Protein AF-A0A9D1XZ29-F1 (afdb_monomer)

Foldseek 3Di:
DFWDWDADQAFFTWIWDCPDVQKIKIWTQFPFAPDDGGDDDDPPDDGGHFFRGHPHPTTDTDIFIGGNNHTDDCCVVVVHPPPDDDDDPDDDDDDDPDDPLWAKAFEDACVLPFFPLLQQLVQRHQAYAYEQWEADPVAIAGGPCRVVVLVSCVVSNRAYHYEYEYPDQDDVSLVRNCVRRLVSCPPDDGLDFHEYEDEDPSNPVSAQVSSQVSRVVSQVLSVLQLTQYAYEYEQVCCVGRYDVVSVVVHAYAYEDQDPDRPRPDDHQKYFNDQQDDGGRTPGTTTMMIGSNPSVPPDPPRPPVQFFKKKKKFDWAFPVRVVVVVVLCVVVCQVVVVQKDKDAPDPGTIMIIGIDTSSSLVVVVVSCVVVVVVVVVRIDMDTDD

pLDDT: mean 80.49, std 18.18, range [27.45, 98.88]

Structure (mmCIF, N/CA/C/O backbone):
data_AF-A0A9D1XZ29-F1
#
_entry.id   AF-A0A9D1XZ29-F1
#
loop_
_atom_site.group_PDB
_atom_site.id
_atom_site.type_symbol
_atom_site.label_atom_id
_atom_site.label_alt_id
_atom_site.label_comp_id
_atom_site.label_asym_id
_atom_site.label_entity_id
_atom_site.label_seq_id
_atom_site.pdbx_PDB_ins_code
_atom_site.Cartn_x
_atom_site.Cartn_y
_atom_site.Cartn_z
_atom_site.occupancy
_atom_site.B_iso_or_equiv
_atom_site.auth_seq_id
_atom_site.auth_comp_id
_atom_site.auth_asym_id
_atom_site.auth_atom_id
_atom_site.pdbx_PDB_model_num
ATOM 1 N N . ILE A 1 1 ? -1.135 -39.045 5.091 1.00 73.56 1 ILE A N 1
ATOM 2 C CA . ILE A 1 1 ? -0.000 -38.140 4.841 1.00 73.56 1 ILE A CA 1
ATOM 3 C C . ILE A 1 1 ? 0.493 -37.651 6.200 1.00 73.56 1 ILE A C 1
ATOM 5 O O . ILE A 1 1 ? -0.185 -36.829 6.802 1.00 73.56 1 ILE A O 1
ATOM 9 N N . GLU A 1 2 ? 1.581 -38.213 6.727 1.00 70.00 2 GLU A N 1
ATOM 10 C CA . GLU A 1 2 ? 2.035 -37.960 8.108 1.00 70.00 2 GLU A CA 1
ATOM 11 C C . GLU A 1 2 ? 3.185 -36.945 8.162 1.00 70.00 2 GLU A C 1
ATOM 13 O O . GLU A 1 2 ? 4.114 -37.009 7.357 1.00 70.00 2 GLU A O 1
ATOM 18 N N . VAL A 1 3 ? 3.122 -36.017 9.119 1.00 76.19 3 VAL A N 1
ATOM 19 C CA . VAL A 1 3 ? 4.090 -34.925 9.282 1.00 76.19 3 VAL A CA 1
ATOM 20 C C . VAL A 1 3 ? 5.181 -35.263 10.301 1.00 76.19 3 VAL A C 1
ATOM 22 O O . VAL A 1 3 ? 4.901 -35.699 11.415 1.00 76.19 3 VAL A O 1
ATOM 25 N N . SER A 1 4 ? 6.431 -34.923 9.989 1.00 69.44 4 SER A N 1
ATOM 26 C CA . SER A 1 4 ? 7.491 -34.732 10.991 1.00 69.44 4 SER A CA 1
ATOM 27 C C . SER A 1 4 ? 8.235 -33.421 10.745 1.00 69.44 4 SER A C 1
ATOM 29 O O . SER A 1 4 ? 8.200 -32.880 9.645 1.00 69.44 4 SER A O 1
ATOM 31 N N . THR A 1 5 ? 8.885 -32.867 11.766 1.00 77.31 5 THR A N 1
ATOM 32 C CA . THR A 1 5 ? 9.549 -31.556 11.684 1.00 77.31 5 THR A CA 1
ATOM 33 C C . THR A 1 5 ? 10.907 -31.619 12.377 1.00 77.31 5 THR A C 1
ATOM 35 O O . THR A 1 5 ? 11.146 -32.500 13.208 1.00 77.31 5 THR A O 1
ATOM 38 N N . GLY A 1 6 ? 11.838 -30.736 12.017 1.00 75.00 6 GLY A N 1
ATOM 39 C CA . GLY A 1 6 ? 13.153 -30.716 12.654 1.00 75.00 6 GLY A CA 1
ATOM 40 C C . GLY A 1 6 ? 14.079 -29.616 12.157 1.00 75.00 6 GLY A C 1
ATOM 41 O O . GLY A 1 6 ? 13.719 -28.817 11.298 1.00 75.00 6 GLY A O 1
ATOM 42 N N . TRP A 1 7 ? 15.289 -29.600 12.712 1.00 73.69 7 TRP A N 1
ATOM 43 C CA . TRP A 1 7 ? 16.363 -28.693 12.318 1.00 73.69 7 TRP A CA 1
ATOM 44 C C . TRP A 1 7 ? 17.538 -29.470 11.724 1.00 73.69 7 TRP A C 1
ATOM 46 O O . TRP A 1 7 ? 17.934 -30.514 12.247 1.00 73.69 7 TRP A O 1
ATOM 56 N N . ASN A 1 8 ? 18.130 -28.937 10.660 1.00 85.94 8 ASN A N 1
ATOM 57 C CA . ASN A 1 8 ? 19.386 -29.404 10.089 1.00 85.94 8 ASN A CA 1
ATOM 58 C C . ASN A 1 8 ? 20.262 -28.197 9.721 1.00 85.94 8 ASN A C 1
ATOM 60 O O . ASN A 1 8 ? 19.764 -27.197 9.221 1.00 85.94 8 ASN A O 1
ATOM 64 N N . SER A 1 9 ? 21.576 -28.284 9.937 1.00 55.22 9 SER A N 1
ATOM 65 C CA . SER A 1 9 ? 22.490 -27.157 9.696 1.00 55.22 9 SER A CA 1
ATOM 66 C C . SER A 1 9 ? 22.557 -26.712 8.230 1.00 55.22 9 SER A C 1
ATOM 68 O O . SER A 1 9 ? 22.709 -25.523 7.972 1.00 55.22 9 SER A O 1
ATOM 70 N N . GLY A 1 10 ? 22.417 -27.636 7.276 1.00 70.31 10 GLY A N 1
ATOM 71 C CA . GLY A 1 10 ? 22.331 -27.316 5.851 1.00 70.31 10 GLY A CA 1
ATOM 72 C C . GLY A 1 10 ? 20.914 -26.939 5.428 1.00 70.31 10 GLY A C 1
ATOM 73 O O . GLY A 1 10 ? 20.720 -25.915 4.788 1.00 70.31 10 GLY A O 1
ATOM 74 N N . ARG A 1 11 ? 19.922 -27.738 5.837 1.00 75.81 11 ARG A N 1
ATOM 75 C CA . ARG A 1 11 ? 18.524 -27.654 5.369 1.00 75.81 11 ARG A CA 1
ATOM 76 C C . ARG A 1 11 ? 17.630 -26.700 6.173 1.00 75.81 11 ARG A C 1
ATOM 78 O O . ARG A 1 11 ? 16.464 -26.527 5.843 1.00 75.81 11 ARG A O 1
ATOM 85 N N . GLY A 1 12 ? 18.145 -26.118 7.251 1.00 84.12 12 GLY A N 1
ATOM 86 C CA . GLY A 1 12 ? 17.390 -25.245 8.144 1.00 84.12 12 GLY A CA 1
ATOM 87 C C . GLY A 1 12 ? 16.269 -25.957 8.890 1.00 84.12 12 GLY A C 1
ATOM 88 O O . GLY A 1 12 ? 16.344 -27.155 9.183 1.00 84.12 12 GLY A O 1
ATOM 89 N N . THR A 1 13 ? 15.223 -25.199 9.201 1.00 80.94 13 THR A N 1
ATOM 90 C CA . THR A 1 13 ? 13.959 -25.747 9.685 1.00 80.94 13 THR A CA 1
ATOM 91 C C . THR A 1 13 ? 13.299 -26.489 8.535 1.00 80.94 13 THR A C 1
ATOM 93 O O . THR A 1 13 ? 13.087 -25.918 7.466 1.00 80.94 13 THR A O 1
ATOM 96 N N . LEU A 1 14 ? 12.961 -27.752 8.754 1.00 82.06 14 LEU A N 1
ATOM 97 C CA . LEU A 1 14 ? 12.375 -28.600 7.730 1.00 82.06 14 LEU A CA 1
ATOM 98 C C . LEU A 1 14 ? 11.086 -29.258 8.213 1.00 82.06 14 LEU A C 1
ATOM 100 O O . LEU A 1 14 ? 10.965 -29.663 9.373 1.00 82.06 14 LEU A O 1
ATOM 104 N N . ILE A 1 15 ? 10.149 -29.399 7.286 1.00 83.38 15 ILE A N 1
ATOM 105 C CA . ILE A 1 15 ? 8.920 -30.168 7.432 1.00 83.38 15 ILE A CA 1
ATOM 106 C C . ILE A 1 15 ? 9.037 -31.345 6.474 1.00 83.38 15 ILE A C 1
ATOM 108 O O . ILE A 1 15 ? 9.365 -31.168 5.303 1.00 83.38 15 ILE A O 1
ATOM 112 N N . LYS A 1 16 ? 8.804 -32.554 6.973 1.00 87.00 16 LYS A N 1
ATOM 113 C CA . LYS A 1 16 ? 8.734 -33.758 6.154 1.00 87.00 16 LYS A CA 1
ATOM 114 C C . LYS A 1 16 ? 7.313 -34.258 6.130 1.00 87.00 16 LYS A C 1
ATOM 116 O O . LYS A 1 16 ? 6.654 -34.302 7.170 1.00 87.00 16 LYS A O 1
ATOM 121 N N . VAL A 1 17 ? 6.896 -34.694 4.959 1.00 80.94 17 VAL A N 1
ATOM 122 C CA . VAL A 1 17 ? 5.555 -35.187 4.720 1.00 80.94 17 VAL A CA 1
ATOM 123 C C . VAL A 1 17 ? 5.668 -36.557 4.072 1.00 80.94 17 VAL A C 1
ATOM 125 O O . VAL A 1 17 ? 6.152 -36.690 2.952 1.00 80.94 17 VAL A O 1
ATOM 128 N N . GLN A 1 18 ? 5.264 -37.601 4.795 1.00 79.19 18 GLN A N 1
ATOM 129 C CA . GLN A 1 18 ? 5.218 -38.949 4.242 1.00 79.19 18 GLN A CA 1
ATOM 130 C C . GLN A 1 18 ? 3.898 -39.137 3.494 1.00 79.19 18 GLN A C 1
ATOM 132 O O . GLN A 1 18 ? 2.834 -39.261 4.113 1.00 79.19 18 GLN A O 1
ATOM 137 N N . THR A 1 19 ? 3.964 -39.158 2.164 1.00 73.19 19 THR A N 1
ATOM 138 C CA . THR A 1 19 ? 2.788 -39.262 1.287 1.00 73.19 19 THR A CA 1
ATOM 139 C C . THR A 1 19 ? 2.431 -40.704 0.937 1.00 73.19 19 THR A C 1
ATOM 141 O O . THR A 1 19 ? 1.253 -41.013 0.764 1.00 73.19 19 THR A O 1
ATOM 144 N N . ALA A 1 20 ? 3.410 -41.612 0.947 1.00 68.94 20 ALA A N 1
ATOM 145 C CA . ALA A 1 20 ? 3.224 -43.056 0.799 1.00 68.94 20 ALA A CA 1
ATOM 146 C C . ALA A 1 20 ? 4.331 -43.833 1.548 1.00 68.94 20 ALA A C 1
ATOM 148 O O . ALA A 1 20 ? 5.328 -43.234 1.960 1.00 68.94 20 ALA A O 1
ATOM 149 N N . PRO A 1 21 ? 4.205 -45.158 1.766 1.00 69.69 21 PRO A N 1
ATOM 150 C CA . PRO A 1 21 ? 5.297 -45.963 2.315 1.00 69.69 21 PRO A CA 1
ATOM 151 C C . PRO A 1 21 ? 6.591 -45.775 1.511 1.00 69.69 21 PRO A C 1
ATOM 153 O O . PRO A 1 21 ? 6.626 -46.043 0.314 1.00 69.69 21 PRO A O 1
ATOM 156 N N . GLY A 1 22 ? 7.643 -45.284 2.170 1.00 65.62 22 GLY A N 1
ATOM 157 C CA . GLY A 1 22 ? 8.935 -45.013 1.536 1.00 65.62 22 GLY A CA 1
ATOM 158 C C . GLY A 1 22 ? 9.008 -43.725 0.708 1.00 65.62 22 GLY A C 1
ATOM 159 O O . GLY A 1 22 ? 10.089 -43.426 0.217 1.00 65.62 22 GLY A O 1
ATOM 160 N N . VAL A 1 23 ? 7.930 -42.945 0.573 1.00 75.88 23 VAL A N 1
ATOM 161 C CA . VAL A 1 23 ? 7.927 -41.662 -0.156 1.00 75.88 23 VAL A CA 1
ATOM 162 C C . VAL A 1 23 ? 7.812 -40.510 0.832 1.00 75.88 23 VAL A C 1
ATOM 164 O O . VAL A 1 23 ? 6.832 -40.421 1.577 1.00 75.88 23 VAL A O 1
ATOM 167 N N . ILE A 1 24 ? 8.823 -39.643 0.849 1.00 7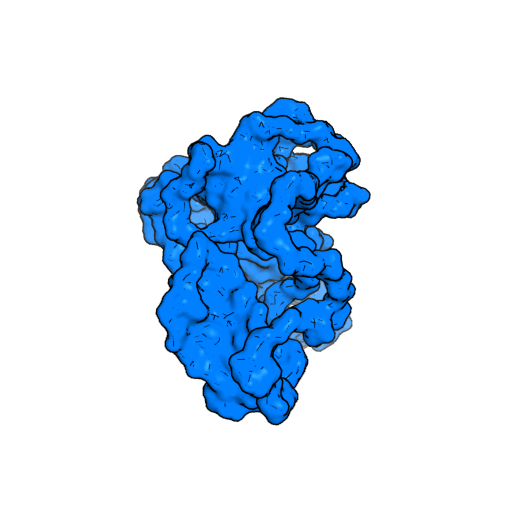7.12 24 ILE A N 1
ATOM 168 C CA . ILE A 1 24 ? 8.904 -38.507 1.767 1.00 77.12 24 ILE A CA 1
ATOM 169 C C . ILE A 1 24 ? 9.210 -37.241 0.979 1.00 77.12 24 ILE A C 1
ATOM 171 O O . ILE A 1 24 ? 10.220 -37.155 0.285 1.00 77.12 24 ILE A O 1
ATOM 175 N N . GLU A 1 25 ? 8.359 -36.243 1.151 1.00 84.38 25 GLU A N 1
ATOM 176 C CA . GLU A 1 25 ? 8.570 -34.881 0.679 1.00 84.38 25 GLU A CA 1
ATOM 177 C C . GLU A 1 25 ? 9.248 -34.062 1.775 1.00 84.38 25 GLU A C 1
ATOM 179 O O . GLU A 1 25 ? 8.889 -34.154 2.952 1.00 84.38 25 GLU A O 1
ATOM 184 N N . PHE A 1 26 ? 10.231 -33.257 1.395 1.00 83.31 26 PHE A N 1
ATOM 185 C CA . PHE A 1 26 ? 10.968 -32.371 2.282 1.00 83.31 26 PHE A CA 1
ATOM 186 C C . PHE A 1 26 ? 10.721 -30.930 1.866 1.00 83.31 26 PHE A C 1
ATOM 188 O O . PHE A 1 26 ? 11.024 -30.540 0.743 1.00 83.31 26 PHE A O 1
ATOM 195 N N . TYR A 1 27 ? 10.255 -30.135 2.819 1.00 84.44 27 TYR A N 1
ATOM 196 C CA . TYR A 1 27 ? 10.092 -28.694 2.721 1.00 84.44 27 TYR A CA 1
ATOM 197 C C . TYR A 1 27 ? 11.140 -28.065 3.630 1.00 84.44 27 TYR A C 1
ATOM 199 O O . TYR A 1 27 ? 11.051 -28.196 4.850 1.00 84.44 27 TYR A O 1
ATOM 207 N N . GLN A 1 28 ? 12.181 -27.479 3.046 1.00 85.44 28 GLN A N 1
ATOM 208 C CA . GLN A 1 28 ? 13.377 -27.039 3.767 1.00 85.44 28 GLN A CA 1
ATOM 209 C C . GLN A 1 28 ? 13.454 -25.508 3.846 1.00 85.44 28 GLN A C 1
ATOM 211 O O . GLN A 1 28 ? 12.704 -24.794 3.181 1.00 85.44 28 GLN A O 1
ATOM 216 N N . HIS A 1 29 ? 14.377 -25.013 4.668 1.00 81.25 29 HIS A N 1
ATOM 217 C CA . HIS A 1 29 ? 14.642 -23.593 4.911 1.00 81.25 29 HIS A CA 1
ATOM 218 C C . HIS A 1 29 ? 13.463 -22.806 5.500 1.00 81.25 29 HIS A C 1
ATOM 220 O O . HIS A 1 29 ? 13.451 -21.579 5.465 1.00 81.25 29 HIS A O 1
ATOM 226 N N . CYS A 1 30 ? 12.478 -23.468 6.110 1.00 65.00 30 CYS A N 1
ATOM 227 C CA . CYS A 1 30 ? 11.273 -22.812 6.611 1.00 65.00 30 CYS A CA 1
ATOM 228 C C . CYS A 1 30 ? 11.582 -21.757 7.696 1.00 65.00 30 CYS A C 1
ATOM 230 O O . CYS A 1 30 ? 12.412 -21.958 8.584 1.00 65.00 30 CYS A O 1
ATOM 232 N N . ALA A 1 31 ? 10.881 -20.625 7.659 1.00 70.69 31 ALA A N 1
ATOM 233 C CA . ALA A 1 31 ? 10.871 -19.622 8.722 1.00 70.69 31 ALA A CA 1
ATOM 234 C C . ALA A 1 31 ? 9.909 -19.993 9.861 1.00 70.69 31 ALA A C 1
ATOM 236 O O . ALA A 1 31 ? 10.107 -19.566 10.995 1.00 70.69 31 ALA A O 1
ATOM 237 N N . ALA A 1 32 ? 8.855 -20.757 9.562 1.00 70.75 32 ALA A N 1
ATOM 238 C CA . ALA A 1 32 ? 7.867 -21.192 10.542 1.00 70.75 32 ALA A CA 1
ATOM 239 C C . ALA A 1 32 ? 7.255 -22.540 10.153 1.00 70.75 32 ALA A C 1
ATOM 241 O O . ALA A 1 32 ? 7.184 -22.884 8.973 1.00 70.75 32 ALA A O 1
ATOM 242 N N . VAL A 1 33 ? 6.784 -23.272 11.159 1.00 77.25 33 VAL A N 1
ATOM 243 C CA . VAL A 1 33 ? 6.103 -24.562 11.028 1.00 77.25 33 VAL A CA 1
ATOM 244 C C . VAL A 1 33 ? 4.713 -24.417 11.639 1.00 77.25 33 VAL A C 1
ATOM 246 O O . VAL A 1 33 ? 4.600 -24.042 12.804 1.00 77.25 33 VAL A O 1
ATOM 249 N N . TYR A 1 34 ? 3.666 -24.707 10.867 1.00 78.06 34 TYR A N 1
ATOM 250 C CA . TYR A 1 34 ? 2.265 -24.573 11.294 1.00 78.06 34 TYR A CA 1
ATOM 251 C C . TYR A 1 34 ? 1.598 -25.918 11.598 1.00 78.06 34 TYR A C 1
ATOM 253 O O . TYR A 1 34 ? 0.506 -25.966 12.161 1.00 78.06 34 TYR A O 1
ATOM 261 N N . VAL A 1 35 ? 2.282 -27.015 11.275 1.00 73.00 35 VAL A N 1
ATOM 262 C CA . VAL A 1 35 ? 1.814 -28.386 11.483 1.00 73.00 35 VAL A CA 1
ATOM 263 C C . VAL A 1 35 ? 2.546 -29.073 12.634 1.00 73.00 35 VAL A C 1
ATOM 265 O O . VAL A 1 35 ? 3.708 -28.791 12.928 1.00 73.00 35 VAL A O 1
ATOM 268 N N . LYS A 1 36 ? 1.863 -29.999 13.306 1.00 75.44 36 LYS A N 1
ATOM 269 C CA . LYS A 1 36 ? 2.415 -30.764 14.433 1.00 75.44 36 LYS A CA 1
ATOM 270 C C . LYS A 1 36 ? 3.003 -32.090 13.952 1.00 75.44 36 LYS A C 1
ATOM 272 O O . LYS A 1 36 ? 2.497 -32.697 13.013 1.00 75.44 36 LYS A O 1
ATOM 277 N N . VAL A 1 37 ? 4.046 -32.578 14.624 1.00 71.75 37 VAL A N 1
ATOM 278 C CA . VAL A 1 37 ? 4.571 -33.935 14.386 1.00 71.75 37 VAL A CA 1
ATOM 279 C C . VAL A 1 37 ? 3.456 -34.962 14.619 1.00 71.75 37 VAL A C 1
ATOM 281 O O . VAL A 1 37 ? 2.730 -34.870 15.608 1.00 71.75 37 VAL A O 1
ATOM 284 N N . GLY A 1 38 ? 3.304 -35.912 13.697 1.00 72.94 38 GLY A N 1
ATOM 285 C CA . GLY A 1 38 ? 2.237 -36.915 13.680 1.00 72.94 38 GLY A CA 1
ATOM 286 C C . GLY A 1 38 ? 0.902 -36.419 13.110 1.00 72.94 38 GLY A C 1
ATOM 287 O O . GLY A 1 38 ? -0.041 -37.202 12.997 1.00 72.94 38 GLY A O 1
ATOM 288 N N . GLN A 1 39 ? 0.787 -35.138 12.733 1.00 81.12 39 GLN A N 1
ATOM 289 C CA . GLN A 1 39 ? -0.428 -34.613 12.109 1.00 81.12 39 GLN A CA 1
ATOM 290 C C . GLN A 1 39 ? -0.651 -35.265 10.741 1.00 81.12 39 GLN A C 1
ATOM 292 O O . GLN A 1 39 ? 0.266 -35.349 9.923 1.00 81.12 39 GLN A O 1
ATOM 297 N N . GLN A 1 40 ? -1.890 -35.690 10.486 1.00 78.50 40 GLN A N 1
ATOM 298 C CA . GLN A 1 40 ? -2.338 -36.061 9.147 1.00 78.50 40 GLN A CA 1
ATOM 299 C C . GLN A 1 40 ? -2.772 -34.798 8.399 1.00 78.50 40 GLN A C 1
ATOM 301 O O . GLN A 1 40 ? -3.608 -34.049 8.909 1.00 78.50 40 GLN A O 1
ATOM 306 N N . VAL A 1 41 ? -2.212 -34.552 7.214 1.00 71.00 41 VAL A N 1
ATOM 307 C CA . VAL A 1 41 ? -2.479 -33.332 6.431 1.00 71.00 41 VAL A CA 1
ATOM 308 C C . VAL A 1 41 ? -3.068 -33.668 5.055 1.00 71.00 41 VAL A C 1
ATOM 310 O O . VAL A 1 41 ? -2.443 -34.416 4.307 1.00 71.00 41 VAL A O 1
ATOM 313 N N . PRO A 1 42 ? -4.266 -33.179 4.685 1.00 69.31 42 PRO A N 1
ATOM 314 C CA . PRO A 1 42 ? -4.753 -33.299 3.312 1.00 69.31 42 PRO A CA 1
ATOM 315 C C . PRO A 1 42 ? -3.956 -32.398 2.355 1.00 69.31 42 PRO A C 1
ATOM 317 O O . PRO A 1 42 ? -3.367 -31.395 2.766 1.00 69.31 42 PRO A O 1
ATOM 320 N N . GLN A 1 43 ? -3.963 -32.734 1.063 1.00 60.31 43 GLN A N 1
ATOM 321 C CA . GLN A 1 43 ? -3.430 -31.856 0.018 1.00 60.31 43 GLN A CA 1
ATOM 322 C C . GLN A 1 43 ? -4.096 -30.469 0.094 1.00 60.31 43 GLN A C 1
ATOM 324 O O . GLN A 1 43 ? -5.297 -30.375 0.338 1.00 60.31 43 GLN A O 1
ATOM 329 N N . GLY A 1 44 ? -3.309 -29.403 -0.081 1.00 57.81 44 GLY A N 1
ATOM 330 C CA . GLY A 1 44 ? -3.755 -28.013 0.096 1.00 57.81 44 GLY A CA 1
ATOM 331 C C . GLY A 1 44 ? -3.580 -27.465 1.519 1.00 57.81 44 GLY A C 1
ATOM 332 O O . GLY A 1 44 ? -3.778 -26.276 1.743 1.00 57.81 44 GLY A O 1
ATOM 333 N N . THR A 1 45 ? -3.161 -28.292 2.483 1.00 67.69 45 THR A N 1
ATOM 334 C CA . THR A 1 45 ? -2.830 -27.817 3.836 1.00 67.69 45 THR A CA 1
ATOM 335 C C . THR A 1 45 ? -1.572 -26.953 3.819 1.00 67.69 45 THR A C 1
ATOM 337 O O . THR A 1 45 ? -0.519 -27.395 3.358 1.00 67.69 45 THR A O 1
ATOM 340 N N . VAL A 1 46 ? -1.645 -25.759 4.410 1.00 72.75 46 VAL A N 1
ATOM 341 C CA . VAL A 1 46 ? -0.461 -24.924 4.643 1.00 72.75 46 VAL A CA 1
ATOM 342 C C . VAL A 1 46 ? 0.404 -25.561 5.732 1.00 72.75 46 VAL A C 1
ATOM 344 O O . VAL A 1 46 ? 0.007 -25.663 6.892 1.00 72.75 46 VAL A O 1
ATOM 347 N N . LEU A 1 47 ? 1.606 -25.996 5.357 1.00 64.06 47 LEU A N 1
ATOM 348 C CA . LEU A 1 47 ? 2.523 -26.696 6.261 1.00 64.06 47 LEU A CA 1
ATOM 349 C C . LEU A 1 47 ? 3.364 -25.728 7.107 1.00 64.06 47 LEU A C 1
ATOM 351 O O . LEU A 1 47 ? 3.649 -25.975 8.279 1.00 64.06 47 LEU A O 1
ATOM 355 N N . GLY A 1 48 ? 3.773 -24.610 6.522 1.00 70.25 48 GLY A N 1
ATOM 356 C CA . GLY A 1 48 ? 4.692 -23.662 7.135 1.00 70.25 48 GLY A CA 1
ATOM 357 C C . GLY A 1 48 ? 4.999 -22.506 6.198 1.00 70.25 48 GLY A C 1
ATOM 358 O O . GLY A 1 48 ? 4.470 -22.432 5.090 1.00 70.25 48 GLY A O 1
ATOM 359 N N . ARG A 1 49 ? 5.881 -21.614 6.640 1.00 75.56 49 ARG A N 1
ATOM 360 C CA . ARG A 1 49 ? 6.335 -20.462 5.855 1.00 75.56 49 ARG A CA 1
ATOM 361 C C . ARG A 1 49 ? 7.753 -20.709 5.362 1.00 75.56 49 ARG A C 1
ATOM 363 O O . ARG A 1 49 ? 8.617 -21.024 6.181 1.00 75.56 49 ARG A O 1
ATOM 370 N N . ALA A 1 50 ? 8.000 -20.551 4.063 1.00 67.19 50 ALA A N 1
ATOM 371 C CA . ALA A 1 50 ? 9.351 -20.573 3.501 1.00 67.19 50 ALA A CA 1
ATOM 372 C C . ALA A 1 50 ? 10.214 -19.462 4.123 1.00 67.19 50 ALA A C 1
ATOM 374 O O . ALA A 1 50 ? 9.702 -18.458 4.618 1.00 67.19 50 ALA A O 1
ATOM 375 N N . GLY A 1 51 ? 11.525 -19.661 4.168 1.00 69.31 51 GLY A N 1
ATOM 376 C CA . GLY A 1 51 ? 12.421 -18.764 4.881 1.00 69.31 51 GLY A CA 1
ATOM 377 C C . GLY A 1 51 ? 13.865 -18.923 4.451 1.00 69.31 51 GLY A C 1
ATOM 378 O O . GLY A 1 51 ? 14.163 -19.537 3.433 1.00 69.31 51 GLY A O 1
ATOM 379 N N . ALA A 1 52 ? 14.761 -18.348 5.246 1.00 85.12 52 ALA A N 1
ATOM 380 C CA . ALA A 1 52 ? 16.200 -18.377 5.016 1.00 85.12 52 ALA A CA 1
ATOM 381 C C . ALA A 1 52 ? 16.929 -19.125 6.147 1.00 85.12 52 ALA A C 1
ATOM 383 O O . ALA A 1 52 ? 17.952 -18.665 6.649 1.00 85.12 52 ALA A O 1
ATOM 384 N N . THR A 1 53 ? 16.362 -20.232 6.638 1.00 72.06 53 THR A N 1
ATOM 385 C CA . THR A 1 53 ? 16.999 -21.006 7.714 1.00 72.06 53 THR A CA 1
ATOM 386 C C . THR A 1 53 ? 17.966 -22.051 7.156 1.00 72.06 53 THR A C 1
ATOM 388 O O . THR A 1 53 ? 17.740 -22.619 6.091 1.00 72.06 53 THR A O 1
ATOM 391 N N . GLY A 1 54 ? 19.044 -22.352 7.883 1.00 80.38 54 GLY A N 1
ATOM 392 C CA . GLY A 1 54 ? 20.095 -23.259 7.405 1.00 80.38 54 GLY A CA 1
ATOM 393 C C . GLY A 1 54 ? 21.153 -22.535 6.577 1.00 80.38 54 GLY A C 1
ATOM 394 O O . GLY A 1 54 ? 21.464 -21.379 6.852 1.00 80.38 54 GLY A O 1
ATOM 395 N N . ASN A 1 55 ? 21.729 -23.216 5.588 1.00 82.50 55 ASN A N 1
ATOM 396 C CA . ASN A 1 55 ? 22.831 -22.686 4.787 1.00 82.50 55 ASN A CA 1
ATOM 397 C C . ASN A 1 55 ? 22.335 -22.124 3.450 1.00 82.50 55 ASN A C 1
ATOM 399 O O . ASN A 1 55 ? 22.459 -22.774 2.413 1.00 82.50 55 ASN A O 1
ATOM 403 N N . VAL A 1 56 ? 21.747 -20.930 3.491 1.00 58.88 56 VAL A N 1
ATOM 404 C CA . VAL A 1 56 ? 21.146 -20.269 2.326 1.00 58.88 56 VAL A CA 1
ATOM 405 C C . VAL A 1 56 ? 21.440 -18.775 2.329 1.00 58.88 56 VAL A C 1
ATOM 407 O O . VAL A 1 56 ? 21.625 -18.170 3.381 1.00 58.88 56 VAL A O 1
ATOM 410 N N . THR A 1 57 ? 21.487 -18.171 1.143 1.00 64.69 57 THR A N 1
ATOM 411 C CA . THR A 1 57 ? 21.797 -16.743 0.952 1.00 64.69 57 THR A CA 1
ATOM 412 C C . THR A 1 57 ? 20.556 -15.851 0.921 1.00 64.69 57 THR A C 1
ATOM 414 O O . THR A 1 57 ? 20.682 -14.630 0.935 1.00 64.69 57 THR A O 1
ATOM 417 N N . GLY A 1 58 ? 19.363 -16.446 0.892 1.00 53.66 58 GLY A N 1
ATOM 418 C CA . GLY A 1 58 ? 18.089 -15.743 0.801 1.00 53.66 58 GLY A CA 1
ATOM 419 C C . GLY A 1 58 ? 16.912 -16.678 1.058 1.00 53.66 58 GLY A C 1
ATOM 420 O O . GLY A 1 58 ? 17.067 -17.904 1.068 1.00 53.66 58 GLY A O 1
ATOM 421 N N . ALA A 1 59 ? 15.742 -16.088 1.302 1.00 62.69 59 ALA A N 1
ATOM 422 C CA . ALA A 1 59 ? 14.543 -16.847 1.615 1.00 62.69 59 ALA A CA 1
ATOM 423 C C . ALA A 1 59 ? 14.033 -17.593 0.377 1.00 62.69 59 ALA A C 1
ATOM 425 O O . ALA A 1 59 ? 13.710 -16.972 -0.628 1.00 62.69 59 ALA A O 1
ATOM 426 N N . HIS A 1 60 ? 13.956 -18.918 0.458 1.00 62.59 60 HIS A N 1
ATOM 427 C CA . HIS A 1 60 ? 13.382 -19.764 -0.584 1.00 62.59 60 HIS A CA 1
ATOM 428 C C . HIS A 1 60 ? 12.903 -21.084 0.020 1.00 62.59 60 HIS A C 1
ATOM 430 O O . HIS A 1 60 ? 13.283 -21.453 1.130 1.00 62.59 60 HIS A O 1
ATOM 436 N N . LEU A 1 61 ? 12.057 -21.806 -0.710 1.00 73.56 61 LEU A N 1
ATOM 437 C CA . LEU A 1 61 ? 11.688 -23.171 -0.360 1.00 73.56 61 LEU A CA 1
ATOM 438 C C . LEU A 1 61 ? 12.549 -24.135 -1.174 1.00 73.56 61 LEU A C 1
ATOM 440 O O . LEU A 1 61 ? 12.459 -24.153 -2.398 1.00 73.56 61 LEU A O 1
ATOM 444 N N . HIS A 1 62 ? 13.342 -24.966 -0.503 1.00 71.06 62 HIS A N 1
ATOM 445 C CA . HIS A 1 62 ? 13.991 -26.099 -1.158 1.00 71.06 62 HIS A CA 1
ATOM 446 C C . HIS A 1 62 ? 13.108 -27.336 -0.972 1.00 71.06 62 HIS A C 1
ATOM 448 O O . HIS A 1 62 ? 12.940 -27.833 0.148 1.00 71.06 62 HIS A O 1
ATOM 454 N N . PHE A 1 63 ? 12.513 -27.785 -2.079 1.00 76.00 63 PHE A N 1
ATOM 455 C CA . PHE A 1 63 ? 11.638 -28.951 -2.142 1.00 76.00 63 PHE A CA 1
ATOM 456 C C . PHE A 1 63 ? 12.408 -30.164 -2.664 1.00 76.00 63 PHE A C 1
ATOM 458 O O . PHE A 1 63 ? 13.056 -30.098 -3.704 1.00 76.00 63 PHE A O 1
ATOM 465 N N . GLU A 1 64 ? 12.332 -31.279 -1.947 1.00 78.19 64 GLU A N 1
ATOM 466 C CA . GLU A 1 64 ? 12.988 -32.532 -2.326 1.00 78.19 64 GLU A CA 1
ATOM 467 C C . GLU A 1 64 ? 12.012 -33.690 -2.124 1.00 78.19 64 GLU A C 1
ATOM 469 O O . GLU A 1 64 ? 11.326 -33.758 -1.105 1.00 78.19 64 GLU A O 1
ATOM 474 N N . VAL A 1 65 ? 11.982 -34.626 -3.071 1.00 74.56 65 VAL A N 1
ATOM 475 C CA . VAL A 1 65 ? 11.263 -35.894 -2.928 1.00 74.56 65 VAL A CA 1
ATOM 476 C C . VAL A 1 65 ? 12.292 -36.997 -2.740 1.00 74.56 65 VAL A C 1
ATOM 478 O O . VAL A 1 65 ? 13.225 -37.123 -3.533 1.00 74.56 65 VAL A O 1
ATOM 481 N N . GLN A 1 66 ? 12.124 -37.816 -1.705 1.00 79.44 66 GLN A N 1
ATOM 482 C CA . GLN A 1 66 ? 12.897 -39.039 -1.528 1.00 79.44 66 GLN A CA 1
ATOM 483 C C . GLN A 1 66 ? 12.011 -40.272 -1.656 1.00 79.44 66 GLN A C 1
ATOM 485 O O . GLN A 1 66 ? 10.964 -40.366 -1.015 1.00 79.44 66 GLN A O 1
ATOM 490 N N . VAL A 1 67 ? 12.493 -41.255 -2.416 1.00 73.88 67 VAL A N 1
ATOM 491 C CA . VAL A 1 67 ? 11.922 -42.602 -2.508 1.00 73.88 67 VAL A CA 1
ATOM 492 C C . VAL A 1 67 ? 12.910 -43.580 -1.882 1.00 73.88 67 VAL A C 1
ATOM 494 O O . VAL A 1 67 ? 14.049 -43.704 -2.326 1.00 73.88 67 VAL A O 1
ATOM 497 N N . ASN A 1 68 ? 12.494 -44.260 -0.816 1.00 72.62 68 ASN A N 1
ATOM 498 C CA . ASN A 1 68 ? 13.306 -45.181 -0.017 1.00 72.62 68 ASN A CA 1
ATOM 499 C C . ASN A 1 68 ? 14.652 -44.575 0.428 1.00 72.62 68 ASN A C 1
ATOM 501 O O . ASN A 1 68 ? 15.686 -45.238 0.407 1.00 72.62 68 ASN A O 1
ATOM 505 N N . GLY A 1 69 ? 14.638 -43.292 0.805 1.00 68.94 69 GLY A N 1
ATOM 506 C CA . GLY A 1 69 ? 15.828 -42.550 1.237 1.00 68.94 69 GLY A CA 1
ATOM 507 C C . GLY A 1 69 ? 16.726 -42.039 0.104 1.00 68.94 69 GLY A C 1
ATOM 508 O O . GLY A 1 69 ? 17.755 -41.432 0.384 1.00 68.94 69 GLY A O 1
ATOM 509 N N . THR A 1 70 ? 16.357 -42.265 -1.161 1.00 70.00 70 THR A N 1
ATOM 510 C CA . THR A 1 70 ? 17.091 -41.761 -2.332 1.00 70.00 70 THR A CA 1
ATOM 511 C C . THR A 1 70 ? 16.372 -40.542 -2.913 1.00 70.00 70 THR A C 1
ATOM 513 O O . THR A 1 70 ? 15.191 -40.668 -3.244 1.00 70.00 70 THR A O 1
ATOM 516 N N . PRO A 1 71 ? 17.035 -39.377 -3.054 1.00 74.38 71 PRO A N 1
ATOM 517 C CA . PRO A 1 71 ? 16.465 -38.230 -3.757 1.00 74.38 71 PRO A CA 1
ATOM 518 C C . PRO A 1 71 ? 16.136 -38.576 -5.212 1.00 74.38 71 PRO A C 1
ATOM 520 O O . PRO A 1 71 ? 16.943 -39.197 -5.904 1.00 74.38 71 PRO A O 1
ATOM 523 N N . VAL A 1 72 ? 14.953 -38.177 -5.668 1.00 73.81 72 VAL A N 1
ATOM 524 C CA . VAL A 1 72 ? 14.487 -38.359 -7.049 1.00 73.81 72 VAL A CA 1
ATOM 525 C C . VAL A 1 72 ? 14.066 -37.023 -7.643 1.00 73.81 72 VAL A C 1
ATOM 527 O O . VAL A 1 72 ? 13.775 -36.082 -6.910 1.00 73.81 72 VAL A O 1
ATOM 530 N N . GLU A 1 73 ? 14.009 -36.963 -8.972 1.00 71.00 73 GLU A N 1
ATOM 531 C CA . GLU A 1 73 ? 13.617 -35.773 -9.725 1.00 71.00 73 GLU A CA 1
ATOM 532 C C . GLU A 1 73 ? 12.184 -35.321 -9.353 1.00 71.00 73 GLU A C 1
ATOM 534 O O . GLU A 1 73 ? 11.222 -36.033 -9.669 1.00 71.00 73 GLU A O 1
ATOM 539 N N . PRO A 1 74 ? 12.001 -34.168 -8.673 1.00 58.56 74 PRO A N 1
ATOM 540 C CA . PRO A 1 74 ? 10.695 -33.774 -8.137 1.00 58.56 74 PRO A CA 1
ATOM 541 C C . PRO A 1 74 ? 9.687 -33.341 -9.208 1.00 58.56 74 PRO A C 1
ATOM 543 O O . PRO A 1 74 ? 8.481 -33.430 -8.983 1.00 58.56 74 PRO A O 1
ATOM 546 N N . SER A 1 75 ? 10.156 -32.892 -10.378 1.00 51.94 75 SER A N 1
ATOM 547 C CA . SER A 1 75 ? 9.303 -32.397 -11.472 1.00 51.94 75 SER A CA 1
ATOM 548 C C . SER A 1 75 ? 8.295 -33.453 -11.951 1.00 51.94 75 SER A C 1
ATOM 550 O O . SER A 1 75 ? 7.121 -33.136 -12.161 1.00 51.94 75 SER A O 1
ATOM 552 N N . ALA A 1 76 ? 8.703 -34.726 -11.969 1.00 51.84 76 ALA A N 1
ATOM 553 C CA . ALA A 1 76 ? 7.844 -35.869 -12.282 1.00 51.84 76 ALA A CA 1
ATOM 554 C C . ALA A 1 76 ? 6.726 -36.121 -11.246 1.00 51.84 76 ALA A C 1
ATOM 556 O O . ALA A 1 76 ? 5.704 -36.718 -11.582 1.00 51.84 76 ALA A O 1
ATOM 557 N N . TRP A 1 77 ? 6.895 -35.662 -10.002 1.00 51.06 77 TRP A N 1
ATOM 558 C CA . TRP A 1 77 ? 5.914 -35.800 -8.913 1.00 51.06 77 TRP A CA 1
ATOM 559 C C . TRP A 1 77 ? 4.967 -34.601 -8.812 1.00 51.06 77 TRP A C 1
ATOM 561 O O . TRP A 1 77 ? 3.863 -34.729 -8.290 1.00 51.06 77 TRP A O 1
ATOM 571 N N . LEU A 1 78 ? 5.377 -33.450 -9.350 1.00 49.22 78 LEU A N 1
ATOM 572 C CA . LEU A 1 78 ? 4.604 -32.206 -9.360 1.00 49.22 78 LEU A CA 1
ATOM 573 C C . LEU A 1 78 ? 3.718 -32.050 -10.609 1.00 49.22 78 LEU A C 1
ATOM 575 O O . LEU A 1 78 ? 3.031 -31.042 -10.748 1.00 49.22 78 LEU A O 1
ATOM 579 N N . GLY A 1 79 ? 3.735 -33.022 -11.530 1.00 41.88 79 GLY A N 1
ATOM 580 C CA . GLY A 1 79 ? 3.003 -32.933 -12.799 1.00 41.88 79 GLY A CA 1
ATOM 581 C C . GLY A 1 79 ? 3.525 -31.827 -13.723 1.00 41.88 79 GLY A C 1
ATOM 582 O O . GLY A 1 79 ? 2.812 -31.393 -14.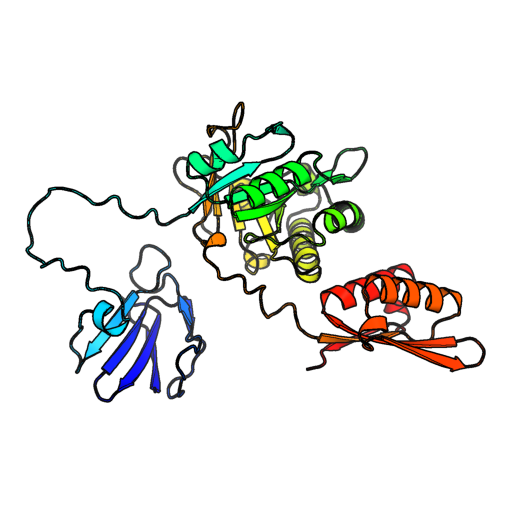627 1.00 41.88 79 GLY A O 1
ATOM 583 N N . LEU A 1 80 ? 4.757 -31.364 -13.493 1.00 36.66 80 LEU A N 1
ATOM 584 C CA . LEU A 1 80 ? 5.420 -30.370 -14.326 1.00 36.66 80 LEU A CA 1
ATOM 585 C C . LEU A 1 80 ? 6.060 -31.082 -15.528 1.00 36.66 80 LEU A C 1
ATOM 587 O O . LEU A 1 80 ? 6.593 -32.183 -15.367 1.00 36.66 80 LEU A O 1
ATOM 591 N N . PRO A 1 81 ? 6.013 -30.509 -16.745 1.00 35.56 81 PRO A N 1
ATOM 592 C CA . PRO A 1 81 ? 6.668 -31.118 -17.895 1.00 35.56 81 PRO A CA 1
ATOM 593 C C . PRO A 1 81 ? 8.165 -31.287 -17.608 1.00 35.56 81 PRO A C 1
ATOM 595 O O . PRO A 1 81 ? 8.835 -30.325 -17.237 1.00 35.56 81 PRO A O 1
ATOM 598 N N . ASN A 1 82 ? 8.673 -32.514 -17.782 1.00 36.94 82 ASN A N 1
ATOM 599 C CA . ASN A 1 82 ? 10.101 -32.830 -17.709 1.00 36.94 82 ASN A C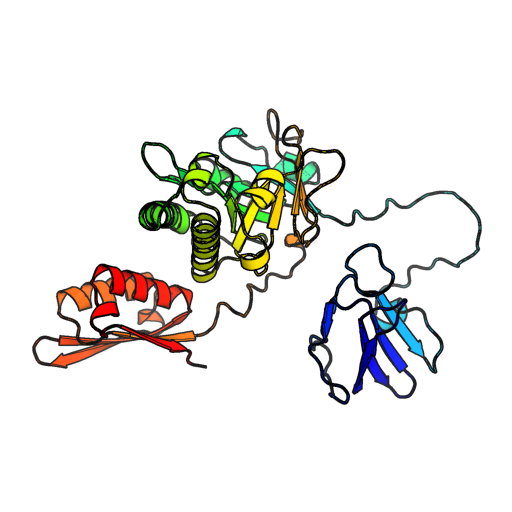A 1
ATOM 600 C C . ASN A 1 82 ? 10.874 -31.857 -18.612 1.00 36.94 82 ASN A C 1
ATOM 602 O O . ASN A 1 82 ? 10.850 -31.994 -19.838 1.00 36.94 82 ASN A O 1
ATOM 606 N N . ALA A 1 83 ? 11.585 -30.901 -18.018 1.00 37.84 83 ALA A N 1
ATOM 607 C CA . ALA A 1 83 ? 12.621 -30.159 -18.715 1.00 37.84 83 ALA A CA 1
ATOM 608 C C . ALA A 1 83 ? 13.814 -31.109 -18.873 1.00 37.84 83 ALA A C 1
ATOM 610 O O . ALA A 1 83 ? 14.677 -31.210 -18.007 1.00 37.84 83 ALA A O 1
ATOM 611 N N . GLY A 1 84 ? 13.796 -31.900 -19.947 1.00 38.03 84 GLY A N 1
ATOM 612 C CA . GLY A 1 84 ? 14.878 -32.812 -20.286 1.00 38.03 84 GLY A CA 1
ATOM 613 C C . GLY A 1 84 ? 16.191 -32.051 -20.450 1.00 38.03 84 GLY A C 1
ATOM 614 O O . GLY A 1 84 ? 16.384 -31.353 -21.438 1.00 38.03 84 GLY A O 1
ATOM 615 N N . GLY A 1 85 ? 17.090 -32.228 -19.489 1.00 34.28 85 GLY A N 1
ATOM 616 C CA . GLY A 1 85 ? 18.486 -31.825 -19.567 1.00 34.28 85 GLY A CA 1
ATOM 617 C C . GLY A 1 85 ? 19.317 -32.878 -18.856 1.00 34.28 85 GLY A C 1
ATOM 618 O O . GLY A 1 85 ? 19.385 -32.912 -17.632 1.00 34.28 85 GLY A O 1
ATOM 619 N N . THR A 1 86 ? 19.893 -33.797 -19.624 1.00 34.66 86 THR A N 1
ATOM 620 C CA . THR A 1 86 ? 20.912 -34.729 -19.143 1.00 34.66 86 THR A CA 1
ATOM 621 C C . THR A 1 86 ? 22.071 -33.938 -18.547 1.00 34.66 86 THR A C 1
ATOM 623 O O . THR A 1 86 ? 22.672 -33.121 -19.233 1.00 34.66 86 THR A O 1
ATOM 626 N N . TYR A 1 87 ? 22.382 -34.194 -17.278 1.00 31.92 87 TYR A N 1
ATOM 627 C CA . TYR A 1 87 ? 23.604 -33.720 -16.637 1.00 31.92 87 TYR A CA 1
ATOM 628 C C . TYR A 1 87 ? 24.814 -34.412 -17.287 1.00 31.92 87 TYR A C 1
ATOM 630 O O . TYR A 1 87 ? 25.101 -35.569 -16.972 1.00 31.92 87 TYR A O 1
ATOM 638 N N . ASP A 1 88 ? 25.549 -33.718 -18.155 1.00 36.56 88 ASP A N 1
ATOM 639 C CA . ASP A 1 88 ? 26.958 -34.009 -18.409 1.00 36.56 88 ASP A CA 1
ATOM 640 C C . ASP A 1 88 ? 27.804 -32.788 -18.027 1.00 36.56 88 ASP A C 1
ATOM 642 O O . ASP A 1 88 ? 27.656 -31.671 -18.509 1.00 36.56 88 ASP A O 1
ATOM 646 N N . GLY A 1 89 ? 28.638 -32.959 -17.007 1.00 37.09 89 GLY A N 1
ATOM 647 C CA . GLY A 1 89 ? 29.441 -31.871 -16.462 1.00 37.09 89 GLY A CA 1
ATOM 648 C C . GLY A 1 89 ? 30.541 -31.449 -17.432 1.00 37.09 89 GLY A C 1
ATOM 649 O O . GLY A 1 89 ? 31.648 -31.958 -17.310 1.00 37.09 89 GLY A O 1
ATOM 650 N N . ASN A 1 90 ? 30.226 -30.573 -18.389 1.00 30.44 90 ASN A N 1
ATOM 651 C CA . ASN A 1 90 ? 31.088 -29.593 -19.068 1.00 30.44 90 ASN A CA 1
ATOM 652 C C . ASN A 1 90 ? 30.481 -29.254 -20.439 1.00 30.44 90 ASN A C 1
ATOM 654 O O . ASN A 1 90 ? 30.627 -30.045 -21.360 1.00 30.44 90 ASN A O 1
ATOM 658 N N . ASP A 1 91 ? 29.901 -28.068 -20.610 1.00 31.06 91 ASP A N 1
ATOM 659 C CA . ASP A 1 91 ? 30.465 -27.003 -21.454 1.00 31.06 91 ASP A CA 1
ATOM 660 C C . ASP A 1 91 ? 29.502 -25.808 -21.497 1.00 31.06 91 ASP A C 1
ATOM 662 O O . ASP A 1 91 ? 28.279 -25.923 -21.533 1.00 31.06 91 ASP A O 1
ATOM 666 N N . THR A 1 92 ? 30.106 -24.634 -21.476 1.00 42.06 92 THR A N 1
ATOM 667 C CA . THR A 1 92 ? 29.543 -23.360 -21.885 1.00 42.06 92 THR A CA 1
ATOM 668 C C . THR A 1 92 ? 29.014 -23.427 -23.317 1.00 42.06 92 THR A C 1
ATOM 670 O O . THR A 1 92 ? 29.806 -23.651 -24.219 1.00 42.06 92 THR A O 1
ATOM 673 N N . LEU A 1 93 ? 27.717 -23.180 -23.531 1.00 27.45 93 LEU A N 1
ATOM 674 C CA . LEU A 1 93 ? 27.132 -22.487 -24.692 1.00 27.45 93 LEU A CA 1
ATOM 675 C C . LEU A 1 93 ? 25.610 -22.372 -24.479 1.00 27.45 93 LEU A C 1
ATOM 677 O O . LEU A 1 93 ? 24.942 -23.345 -24.151 1.00 27.45 93 LEU A O 1
ATOM 681 N N . ASP A 1 94 ? 25.115 -21.142 -24.626 1.00 30.27 94 ASP A N 1
ATOM 682 C CA . ASP A 1 94 ? 23.738 -20.664 -24.445 1.00 30.27 94 ASP A CA 1
ATOM 683 C C . ASP A 1 94 ? 23.145 -20.779 -23.035 1.00 30.27 94 ASP A C 1
ATOM 685 O O . ASP A 1 94 ? 22.303 -21.619 -22.734 1.00 30.27 94 ASP A O 1
ATOM 689 N N . LYS A 1 95 ? 23.529 -19.818 -22.180 1.00 27.66 95 LYS A N 1
ATOM 690 C CA . LYS A 1 95 ? 22.754 -19.438 -20.992 1.00 27.66 95 LYS A CA 1
ATOM 691 C C . LYS A 1 95 ? 21.331 -19.065 -21.450 1.00 27.66 95 LYS A C 1
ATOM 693 O O . LYS A 1 95 ? 21.183 -18.027 -22.102 1.00 27.66 95 LYS A O 1
ATOM 698 N N . PRO A 1 96 ? 20.280 -19.829 -21.103 1.00 27.98 96 PRO A N 1
ATOM 699 C CA . PRO A 1 96 ? 18.942 -19.258 -21.086 1.00 27.98 96 PRO A CA 1
ATOM 700 C C . PRO A 1 96 ? 19.002 -18.075 -20.114 1.00 27.98 96 PRO A C 1
ATOM 702 O O . PRO A 1 96 ? 19.659 -18.176 -19.075 1.00 27.98 96 PRO A O 1
ATOM 705 N N . ALA A 1 97 ? 18.398 -16.937 -20.455 1.00 31.11 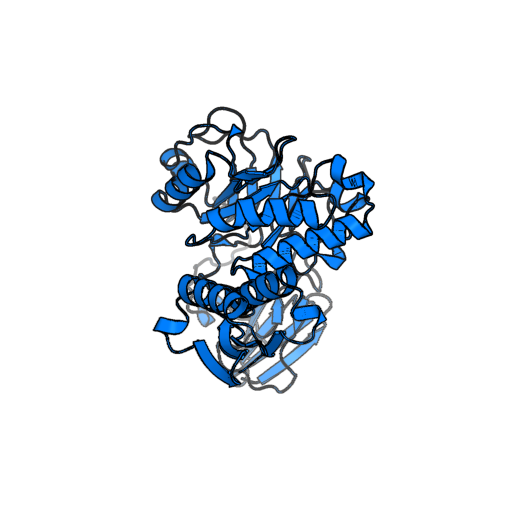97 ALA A N 1
ATOM 706 C CA . ALA A 1 97 ? 18.309 -15.821 -19.522 1.00 31.11 97 ALA A CA 1
ATOM 707 C C . ALA A 1 97 ? 17.706 -16.340 -18.207 1.00 31.11 97 ALA A C 1
ATOM 709 O O . ALA A 1 97 ? 16.591 -16.860 -18.206 1.00 31.11 97 ALA A O 1
ATOM 710 N N . GLU A 1 98 ? 18.482 -16.264 -17.124 1.00 33.12 98 GLU A N 1
ATOM 711 C CA . GLU A 1 98 ? 18.025 -16.527 -15.760 1.00 33.12 98 GLU A CA 1
ATOM 712 C C . GLU A 1 98 ? 16.703 -15.762 -15.583 1.00 33.12 98 GLU A C 1
ATOM 714 O O . GLU A 1 98 ? 16.661 -14.556 -15.845 1.00 33.12 98 GLU A O 1
ATOM 719 N N . ALA A 1 99 ? 15.609 -16.439 -15.229 1.00 38.16 99 ALA A N 1
ATOM 720 C CA . ALA A 1 99 ? 14.372 -15.737 -14.910 1.00 38.16 99 ALA A CA 1
ATOM 721 C C . ALA A 1 99 ? 14.679 -14.757 -13.769 1.00 38.16 99 ALA A C 1
ATOM 723 O O . ALA A 1 99 ? 15.233 -15.165 -12.752 1.00 38.16 99 ALA A O 1
ATOM 724 N N . GLU A 1 100 ? 14.395 -13.466 -13.940 1.00 46.28 100 GLU A N 1
ATOM 725 C CA . GLU A 1 100 ? 14.668 -12.494 -12.883 1.00 46.28 100 GLU A CA 1
ATOM 726 C C . GLU A 1 100 ? 13.860 -12.867 -11.625 1.00 46.28 100 GLU A C 1
ATOM 728 O O . GLU A 1 100 ? 12.643 -13.063 -11.682 1.00 46.28 100 GLU A O 1
ATOM 733 N N . ASP A 1 101 ? 14.536 -12.960 -10.474 1.00 69.38 101 ASP A N 1
ATOM 734 C CA . ASP A 1 101 ? 13.948 -13.305 -9.165 1.00 69.38 101 ASP A CA 1
ATOM 735 C C . ASP A 1 101 ? 12.975 -12.238 -8.625 1.00 69.38 101 ASP A C 1
ATOM 737 O O . ASP A 1 101 ? 12.523 -12.305 -7.483 1.00 69.38 101 ASP A O 1
ATOM 741 N N . TYR A 1 102 ? 12.642 -11.239 -9.434 1.00 73.69 102 TYR A N 1
ATOM 742 C CA . TYR A 1 102 ? 11.809 -10.113 -9.068 1.00 73.69 102 TYR A CA 1
ATOM 743 C C . TYR A 1 102 ? 10.989 -9.636 -10.267 1.00 73.69 102 TYR A C 1
ATOM 745 O O . TYR A 1 102 ? 11.350 -9.842 -11.425 1.00 73.69 102 TYR A O 1
ATOM 753 N N . VAL A 1 103 ? 9.873 -8.978 -9.976 1.00 83.00 103 VAL A N 1
ATOM 754 C CA . VAL A 1 103 ? 9.003 -8.362 -10.976 1.00 83.00 103 VAL A CA 1
ATOM 755 C C . VAL A 1 103 ? 9.380 -6.889 -11.106 1.00 83.00 103 VAL A C 1
ATOM 757 O O . VAL A 1 103 ? 9.614 -6.214 -10.102 1.00 83.00 103 VAL A O 1
ATOM 760 N N . HIS A 1 104 ? 9.460 -6.380 -12.335 1.00 91.25 104 HIS A N 1
ATOM 761 C CA . HIS A 1 104 ? 9.742 -4.966 -12.593 1.00 91.25 104 HIS A CA 1
ATOM 762 C C . HIS A 1 104 ? 8.468 -4.132 -12.639 1.00 91.25 104 HIS A C 1
ATOM 764 O O . HIS A 1 104 ? 7.494 -4.485 -13.315 1.00 91.25 104 HIS A O 1
ATOM 770 N N . GLY A 1 105 ? 8.522 -2.971 -12.000 1.00 97.44 105 GLY A N 1
ATOM 771 C CA . GLY A 1 105 ? 7.442 -2.001 -12.038 1.00 97.44 105 GLY A CA 1
ATOM 772 C C . GLY A 1 105 ? 7.913 -0.573 -11.842 1.00 97.44 105 GLY A C 1
ATOM 773 O O . GLY A 1 105 ? 9.107 -0.291 -11.730 1.00 97.44 105 GLY A O 1
ATOM 774 N N . ILE A 1 106 ? 6.941 0.325 -11.811 1.00 98.81 106 ILE A N 1
ATOM 775 C CA . ILE A 1 106 ? 7.140 1.762 -11.633 1.00 98.81 106 ILE A CA 1
ATOM 776 C C . ILE A 1 106 ? 6.236 2.285 -10.526 1.00 98.81 106 ILE A C 1
ATOM 778 O O . ILE A 1 106 ? 5.303 1.608 -10.094 1.00 98.81 106 ILE A O 1
ATOM 782 N N . ASP A 1 107 ? 6.477 3.509 -10.100 1.00 98.81 107 ASP A N 1
ATOM 783 C CA . ASP A 1 107 ? 5.490 4.285 -9.370 1.00 98.81 107 ASP A CA 1
ATOM 784 C C . ASP A 1 107 ? 5.357 5.672 -10.000 1.00 98.81 107 ASP A C 1
ATOM 786 O O . ASP A 1 107 ? 6.301 6.217 -10.578 1.00 98.81 107 ASP A O 1
ATOM 790 N N . VAL A 1 108 ? 4.124 6.178 -10.027 1.00 98.75 108 VAL A N 1
ATOM 791 C CA . VAL A 1 108 ? 3.782 7.404 -10.755 1.00 98.75 108 VAL A CA 1
ATOM 792 C C . VAL A 1 108 ? 2.787 8.254 -9.984 1.00 98.75 108 VAL A C 1
ATOM 794 O O . VAL A 1 108 ? 2.001 7.785 -9.159 1.00 98.75 108 VAL A O 1
ATOM 797 N N . SER A 1 109 ? 2.806 9.542 -10.292 1.00 98.56 109 SER A N 1
ATOM 798 C CA . SER A 1 109 ? 1.904 10.548 -9.746 1.00 98.56 109 SER A CA 1
ATOM 799 C C . SER A 1 109 ? 1.674 11.656 -10.774 1.00 98.56 109 SER A C 1
ATOM 801 O O . SER A 1 109 ? 2.159 11.574 -11.907 1.00 98.56 109 SER A O 1
ATOM 803 N N . LYS A 1 110 ? 1.050 12.767 -10.359 1.00 98.00 110 LYS A N 1
ATOM 804 C CA . LYS A 1 110 ? 0.924 13.964 -11.206 1.00 98.00 110 LYS A CA 1
ATOM 805 C C . LYS A 1 110 ? 2.242 14.474 -11.801 1.00 98.00 110 LYS A C 1
ATOM 807 O O . LYS A 1 110 ? 2.209 15.219 -12.777 1.00 98.00 110 LYS A O 1
ATOM 812 N N . TYR A 1 111 ? 3.392 14.120 -11.220 1.00 97.88 111 TYR A N 1
ATOM 813 C CA . TYR A 1 111 ? 4.701 14.571 -11.695 1.00 97.88 111 TYR A CA 1
ATOM 814 C C . TYR A 1 111 ? 5.133 13.926 -13.015 1.00 97.88 111 TYR A C 1
ATOM 816 O O . TYR A 1 111 ? 5.894 14.544 -13.755 1.00 97.88 111 TYR A O 1
ATOM 824 N N . GLN A 1 112 ? 4.607 12.747 -13.351 1.00 98.25 112 GLN A N 1
ATOM 825 C CA . GLN A 1 112 ? 4.858 12.094 -14.640 1.00 98.25 112 GLN A CA 1
ATOM 826 C C . GLN A 1 112 ? 3.950 12.633 -15.759 1.00 98.25 112 GLN A C 1
ATOM 828 O O . GLN A 1 112 ? 4.182 12.351 -16.935 1.00 98.25 112 GLN A O 1
ATOM 833 N N . GLY A 1 113 ? 2.950 13.454 -15.419 1.00 95.50 113 GLY A N 1
ATOM 834 C CA . GLY A 1 113 ? 2.012 14.024 -16.380 1.00 95.50 113 GLY A CA 1
ATOM 835 C C . GLY A 1 113 ? 1.176 12.947 -17.077 1.00 95.50 113 GLY A C 1
ATOM 836 O O . GLY A 1 113 ? 0.688 12.019 -16.440 1.00 95.50 113 GLY A O 1
ATOM 837 N N . SER A 1 114 ? 0.989 13.092 -18.391 1.00 96.00 114 SER A N 1
ATOM 838 C CA . SER A 1 114 ? 0.262 12.109 -19.201 1.00 96.00 114 SER A CA 1
ATOM 839 C C . SER A 1 114 ? 1.140 10.891 -19.488 1.00 96.00 114 SER A C 1
ATOM 841 O O . SER A 1 114 ? 2.217 11.034 -20.068 1.00 96.00 114 SER A O 1
ATOM 843 N N . VAL A 1 115 ? 0.637 9.698 -19.166 1.00 98.62 115 VAL A N 1
ATOM 844 C CA . VAL A 1 115 ? 1.328 8.418 -19.382 1.00 98.62 115 VAL A CA 1
ATOM 845 C C . VAL A 1 115 ? 0.693 7.650 -20.544 1.00 98.62 115 VAL A C 1
ATOM 847 O O . VAL A 1 115 ? -0.519 7.444 -20.583 1.00 98.62 115 VAL A O 1
ATOM 850 N N . ASP A 1 116 ? 1.512 7.205 -21.497 1.00 98.62 116 ASP A N 1
ATOM 851 C CA . ASP A 1 116 ? 1.105 6.288 -22.570 1.00 98.62 116 ASP A CA 1
ATOM 852 C C . ASP A 1 116 ? 1.249 4.837 -22.084 1.00 98.62 116 ASP A C 1
ATOM 854 O O . ASP A 1 116 ? 2.287 4.191 -22.252 1.00 98.62 116 ASP A O 1
ATOM 858 N N . TRP A 1 117 ? 0.192 4.340 -21.440 1.00 98.56 117 TRP A N 1
ATOM 859 C CA . TRP A 1 117 ? 0.178 3.035 -20.773 1.00 98.56 117 TRP A CA 1
ATOM 860 C C . TRP A 1 117 ? 0.363 1.839 -21.713 1.00 98.56 117 TRP A C 1
ATOM 862 O O . TRP A 1 117 ? 0.902 0.818 -21.290 1.00 98.56 117 TRP A O 1
ATOM 872 N N . ALA A 1 118 ? 0.009 1.972 -22.994 1.00 98.06 118 ALA A N 1
ATOM 873 C CA . ALA A 1 118 ? 0.264 0.929 -23.985 1.00 98.06 118 ALA A CA 1
ATOM 874 C C . ALA A 1 118 ? 1.768 0.766 -24.246 1.00 98.06 118 ALA A C 1
ATOM 876 O O . ALA A 1 118 ? 2.271 -0.356 -24.334 1.00 98.06 118 ALA A O 1
ATOM 877 N N . LYS A 1 119 ? 2.514 1.879 -24.320 1.00 98.06 119 LYS A N 1
ATOM 878 C CA . LYS A 1 119 ? 3.980 1.832 -24.429 1.00 98.06 119 LYS A CA 1
ATOM 879 C C . LYS A 1 119 ? 4.647 1.347 -23.147 1.00 98.06 119 LYS A C 1
ATOM 881 O O . LYS A 1 119 ? 5.614 0.596 -23.246 1.00 98.06 119 LYS A O 1
ATOM 886 N N . VAL A 1 120 ? 4.112 1.720 -21.983 1.00 98.38 120 VAL A N 1
ATOM 887 C CA . VAL A 1 120 ? 4.598 1.227 -20.684 1.00 98.38 120 VAL A CA 1
ATOM 888 C C . VAL A 1 120 ? 4.437 -0.295 -20.597 1.00 98.38 120 VAL A C 1
ATOM 890 O O . VAL A 1 120 ? 5.395 -1.002 -20.299 1.00 98.38 120 VAL A O 1
ATOM 893 N N . ALA A 1 121 ? 3.266 -0.833 -20.947 1.00 93.69 121 ALA A N 1
ATOM 894 C CA . ALA A 1 121 ? 3.050 -2.280 -20.976 1.00 93.69 121 ALA A CA 1
ATOM 895 C C . ALA A 1 121 ? 3.991 -2.978 -21.975 1.00 93.69 121 ALA A C 1
ATOM 897 O O . ALA A 1 121 ? 4.615 -3.993 -21.657 1.00 93.69 121 ALA A O 1
ATOM 898 N N . ALA A 1 122 ? 4.156 -2.402 -23.172 1.00 93.31 122 ALA A N 1
ATOM 899 C CA . ALA A 1 122 ? 5.051 -2.929 -24.199 1.00 93.31 122 ALA A CA 1
ATOM 900 C C . ALA A 1 122 ? 6.539 -2.884 -23.804 1.00 93.31 122 ALA A C 1
ATOM 902 O O . ALA A 1 122 ? 7.331 -3.649 -24.354 1.00 93.31 122 ALA A O 1
ATOM 903 N N . SER A 1 123 ? 6.934 -2.031 -22.852 1.00 92.81 123 SER A N 1
ATOM 904 C CA . SER A 1 123 ? 8.308 -1.982 -22.345 1.00 92.81 123 SER A CA 1
ATOM 905 C C . SER A 1 123 ? 8.622 -3.079 -21.325 1.00 92.81 123 SER A C 1
ATOM 907 O O . SER A 1 123 ? 9.759 -3.167 -20.868 1.00 92.81 123 SER A O 1
ATOM 909 N N . GLY A 1 124 ? 7.634 -3.893 -20.941 1.00 90.12 124 GLY A N 1
ATOM 910 C CA . GLY A 1 124 ? 7.801 -4.989 -19.988 1.00 90.12 124 GLY A CA 1
ATOM 911 C C . GLY A 1 124 ? 7.488 -4.636 -18.533 1.00 90.12 124 GLY A C 1
ATOM 912 O O . GLY A 1 124 ? 7.618 -5.515 -17.684 1.00 90.12 124 GLY A O 1
ATOM 913 N N . VAL A 1 125 ? 7.037 -3.409 -18.240 1.00 96.12 125 VAL A N 1
ATOM 914 C CA . VAL A 1 125 ? 6.531 -3.037 -16.907 1.00 96.12 125 VAL A CA 1
ATOM 915 C C . VAL A 1 125 ? 5.326 -3.912 -16.561 1.00 96.12 125 VAL A C 1
ATOM 917 O O . VAL A 1 125 ? 4.405 -4.052 -17.367 1.00 96.12 125 VAL A O 1
ATOM 920 N N . LYS A 1 126 ? 5.342 -4.521 -15.371 1.00 94.25 126 LYS A N 1
ATOM 921 C CA . LYS A 1 126 ? 4.301 -5.461 -14.922 1.00 94.25 126 LYS A CA 1
ATOM 922 C C . LYS A 1 126 ? 3.373 -4.891 -13.864 1.00 94.25 126 LYS A C 1
ATOM 924 O O . LYS A 1 126 ? 2.221 -5.311 -13.802 1.00 94.25 126 LYS A O 1
ATOM 929 N N . PHE A 1 127 ? 3.844 -3.927 -13.079 1.00 98.12 127 PHE A N 1
ATOM 930 C CA . PHE A 1 127 ? 3.017 -3.233 -12.100 1.00 98.12 127 PHE A CA 1
ATOM 931 C C . PHE A 1 127 ? 3.302 -1.735 -12.044 1.00 98.12 127 PHE A C 1
ATOM 933 O O . PHE A 1 127 ? 4.388 -1.277 -12.415 1.00 98.12 127 PHE A O 1
ATOM 940 N N . ALA A 1 128 ? 2.326 -0.990 -11.530 1.00 98.81 128 ALA A N 1
ATOM 941 C CA . ALA A 1 128 ? 2.475 0.411 -11.176 1.00 98.81 128 ALA A CA 1
ATOM 942 C C . ALA A 1 128 ? 1.864 0.699 -9.796 1.00 98.81 128 ALA A C 1
ATOM 944 O O . ALA A 1 128 ? 0.718 0.327 -9.532 1.00 98.81 128 ALA A O 1
ATOM 945 N N . ILE A 1 129 ? 2.611 1.387 -8.927 1.00 98.88 129 ILE A N 1
ATOM 946 C CA . ILE A 1 129 ? 2.083 1.937 -7.669 1.00 98.88 129 ILE A CA 1
ATOM 947 C C . ILE A 1 129 ? 1.701 3.401 -7.906 1.00 98.88 129 ILE A C 1
ATOM 949 O O . ILE A 1 129 ? 2.535 4.233 -8.255 1.00 98.88 129 ILE A O 1
ATOM 953 N N . LEU A 1 130 ? 0.416 3.722 -7.780 1.00 98.88 130 LEU A N 1
ATOM 954 C CA . LEU A 1 130 ? -0.129 5.017 -8.192 1.00 98.88 130 LEU A CA 1
ATOM 955 C C . LEU A 1 130 ? -0.349 5.929 -6.986 1.00 98.88 130 LEU A C 1
ATOM 957 O O . LEU A 1 130 ? -1.002 5.518 -6.027 1.00 98.88 130 LEU A O 1
ATOM 961 N N . ARG A 1 131 ? 0.100 7.188 -7.022 1.00 98.81 131 ARG A N 1
ATOM 962 C CA . ARG A 1 131 ? -0.250 8.109 -5.931 1.00 98.81 131 ARG A CA 1
ATOM 963 C C . ARG A 1 131 ? -1.756 8.331 -5.907 1.00 98.81 131 ARG A C 1
ATOM 965 O O . ARG A 1 131 ? -2.295 8.892 -6.852 1.00 98.81 131 ARG A O 1
ATOM 972 N N . ALA A 1 132 ? -2.412 7.938 -4.823 1.00 98.06 132 ALA A N 1
ATOM 973 C CA . ALA A 1 132 ? -3.828 8.196 -4.599 1.00 98.06 132 ALA A CA 1
ATOM 974 C C . ALA A 1 132 ? -4.055 9.596 -4.027 1.00 98.06 132 ALA A C 1
ATOM 976 O O . ALA A 1 132 ? -4.976 10.296 -4.438 1.00 98.06 132 ALA A O 1
ATOM 977 N N . GLY A 1 133 ? -3.197 10.038 -3.108 1.00 97.31 133 GLY A N 1
ATOM 978 C CA . GLY A 1 133 ? -3.376 11.317 -2.435 1.00 97.31 133 GLY A CA 1
ATOM 979 C C . GLY A 1 133 ? -2.126 11.821 -1.734 1.00 97.31 133 GLY A C 1
ATOM 980 O O . GLY A 1 133 ? -1.147 11.095 -1.547 1.00 97.31 133 GLY A O 1
ATOM 981 N N . SER A 1 134 ? -2.159 13.106 -1.399 1.00 97.69 134 SER A N 1
ATOM 982 C CA . SER A 1 134 ? -1.139 13.795 -0.611 1.00 97.69 134 SER A CA 1
ATOM 983 C C . SER A 1 134 ? -1.741 15.040 0.043 1.00 97.69 134 SER A C 1
ATOM 985 O O . SER A 1 134 ? -2.888 15.393 -0.227 1.00 97.69 134 SER A O 1
ATOM 987 N N . SER A 1 135 ? -0.974 15.737 0.873 1.00 96.00 135 SER A N 1
ATOM 988 C CA . SER A 1 135 ? -1.403 16.972 1.530 1.00 96.00 135 SER A CA 1
ATOM 989 C C . SER A 1 135 ? -0.585 18.177 1.084 1.00 96.00 135 SER A C 1
ATOM 991 O O . SER A 1 135 ? 0.550 18.077 0.623 1.00 96.00 135 SER A O 1
ATOM 993 N N . THR A 1 136 ? -1.192 19.353 1.203 1.00 93.81 136 THR A N 1
ATOM 994 C CA . THR A 1 136 ? -0.522 20.653 1.091 1.00 93.81 136 THR A CA 1
ATOM 995 C C . THR A 1 136 ? -0.864 21.500 2.313 1.00 93.81 136 THR A C 1
ATOM 997 O O . THR A 1 136 ? -1.683 21.110 3.142 1.00 93.81 136 THR A O 1
ATOM 1000 N N . ASN A 1 137 ? -0.338 22.724 2.380 1.00 90.12 137 ASN A N 1
ATOM 1001 C CA . ASN A 1 137 ? -0.768 23.705 3.383 1.00 90.12 137 ASN A CA 1
ATOM 1002 C C . ASN A 1 137 ? -2.270 24.050 3.300 1.00 90.12 137 ASN A C 1
ATOM 1004 O O . ASN A 1 137 ? -2.810 24.633 4.234 1.00 90.12 137 ASN A O 1
ATOM 1008 N N . SER A 1 138 ? -2.941 23.726 2.189 1.00 92.00 138 SER A N 1
ATOM 1009 C CA . SER A 1 138 ? -4.387 23.903 2.007 1.00 92.00 138 SER A CA 1
ATOM 1010 C C . SER A 1 138 ? -5.202 22.656 2.368 1.00 92.00 138 SER A C 1
ATOM 1012 O O . SER A 1 138 ? -6.418 22.672 2.202 1.00 92.00 138 SER A O 1
ATOM 1014 N N . GLY A 1 139 ? -4.550 21.601 2.863 1.00 93.81 139 GLY A N 1
ATOM 1015 C CA . GLY A 1 139 ? -5.177 20.339 3.238 1.00 93.81 139 GLY A CA 1
ATOM 1016 C C . GLY A 1 139 ? -4.899 19.187 2.263 1.00 93.81 139 GLY A C 1
ATOM 1017 O O . GLY A 1 139 ? -4.123 19.348 1.306 1.00 93.81 139 GLY A O 1
ATOM 1018 N N . PRO A 1 140 ? -5.505 18.019 2.535 1.00 97.12 140 PRO A N 1
ATOM 1019 C CA . PRO A 1 140 ? -5.370 16.813 1.727 1.00 97.12 140 PRO A CA 1
ATOM 1020 C C . PRO A 1 140 ? -6.070 16.945 0.369 1.00 97.12 140 PRO A C 1
ATOM 1022 O O . PRO A 1 140 ? -7.113 17.587 0.245 1.00 97.12 140 PRO A O 1
ATOM 1025 N N . TYR A 1 141 ? -5.493 16.331 -0.663 1.00 97.00 141 TYR A N 1
ATOM 1026 C CA . TYR A 1 141 ? -6.035 16.271 -2.019 1.00 97.00 141 TYR A CA 1
ATOM 1027 C C . TYR A 1 141 ? -5.762 14.910 -2.678 1.00 97.00 141 TYR A C 1
ATOM 1029 O O . TYR A 1 141 ? -4.692 14.320 -2.511 1.00 97.00 141 TYR A O 1
ATOM 1037 N N . VAL A 1 142 ? -6.724 14.430 -3.467 1.00 98.19 142 VAL A N 1
ATOM 1038 C CA . VAL A 1 142 ? -6.541 13.268 -4.352 1.00 98.19 142 VAL A CA 1
ATOM 1039 C C . VAL A 1 142 ? -5.617 13.668 -5.501 1.00 98.19 142 VAL A C 1
ATOM 1041 O O . VAL A 1 142 ? -5.770 14.754 -6.068 1.00 98.19 142 VAL A O 1
ATOM 1044 N N . ASP A 1 143 ? -4.646 12.821 -5.848 1.00 98.31 143 ASP A N 1
ATOM 1045 C CA . ASP A 1 143 ? -3.751 13.106 -6.969 1.00 98.31 143 ASP A CA 1
ATOM 1046 C C . ASP A 1 143 ? -4.572 13.210 -8.269 1.00 98.31 143 ASP A C 1
ATOM 1048 O O . ASP A 1 143 ? -5.310 12.282 -8.608 1.00 98.31 143 ASP A O 1
ATOM 1052 N N . PRO A 1 144 ? -4.461 14.317 -9.024 1.00 98.12 144 PRO A N 1
ATOM 1053 C CA . PRO A 1 144 ? -5.319 14.564 -10.181 1.00 98.12 144 PRO A CA 1
ATOM 1054 C C . PRO A 1 144 ? -5.117 13.566 -11.328 1.00 98.12 144 PRO A C 1
ATOM 1056 O O . PRO A 1 144 ? -5.939 13.528 -12.235 1.00 98.12 144 PRO A O 1
ATOM 1059 N N . THR A 1 145 ? -4.038 12.778 -11.310 1.00 98.31 145 THR A N 1
ATOM 1060 C CA . THR A 1 145 ? -3.764 11.751 -12.325 1.00 98.31 145 THR A CA 1
ATOM 1061 C C . THR A 1 145 ? -4.158 10.343 -11.886 1.00 98.31 145 THR A C 1
ATOM 1063 O O . THR A 1 145 ? -4.065 9.419 -12.689 1.00 98.31 145 THR A O 1
ATOM 1066 N N . PHE A 1 146 ? -4.607 10.152 -10.639 1.00 98.50 146 PHE A N 1
ATOM 1067 C CA . PHE A 1 146 ? -4.859 8.825 -10.074 1.00 98.50 146 PHE A CA 1
ATOM 1068 C C . PHE A 1 146 ? -5.862 8.005 -10.894 1.00 98.50 146 PHE A C 1
ATOM 1070 O O . PHE A 1 146 ? -5.577 6.861 -11.234 1.00 98.50 146 PHE A O 1
ATOM 1077 N N . GLU A 1 147 ? -7.006 8.592 -11.255 1.00 97.94 147 GLU A N 1
ATOM 1078 C CA . GLU A 1 147 ? -8.059 7.887 -12.001 1.00 97.94 147 GLU A CA 1
ATOM 1079 C C . GLU A 1 147 ? -7.622 7.515 -13.423 1.00 97.94 147 GLU A C 1
ATOM 1081 O O . GLU A 1 147 ? -7.823 6.378 -13.856 1.00 97.94 147 GLU A O 1
ATOM 1086 N N . ASP A 1 148 ? -6.971 8.439 -14.134 1.00 98.38 148 ASP A N 1
ATOM 1087 C CA . ASP A 1 148 ? -6.473 8.191 -15.491 1.00 98.38 148 ASP A CA 1
ATOM 1088 C C . ASP A 1 148 ? -5.364 7.133 -15.490 1.00 98.38 148 ASP A C 1
ATOM 1090 O O . ASP A 1 148 ? -5.342 6.244 -16.345 1.00 98.38 148 ASP A O 1
ATOM 1094 N N . ASN A 1 149 ? -4.476 7.178 -14.494 1.00 98.75 149 ASN A N 1
ATOM 1095 C CA . ASN A 1 149 ? -3.429 6.180 -14.311 1.00 98.75 149 ASN A CA 1
ATOM 1096 C C . ASN A 1 149 ? -4.005 4.809 -13.950 1.00 98.75 149 ASN A C 1
ATOM 1098 O O . ASN A 1 149 ? -3.590 3.804 -14.527 1.00 98.75 149 ASN A O 1
ATOM 1102 N N . TYR A 1 150 ? -4.987 4.763 -13.044 1.00 98.62 150 TYR A N 1
ATOM 1103 C CA . TYR A 1 150 ? -5.663 3.528 -12.658 1.00 98.62 150 TYR A CA 1
ATOM 1104 C C . TYR A 1 150 ? -6.318 2.883 -13.876 1.00 98.62 150 TYR A C 1
ATOM 1106 O O . TYR A 1 150 ? -6.031 1.731 -14.205 1.00 98.62 150 TYR A O 1
ATOM 1114 N N . LYS A 1 151 ? -7.138 3.651 -14.600 1.00 97.94 151 LYS A N 1
ATOM 1115 C CA . LYS A 1 151 ? -7.796 3.196 -15.825 1.00 97.94 151 LYS A CA 1
ATOM 1116 C C . LYS A 1 151 ? -6.780 2.700 -16.856 1.00 97.94 151 LYS A C 1
ATOM 1118 O O . LYS A 1 151 ? -6.937 1.599 -17.379 1.00 97.94 151 LYS A O 1
ATOM 1123 N N . GLY A 1 152 ? -5.727 3.476 -17.105 1.00 98.31 152 GLY A N 1
ATOM 1124 C CA . GLY A 1 152 ? -4.690 3.133 -18.070 1.00 98.31 152 GLY A CA 1
ATOM 1125 C C . GLY A 1 152 ? -3.953 1.835 -17.736 1.00 98.31 152 GLY A C 1
ATOM 1126 O O . GLY A 1 152 ? -3.739 1.016 -18.629 1.00 98.31 152 GLY A O 1
ATOM 1127 N N . CYS A 1 153 ? -3.644 1.587 -16.460 1.00 98.38 153 CYS A N 1
ATOM 1128 C CA . CYS A 1 153 ? -3.068 0.312 -16.029 1.00 98.38 153 CYS A CA 1
ATOM 1129 C C . CYS A 1 153 ? -4.024 -0.859 -16.280 1.00 98.38 153 CYS A C 1
ATOM 1131 O O . CYS A 1 153 ? -3.633 -1.854 -16.894 1.00 98.38 153 CYS A O 1
ATOM 1133 N N . ARG A 1 154 ? -5.291 -0.728 -15.851 1.00 95.19 154 ARG A N 1
ATOM 1134 C CA . ARG A 1 154 ? -6.310 -1.782 -15.994 1.00 95.19 154 ARG A CA 1
ATOM 1135 C C . ARG A 1 154 ? -6.555 -2.153 -17.456 1.00 95.19 154 ARG A C 1
ATOM 1137 O O . ARG A 1 154 ? -6.627 -3.337 -17.772 1.00 95.19 154 ARG A O 1
ATOM 1144 N N . GLU A 1 155 ? -6.640 -1.168 -18.350 1.00 96.25 155 GLU A N 1
ATOM 1145 C CA . GLU A 1 155 ? -6.849 -1.387 -19.790 1.00 96.25 155 GLU A CA 1
ATOM 1146 C C . GLU A 1 155 ? -5.654 -2.067 -20.479 1.00 96.25 155 GLU A C 1
ATOM 1148 O O . GLU A 1 155 ? -5.830 -2.700 -21.519 1.00 96.25 155 GLU A O 1
ATOM 1153 N N . ASN A 1 156 ? -4.452 -1.976 -19.898 1.00 96.25 156 ASN A N 1
ATOM 1154 C CA . ASN A 1 156 ? -3.220 -2.527 -20.468 1.00 96.25 156 ASN A CA 1
ATOM 1155 C C . ASN A 1 156 ? -2.668 -3.736 -19.692 1.00 96.25 156 ASN A C 1
ATOM 1157 O O . ASN A 1 156 ? -1.549 -4.173 -19.956 1.00 96.25 156 ASN A O 1
ATOM 1161 N N . GLY A 1 157 ? -3.441 -4.296 -18.753 1.00 92.56 157 GLY A N 1
ATOM 1162 C CA . GLY A 1 157 ? -3.051 -5.491 -17.998 1.00 92.56 157 GLY A CA 1
ATOM 1163 C C . GLY A 1 157 ? -1.841 -5.286 -17.081 1.00 92.56 157 GLY A C 1
ATOM 1164 O O . GLY A 1 157 ? -1.110 -6.238 -16.818 1.00 92.56 157 GLY A O 1
ATOM 1165 N N . ILE A 1 158 ? -1.612 -4.053 -16.622 1.00 96.88 158 ILE A N 1
ATOM 1166 C CA . ILE A 1 158 ? -0.586 -3.724 -15.629 1.00 96.88 158 ILE A CA 1
ATOM 1167 C C . ILE A 1 158 ? -1.222 -3.850 -14.242 1.00 96.88 158 ILE A C 1
ATOM 1169 O O . ILE A 1 158 ? -2.259 -3.237 -13.979 1.00 96.88 158 ILE A O 1
ATOM 1173 N N . ALA A 1 159 ? -0.604 -4.641 -13.365 1.00 95.88 159 ALA A N 1
ATOM 1174 C CA . ALA A 1 159 ? -1.056 -4.832 -11.990 1.00 95.88 159 ALA A CA 1
ATOM 1175 C C . ALA A 1 159 ? -0.955 -3.522 -11.193 1.00 95.88 159 ALA A C 1
ATOM 1177 O O . ALA A 1 159 ? -0.007 -2.752 -11.367 1.00 95.88 159 ALA A O 1
ATOM 1178 N N . VAL A 1 160 ? -1.932 -3.251 -10.327 1.00 97.88 160 VAL A N 1
ATOM 1179 C CA . VAL A 1 160 ? -2.073 -1.921 -9.718 1.00 97.88 160 VAL A CA 1
ATOM 1180 C C . VAL A 1 160 ? -1.921 -1.973 -8.208 1.00 97.88 160 VAL A C 1
ATOM 1182 O O . VAL A 1 160 ? -2.551 -2.791 -7.541 1.00 97.88 160 VAL A O 1
ATOM 1185 N N . GLY A 1 161 ? -1.126 -1.050 -7.674 1.00 98.38 161 GLY A N 1
ATOM 1186 C CA . GLY A 1 161 ? -1.137 -0.643 -6.271 1.00 98.38 161 GLY A CA 1
ATOM 1187 C C . GLY A 1 161 ? -1.379 0.850 -6.149 1.00 98.38 161 GLY A C 1
ATOM 1188 O O . GLY A 1 161 ? -1.469 1.567 -7.150 1.00 98.38 161 GLY A O 1
ATOM 1189 N N . ALA A 1 162 ? -1.444 1.341 -4.920 1.00 98.69 162 ALA A N 1
ATOM 1190 C CA . ALA A 1 162 ? -1.542 2.771 -4.673 1.00 98.69 162 ALA A CA 1
ATOM 1191 C C . ALA A 1 162 ? -0.594 3.205 -3.561 1.00 98.69 162 ALA A C 1
ATOM 1193 O O . ALA A 1 162 ? -0.152 2.378 -2.769 1.00 98.69 162 ALA A O 1
ATOM 1194 N N . TYR A 1 163 ? -0.303 4.499 -3.472 1.00 98.75 163 TYR A N 1
ATOM 1195 C CA . TYR A 1 163 ? 0.345 5.060 -2.296 1.00 98.75 163 TYR A CA 1
ATOM 1196 C C . TYR A 1 163 ? -0.269 6.386 -1.858 1.00 98.75 163 TYR A C 1
ATOM 1198 O O . TYR A 1 163 ? -0.836 7.135 -2.658 1.00 98.75 163 TYR A O 1
ATOM 1206 N N . ILE A 1 164 ? -0.152 6.668 -0.566 1.00 98.38 164 ILE A N 1
ATOM 1207 C CA . ILE A 1 164 ? -0.570 7.917 0.062 1.00 98.38 164 ILE A CA 1
ATOM 1208 C C . ILE A 1 164 ? 0.662 8.576 0.671 1.00 98.38 164 ILE A C 1
ATOM 1210 O O . ILE A 1 164 ? 1.249 8.023 1.597 1.00 98.38 164 ILE A O 1
ATOM 1214 N N . PHE A 1 165 ? 1.020 9.762 0.176 1.00 98.50 165 PHE A N 1
ATOM 1215 C CA . PHE A 1 165 ? 2.098 10.571 0.749 1.00 98.50 165 PHE A CA 1
ATOM 1216 C C . PHE A 1 165 ? 1.558 11.362 1.936 1.00 98.50 165 PHE A C 1
ATOM 1218 O O . PHE A 1 165 ? 0.793 12.313 1.739 1.00 98.50 165 PHE A O 1
ATOM 1225 N N . THR A 1 166 ? 1.955 10.994 3.153 1.00 98.19 166 THR A N 1
ATOM 1226 C CA . THR A 1 166 ? 1.416 11.615 4.367 1.00 98.19 166 THR A CA 1
ATOM 1227 C C . THR A 1 166 ? 2.288 12.757 4.885 1.00 98.19 166 THR A C 1
ATOM 1229 O O . THR A 1 166 ? 3.516 12.682 4.903 1.00 98.19 166 THR A O 1
ATOM 1232 N N . TYR A 1 167 ? 1.631 13.814 5.360 1.00 98.12 167 TYR A N 1
ATOM 1233 C CA . TYR A 1 167 ? 2.244 14.864 6.177 1.00 98.12 167 TYR A CA 1
ATOM 1234 C C . TYR A 1 167 ? 1.691 14.873 7.611 1.00 98.12 167 TYR A C 1
ATOM 1236 O O . TYR A 1 167 ? 2.024 15.771 8.385 1.00 98.12 167 TYR A O 1
ATOM 1244 N N . ALA A 1 168 ? 0.854 13.897 7.974 1.00 96.44 168 ALA A N 1
ATOM 1245 C CA . ALA A 1 168 ? 0.142 13.882 9.240 1.00 96.44 168 ALA A CA 1
ATOM 1246 C C . ALA A 1 168 ? 1.074 13.642 10.435 1.00 96.44 168 ALA A C 1
ATOM 1248 O O . ALA A 1 168 ? 1.753 12.622 10.554 1.00 96.44 168 ALA A O 1
ATOM 1249 N N . THR A 1 169 ? 1.046 14.577 11.378 1.00 97.44 169 THR A N 1
ATOM 1250 C CA . THR A 1 169 ? 1.822 14.544 12.625 1.00 97.44 169 THR A CA 1
ATOM 1251 C C . THR A 1 169 ? 0.968 14.216 13.851 1.00 97.44 169 THR A C 1
ATOM 1253 O O . THR A 1 169 ? 1.478 14.042 14.958 1.00 97.44 169 THR A O 1
ATOM 1256 N N . ASN A 1 170 ? -0.346 14.107 13.677 1.00 90.50 170 ASN A N 1
ATOM 1257 C CA . ASN A 1 170 ? -1.298 13.768 14.725 1.00 90.50 170 ASN A CA 1
ATOM 1258 C C . ASN A 1 170 ? -2.531 13.064 14.137 1.00 90.50 170 ASN A C 1
ATOM 1260 O O . ASN A 1 170 ? -2.704 13.002 12.922 1.00 90.50 170 ASN A O 1
ATOM 1264 N N . ASP A 1 171 ? -3.383 12.532 15.016 1.00 81.94 171 ASP A N 1
ATOM 1265 C CA . ASP A 1 171 ? -4.545 11.728 14.617 1.00 81.94 171 ASP A CA 1
ATOM 1266 C C . ASP A 1 171 ? -5.553 12.533 13.783 1.00 81.94 171 ASP A C 1
ATOM 1268 O O . ASP A 1 171 ? -6.091 12.000 12.823 1.00 81.94 171 ASP A O 1
ATOM 1272 N N . ALA A 1 172 ? -5.756 13.821 14.082 1.00 83.06 172 ALA A N 1
ATOM 1273 C CA . ALA A 1 172 ? -6.717 14.656 13.358 1.00 83.06 172 ALA A CA 1
ATOM 1274 C C . ALA A 1 172 ? -6.262 14.965 11.922 1.00 83.06 172 ALA A C 1
ATOM 1276 O O . ALA A 1 172 ? -7.070 14.943 10.996 1.00 83.06 172 ALA A O 1
ATOM 1277 N N . GLU A 1 173 ? -4.969 15.229 11.721 1.00 93.38 173 GLU A N 1
ATOM 1278 C CA . GLU A 1 173 ? -4.393 15.376 10.377 1.00 93.38 173 GLU A CA 1
ATOM 1279 C C . GLU A 1 173 ? -4.475 14.065 9.592 1.00 93.38 173 GLU A C 1
ATOM 1281 O O . GLU A 1 173 ? -4.816 14.073 8.411 1.00 93.38 173 GLU A O 1
ATOM 1286 N N . GLN A 1 174 ? -4.209 12.938 10.256 1.00 90.25 174 GLN A N 1
ATOM 1287 C CA . GLN A 1 174 ? -4.314 11.621 9.640 1.00 90.25 174 GLN A CA 1
ATOM 1288 C C . GLN A 1 174 ? -5.759 11.297 9.238 1.00 90.25 174 GLN A C 1
ATOM 1290 O O . GLN A 1 174 ? -5.977 10.761 8.157 1.00 90.25 174 GLN A O 1
ATOM 1295 N N . ASP A 1 175 ? -6.738 11.641 10.074 1.00 81.00 175 ASP A N 1
ATOM 1296 C CA . ASP A 1 175 ? -8.160 11.454 9.773 1.00 81.00 175 ASP A CA 1
ATOM 1297 C C . ASP A 1 175 ? -8.593 12.299 8.577 1.00 81.00 175 ASP A C 1
ATOM 1299 O O . ASP A 1 175 ? -9.238 11.782 7.670 1.00 81.00 175 ASP A O 1
ATOM 1303 N N . ALA A 1 176 ? -8.152 13.559 8.508 1.00 83.56 176 ALA A N 1
ATOM 1304 C CA . ALA A 1 176 ? -8.428 14.416 7.359 1.00 83.56 176 ALA A CA 1
ATOM 1305 C C . ALA A 1 176 ? -7.860 13.837 6.050 1.00 83.56 176 ALA A C 1
ATOM 1307 O O . ALA A 1 176 ? -8.518 13.880 5.010 1.00 83.56 176 ALA A O 1
ATOM 1308 N N . GLU A 1 177 ? -6.643 13.289 6.090 1.00 93.94 177 GLU A N 1
ATOM 1309 C CA . GLU A 1 177 ? -6.047 12.605 4.944 1.00 93.94 177 GLU A CA 1
ATOM 1310 C C . GLU A 1 177 ? -6.839 11.348 4.545 1.00 93.94 177 GLU A C 1
ATOM 1312 O O . GLU A 1 177 ? -7.212 11.188 3.382 1.00 93.94 177 GLU A O 1
ATOM 1317 N N . LEU A 1 178 ? -7.158 10.482 5.508 1.00 83.94 178 LEU A N 1
ATOM 1318 C CA . LEU A 1 178 ? -7.935 9.261 5.281 1.00 83.94 178 LEU A CA 1
ATOM 1319 C C . LEU A 1 178 ? -9.317 9.562 4.682 1.00 83.94 178 LEU A C 1
ATOM 1321 O O . LEU A 1 178 ? -9.709 8.918 3.706 1.00 83.94 178 LEU A O 1
ATOM 1325 N N . ASP A 1 179 ? -10.022 10.563 5.210 1.00 79.06 179 ASP A N 1
ATOM 1326 C CA . ASP A 1 179 ? -11.335 10.998 4.722 1.00 79.06 179 ASP A CA 1
ATOM 1327 C C . ASP A 1 179 ? -11.278 11.499 3.275 1.00 79.06 179 ASP A C 1
ATOM 1329 O O . ASP A 1 179 ? -12.200 11.257 2.492 1.00 79.06 179 ASP A O 1
ATOM 1333 N N . ALA A 1 180 ? -10.187 12.164 2.892 1.00 83.88 180 ALA A N 1
ATOM 1334 C CA . ALA A 1 180 ? -9.999 12.650 1.532 1.00 83.88 180 ALA A CA 1
ATOM 1335 C C . ALA A 1 180 ? -9.657 11.525 0.542 1.00 83.88 180 ALA A C 1
ATOM 1337 O O . ALA A 1 180 ? -10.100 11.563 -0.608 1.00 83.88 180 ALA A O 1
ATOM 1338 N N . PHE A 1 181 ? -8.863 10.532 0.955 1.00 88.88 181 PHE A N 1
ATOM 1339 C CA . PHE A 1 181 ? -8.270 9.561 0.027 1.00 88.88 181 PHE A CA 1
ATOM 1340 C C . PHE A 1 181 ? -9.056 8.257 -0.082 1.00 88.88 181 PHE A C 1
ATOM 1342 O O . PHE A 1 181 ? -9.185 7.716 -1.181 1.00 88.88 181 PHE A O 1
ATOM 1349 N N . MET A 1 182 ? -9.622 7.757 1.022 1.00 83.12 182 MET A N 1
ATOM 1350 C CA . MET A 1 182 ? -10.373 6.496 1.022 1.00 83.12 182 MET A CA 1
ATOM 1351 C C . MET A 1 182 ? -11.505 6.466 -0.010 1.00 83.12 182 MET A C 1
ATOM 1353 O O . MET A 1 182 ? -11.647 5.440 -0.678 1.00 83.12 182 MET A O 1
ATOM 1357 N N . PRO A 1 183 ? -12.287 7.546 -0.221 1.00 84.00 183 PRO A N 1
ATOM 1358 C CA . PRO A 1 183 ? -13.306 7.564 -1.266 1.00 84.00 183 PRO A CA 1
ATOM 1359 C C . PRO A 1 183 ? -12.765 7.291 -2.675 1.00 84.00 183 PRO A C 1
ATOM 1361 O O . PRO A 1 183 ? -13.447 6.619 -3.443 1.00 84.00 183 PRO A O 1
ATOM 1364 N N . ALA A 1 184 ? -11.548 7.740 -3.007 1.00 86.19 184 ALA A N 1
ATOM 1365 C CA . ALA A 1 184 ? -10.944 7.520 -4.326 1.00 86.19 184 ALA A CA 1
ATOM 1366 C C . ALA A 1 184 ? -10.571 6.046 -4.571 1.00 86.19 184 ALA A C 1
ATOM 1368 O O . ALA A 1 184 ? -10.558 5.584 -5.714 1.00 86.19 184 ALA A O 1
ATOM 1369 N N . LEU A 1 185 ? -10.301 5.290 -3.503 1.00 85.75 185 LEU A N 1
ATOM 1370 C CA . LEU A 1 185 ? -9.967 3.866 -3.575 1.00 85.75 185 LEU A CA 1
ATOM 1371 C C . LEU A 1 185 ? -11.210 2.969 -3.677 1.00 85.75 185 LEU A C 1
ATOM 1373 O O . LEU A 1 185 ? -11.118 1.843 -4.164 1.00 85.75 185 LEU A O 1
ATOM 1377 N N . ARG A 1 186 ? -12.382 3.439 -3.226 1.00 77.56 186 ARG A N 1
ATOM 1378 C CA . ARG A 1 186 ? -13.613 2.630 -3.179 1.00 77.56 186 ARG A CA 1
ATOM 1379 C C . ARG A 1 186 ? -14.009 2.123 -4.567 1.00 77.56 186 ARG A C 1
ATOM 1381 O O . ARG A 1 186 ? -13.974 2.854 -5.553 1.00 77.56 186 ARG A O 1
ATOM 1388 N N . GLY A 1 187 ? -14.417 0.855 -4.625 1.00 74.94 187 GLY A N 1
ATOM 1389 C CA . GLY A 1 187 ? -14.838 0.193 -5.863 1.00 74.94 187 GLY A CA 1
ATOM 1390 C C . GLY A 1 187 ? -13.694 -0.183 -6.811 1.00 74.94 187 GLY A C 1
ATOM 1391 O O . GLY A 1 187 ? -13.963 -0.709 -7.888 1.00 74.94 187 GLY A O 1
ATOM 1392 N N . LYS A 1 188 ? -12.435 0.065 -6.427 1.00 83.69 188 LYS A N 1
ATOM 1393 C CA . LYS A 1 188 ? -11.252 -0.359 -7.179 1.00 83.69 188 LYS A CA 1
ATOM 1394 C C . LYS A 1 188 ? -10.684 -1.656 -6.615 1.00 83.69 188 LYS A C 1
ATOM 1396 O O . LYS A 1 188 ? -10.731 -1.906 -5.413 1.00 83.69 188 LYS A O 1
ATOM 1401 N N . THR A 1 189 ? -10.108 -2.459 -7.500 1.00 83.50 189 THR A N 1
ATOM 1402 C CA . THR A 1 189 ? -9.317 -3.645 -7.153 1.00 83.50 189 THR A CA 1
ATOM 1403 C C . THR A 1 189 ? -7.839 -3.335 -7.340 1.00 83.50 189 THR A C 1
ATOM 1405 O O . THR A 1 189 ? -7.473 -2.672 -8.316 1.00 83.50 189 THR A O 1
ATOM 1408 N N . PHE A 1 190 ? -7.015 -3.826 -6.417 1.00 87.62 190 PHE A N 1
ATOM 1409 C CA . PHE A 1 190 ? -5.565 -3.688 -6.438 1.00 87.62 190 PHE A CA 1
ATOM 1410 C C . PHE A 1 190 ? -4.921 -5.055 -6.224 1.00 87.62 190 PHE A C 1
ATOM 1412 O O . PHE A 1 190 ? -5.281 -5.771 -5.290 1.00 87.62 190 PHE A O 1
ATOM 1419 N N . GLU A 1 191 ? -3.972 -5.407 -7.085 1.00 90.88 191 GLU A N 1
ATOM 1420 C CA . GLU A 1 191 ? -3.110 -6.578 -6.911 1.00 90.88 191 GLU A CA 1
ATOM 1421 C C . GLU A 1 191 ? -1.973 -6.290 -5.917 1.00 90.88 191 GLU A C 1
ATOM 1423 O O . GLU A 1 191 ? -1.466 -7.197 -5.266 1.00 90.88 191 GLU A O 1
ATOM 1428 N N . TYR A 1 192 ? -1.592 -5.018 -5.774 1.00 93.88 192 TYR A N 1
ATOM 1429 C CA . TYR A 1 192 ? -0.575 -4.555 -4.832 1.00 93.88 192 TYR A CA 1
ATOM 1430 C C . TYR A 1 192 ? -1.208 -3.826 -3.639 1.00 93.88 192 TYR A C 1
ATOM 1432 O O . TYR A 1 192 ? -2.312 -3.289 -3.752 1.00 93.88 192 TYR A O 1
ATOM 1440 N N . PRO A 1 193 ? -0.510 -3.747 -2.490 1.00 95.38 193 PRO A N 1
ATOM 1441 C CA . PRO A 1 193 ? -0.980 -2.967 -1.355 1.00 95.38 193 PRO A CA 1
ATOM 1442 C C . PRO A 1 193 ? -1.204 -1.484 -1.676 1.00 95.38 193 PRO A C 1
ATOM 1444 O O . PRO A 1 193 ? -0.602 -0.908 -2.586 1.00 95.38 193 PRO A O 1
ATOM 1447 N N . VAL A 1 194 ? -2.024 -0.847 -0.844 1.00 97.75 194 VAL A N 1
ATOM 1448 C CA . VAL A 1 194 ? -2.006 0.601 -0.661 1.00 97.75 194 VAL A CA 1
ATOM 1449 C C . VAL A 1 194 ? -0.893 0.913 0.338 1.00 97.75 194 VAL A C 1
ATOM 1451 O O . VAL A 1 194 ? -0.968 0.542 1.514 1.00 97.75 194 VAL A O 1
ATOM 1454 N N . PHE A 1 195 ? 0.169 1.549 -0.141 1.00 98.81 195 PHE A N 1
ATOM 1455 C CA . PHE A 1 195 ? 1.334 1.910 0.652 1.00 98.81 195 PHE A CA 1
ATOM 1456 C C . PHE A 1 195 ? 1.150 3.267 1.331 1.00 98.81 195 PHE A C 1
ATOM 1458 O O . PHE A 1 195 ? 0.694 4.235 0.725 1.00 98.81 195 PHE A O 1
ATOM 1465 N N . VAL A 1 196 ? 1.540 3.356 2.596 1.00 98.69 196 VAL A N 1
ATOM 1466 C CA . VAL A 1 196 ? 1.657 4.634 3.305 1.00 98.69 196 VAL A CA 1
ATOM 1467 C C . VAL A 1 196 ? 3.091 5.111 3.150 1.00 98.69 196 VAL A C 1
ATOM 1469 O O . VAL A 1 196 ? 4.010 4.467 3.655 1.00 98.69 196 VAL A O 1
ATOM 1472 N N . ASP A 1 197 ? 3.277 6.206 2.428 1.00 98.81 197 ASP A N 1
ATOM 1473 C CA . ASP A 1 197 ? 4.575 6.813 2.163 1.00 98.81 197 ASP A CA 1
ATOM 1474 C C . ASP A 1 197 ? 4.932 7.778 3.304 1.00 98.81 197 ASP A C 1
ATOM 1476 O O . ASP A 1 197 ? 4.311 8.831 3.479 1.00 98.81 197 ASP A O 1
ATOM 1480 N N . VAL A 1 198 ? 5.895 7.345 4.127 1.00 98.56 198 VAL A N 1
ATOM 1481 C CA . VAL A 1 198 ? 6.342 7.999 5.360 1.00 98.56 198 VAL A CA 1
ATOM 1482 C C . VAL A 1 198 ? 7.804 8.405 5.207 1.00 98.56 198 VAL A C 1
ATOM 1484 O O . VAL A 1 198 ? 8.717 7.653 5.568 1.00 98.56 198 VAL A O 1
ATOM 1487 N N . GLU A 1 199 ? 8.041 9.604 4.682 1.00 97.62 199 GLU A N 1
ATOM 1488 C CA . GLU A 1 199 ? 9.408 10.028 4.359 1.00 97.62 199 GLU A CA 1
ATOM 1489 C C . GLU A 1 199 ? 9.720 11.515 4.571 1.00 97.62 199 GLU A C 1
ATOM 1491 O O . GLU A 1 199 ? 10.895 11.898 4.595 1.00 97.62 199 GLU A O 1
ATOM 1496 N N . ASP A 1 200 ? 8.712 12.372 4.764 1.00 97.69 200 ASP A N 1
ATOM 1497 C CA . ASP A 1 200 ? 8.975 13.804 4.894 1.00 97.69 200 ASP A CA 1
ATOM 1498 C C . ASP A 1 200 ? 9.620 14.149 6.244 1.00 97.69 200 ASP A C 1
ATOM 1500 O O . ASP A 1 200 ? 9.244 13.667 7.317 1.00 97.69 200 ASP A O 1
ATOM 1504 N N . LYS A 1 201 ? 10.592 15.062 6.208 1.00 97.00 201 LYS A N 1
ATOM 1505 C CA . LYS A 1 201 ? 11.290 15.551 7.401 1.00 97.00 201 LYS A CA 1
ATOM 1506 C C . LYS A 1 201 ? 10.352 16.171 8.445 1.00 97.00 201 LYS A C 1
ATOM 1508 O O . LYS A 1 201 ? 10.704 16.172 9.626 1.00 97.00 201 LYS A O 1
ATOM 1513 N N . SER A 1 202 ? 9.199 16.717 8.046 1.00 95.94 202 SER A N 1
ATOM 1514 C CA . SER A 1 202 ? 8.219 17.325 8.957 1.00 95.94 202 SER A CA 1
ATOM 1515 C C . SER A 1 202 ? 7.703 16.321 9.989 1.00 95.94 202 SER A C 1
ATOM 1517 O O . SER A 1 202 ? 7.473 16.681 11.144 1.00 95.94 202 SER A O 1
ATOM 1519 N N . LEU A 1 203 ? 7.635 15.045 9.606 1.00 97.81 203 LEU A N 1
ATOM 1520 C CA . LEU A 1 203 ? 7.184 13.938 10.438 1.00 97.81 203 LEU A CA 1
ATOM 1521 C C . LEU A 1 203 ? 8.169 13.623 11.571 1.00 97.81 203 LEU A C 1
ATOM 1523 O O . LEU A 1 203 ? 7.806 13.008 12.568 1.00 97.81 203 LEU A O 1
ATOM 1527 N N . THR A 1 204 ? 9.431 14.044 11.464 1.00 96.44 204 THR A N 1
ATOM 1528 C CA . THR A 1 204 ? 10.460 13.653 12.441 1.00 96.44 204 THR A CA 1
ATOM 1529 C C . THR A 1 204 ? 10.293 14.340 13.803 1.00 96.44 204 THR A C 1
ATOM 1531 O O . THR A 1 204 ? 10.752 13.811 14.818 1.00 96.44 204 THR A O 1
ATOM 1534 N N . GLY A 1 205 ? 9.599 15.485 13.852 1.00 96.50 205 GLY A N 1
ATOM 1535 C CA . GLY A 1 205 ? 9.443 16.306 15.059 1.00 96.50 205 GLY A CA 1
ATOM 1536 C C . GLY A 1 205 ? 8.592 15.683 16.170 1.00 96.50 205 GLY A C 1
ATOM 1537 O O . GLY A 1 205 ? 8.77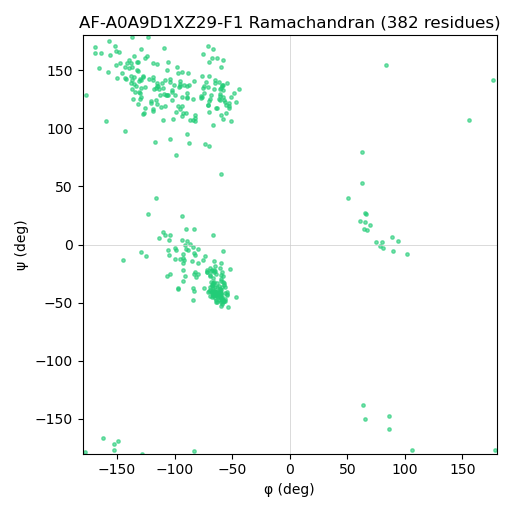8 16.026 17.335 1.00 96.50 205 GLY A O 1
ATOM 1538 N N . ILE A 1 206 ? 7.701 14.741 15.843 1.00 97.38 206 ILE A N 1
ATOM 1539 C CA . ILE A 1 206 ? 6.835 14.073 16.835 1.00 97.38 206 ILE A CA 1
ATOM 1540 C C . ILE A 1 206 ? 7.521 12.899 17.546 1.00 97.38 206 ILE A C 1
ATOM 1542 O O . ILE A 1 206 ? 6.989 12.349 18.510 1.00 97.38 206 ILE A O 1
ATOM 1546 N N . GLY A 1 207 ? 8.721 12.529 17.095 1.00 97.94 207 GLY A N 1
ATOM 1547 C CA . GLY A 1 207 ? 9.518 11.449 17.661 1.00 97.94 207 GLY A CA 1
ATOM 1548 C C . GLY A 1 207 ? 9.139 10.056 17.149 1.00 97.94 207 GLY A C 1
ATOM 1549 O O . GLY A 1 207 ? 8.008 9.779 16.750 1.00 97.94 207 GLY A O 1
ATOM 1550 N N . LYS A 1 208 ? 10.122 9.147 17.199 1.00 98.25 208 LYS A N 1
ATOM 1551 C CA . LYS A 1 208 ? 10.060 7.804 16.595 1.00 98.25 208 LYS A CA 1
ATOM 1552 C C . LYS A 1 208 ? 8.845 6.977 17.031 1.00 98.25 208 LYS A C 1
ATOM 1554 O O . LYS A 1 208 ? 8.209 6.343 16.195 1.00 98.25 208 LYS A O 1
ATOM 1559 N N . ALA A 1 209 ? 8.507 6.985 18.321 1.00 97.00 209 ALA A N 1
ATOM 1560 C CA . ALA A 1 209 ? 7.383 6.202 18.839 1.00 97.00 209 ALA A CA 1
ATOM 1561 C C . ALA A 1 209 ? 6.027 6.718 18.324 1.00 97.00 209 ALA A C 1
ATOM 1563 O O . ALA A 1 209 ? 5.200 5.933 17.866 1.00 97.00 209 ALA A O 1
ATOM 1564 N N . ALA A 1 210 ? 5.811 8.038 18.343 1.00 96.69 210 ALA A N 1
ATOM 1565 C CA . ALA A 1 210 ? 4.563 8.630 17.864 1.00 96.69 210 ALA A CA 1
ATOM 1566 C C . ALA A 1 210 ? 4.401 8.457 16.349 1.00 96.69 210 ALA A C 1
ATOM 1568 O O . ALA A 1 210 ? 3.309 8.117 15.894 1.00 96.69 210 ALA A O 1
ATOM 1569 N N . LEU A 1 211 ? 5.489 8.622 15.590 1.00 98.69 211 LEU A N 1
ATOM 1570 C CA . LEU A 1 211 ? 5.485 8.419 14.146 1.00 98.69 211 LEU A CA 1
ATOM 1571 C C . LEU A 1 211 ? 5.218 6.956 13.768 1.00 98.69 211 LEU A C 1
ATOM 1573 O O . LEU A 1 211 ? 4.389 6.693 12.905 1.00 98.69 211 LEU A O 1
ATOM 1577 N N . THR A 1 212 ? 5.847 6.001 14.460 1.00 98.06 212 THR A N 1
ATOM 1578 C CA . THR A 1 212 ? 5.589 4.564 14.246 1.00 98.06 212 THR A CA 1
ATOM 1579 C C . THR A 1 212 ? 4.124 4.220 14.532 1.00 98.06 212 THR A C 1
ATOM 1581 O O . THR A 1 212 ? 3.485 3.541 13.730 1.00 98.06 212 THR A O 1
ATOM 1584 N N . ARG A 1 213 ? 3.556 4.741 15.629 1.00 97.50 213 ARG A N 1
ATOM 1585 C CA . ARG A 1 213 ? 2.135 4.565 15.965 1.00 97.50 213 ARG A CA 1
ATOM 1586 C C . ARG A 1 213 ? 1.217 5.125 14.874 1.00 97.50 213 ARG A C 1
ATOM 1588 O O . ARG A 1 213 ? 0.255 4.455 14.512 1.00 97.50 213 ARG A O 1
ATOM 1595 N N . LEU A 1 214 ? 1.498 6.325 14.357 1.00 92.81 214 LEU A N 1
ATOM 1596 C CA . LEU A 1 214 ? 0.713 6.915 13.268 1.00 92.81 214 LEU A CA 1
ATOM 1597 C C . LEU A 1 214 ? 0.818 6.084 11.990 1.00 92.81 214 LEU A C 1
ATOM 1599 O O . LEU A 1 214 ? -0.215 5.746 11.422 1.00 92.81 214 LEU A O 1
ATOM 1603 N N . ALA A 1 215 ? 2.025 5.688 11.578 1.00 98.31 215 ALA A N 1
ATOM 1604 C CA . ALA A 1 215 ? 2.222 4.832 10.408 1.00 98.31 215 ALA A CA 1
ATOM 1605 C C . ALA A 1 215 ? 1.425 3.522 10.533 1.00 98.31 215 ALA A C 1
ATOM 1607 O O . ALA A 1 215 ? 0.677 3.159 9.623 1.00 98.31 215 ALA A O 1
ATOM 1608 N N . LYS A 1 216 ? 1.504 2.857 11.696 1.00 90.62 216 LYS A N 1
ATOM 1609 C CA . LYS A 1 216 ? 0.717 1.652 11.984 1.00 90.62 216 LYS A CA 1
ATOM 1610 C C . LYS A 1 216 ? -0.787 1.909 11.907 1.00 90.62 216 LYS A C 1
ATOM 1612 O O . LYS A 1 216 ? -1.481 1.173 11.212 1.00 90.62 216 LYS A O 1
ATOM 1617 N N . ARG A 1 217 ? -1.280 2.967 12.561 1.00 91.06 217 ARG A N 1
ATOM 1618 C CA . ARG A 1 217 ? -2.699 3.354 12.522 1.00 91.06 217 ARG A CA 1
ATOM 1619 C C . ARG A 1 217 ? -3.178 3.572 11.088 1.00 91.06 217 ARG A C 1
ATOM 1621 O O . ARG A 1 217 ? -4.258 3.113 10.739 1.00 91.06 217 ARG A O 1
ATOM 1628 N N . TYR A 1 218 ? -2.367 4.218 10.256 1.00 91.44 218 TYR A N 1
ATOM 1629 C CA . TYR A 1 218 ? -2.693 4.469 8.854 1.00 91.44 218 TYR A CA 1
ATOM 1630 C C . TYR A 1 218 ? -2.941 3.1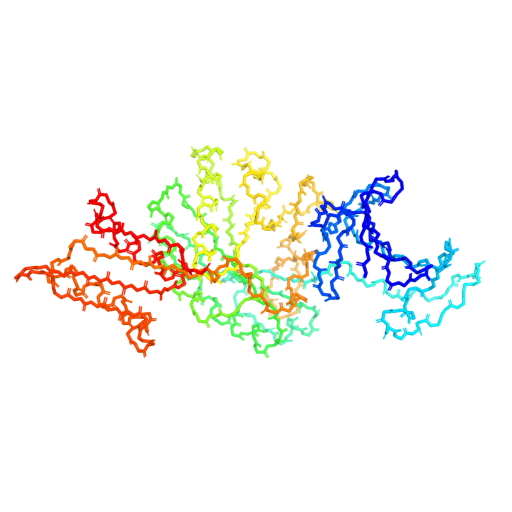55 8.104 1.00 91.44 218 TYR A C 1
ATOM 1632 O O . TYR A 1 218 ? -3.984 2.967 7.477 1.00 91.44 218 TYR A O 1
ATOM 1640 N N . MET A 1 219 ? -1.999 2.218 8.223 1.00 93.06 219 MET A N 1
ATOM 1641 C CA . MET A 1 219 ? -2.096 0.910 7.580 1.00 93.06 219 MET A CA 1
ATOM 1642 C C . MET A 1 219 ? -3.229 0.052 8.155 1.00 93.06 219 MET A C 1
ATOM 1644 O O . MET A 1 219 ? -3.880 -0.676 7.408 1.00 93.06 219 MET A O 1
ATOM 1648 N N . ASP A 1 220 ? -3.502 0.152 9.458 1.00 78.38 220 ASP A N 1
ATOM 1649 C CA . ASP A 1 220 ? -4.656 -0.491 10.091 1.00 78.38 220 ASP A CA 1
ATOM 1650 C C . ASP A 1 220 ? -5.975 0.007 9.494 1.00 78.38 220 ASP A C 1
ATOM 1652 O O . ASP A 1 220 ? -6.824 -0.811 9.145 1.00 78.38 220 ASP A O 1
ATOM 1656 N N . VAL A 1 221 ? -6.137 1.321 9.300 1.00 78.06 221 VAL A N 1
ATOM 1657 C CA . VAL A 1 221 ? -7.355 1.876 8.687 1.00 78.06 221 VAL A CA 1
ATOM 1658 C C . VAL A 1 221 ? -7.483 1.461 7.218 1.00 78.06 221 VAL A C 1
ATOM 1660 O O . VAL A 1 221 ? -8.584 1.132 6.777 1.00 78.06 221 VAL A O 1
ATOM 1663 N N . ILE A 1 222 ? -6.382 1.409 6.459 1.00 82.00 222 ILE A N 1
ATOM 1664 C CA . ILE A 1 222 ? -6.381 0.881 5.082 1.00 82.00 222 ILE A CA 1
ATOM 1665 C C . ILE A 1 222 ? -6.877 -0.570 5.054 1.00 82.00 222 ILE A C 1
ATOM 1667 O O . ILE A 1 222 ? -7.800 -0.878 4.296 1.00 82.00 222 ILE A O 1
ATOM 1671 N N . ARG A 1 223 ? -6.327 -1.438 5.916 1.00 78.44 223 ARG A N 1
ATOM 1672 C CA . ARG A 1 223 ? -6.777 -2.833 6.051 1.00 78.44 223 ARG A CA 1
ATOM 1673 C C . ARG A 1 223 ? -8.245 -2.919 6.409 1.00 78.44 223 ARG A C 1
ATOM 1675 O O . ARG A 1 223 ? -8.996 -3.630 5.754 1.00 78.44 223 ARG A O 1
ATOM 1682 N N . GLN A 1 224 ? -8.674 -2.144 7.397 1.00 63.66 224 GLN A N 1
ATOM 1683 C CA . GLN A 1 224 ? -10.072 -2.098 7.809 1.00 63.66 224 GLN A CA 1
ATOM 1684 C C . GLN A 1 224 ? -10.994 -1.655 6.668 1.00 63.66 224 GLN A C 1
ATOM 1686 O O . GLN A 1 224 ? -12.117 -2.123 6.606 1.00 63.66 224 GLN A O 1
ATOM 1691 N N . ASN A 1 225 ? -10.538 -0.837 5.718 1.00 65.81 225 ASN A N 1
ATOM 1692 C CA . ASN A 1 225 ? -11.327 -0.459 4.539 1.00 65.81 225 ASN A CA 1
ATOM 1693 C C . ASN A 1 225 ? -11.271 -1.488 3.390 1.00 65.81 225 ASN A C 1
ATOM 1695 O O . ASN A 1 225 ? -11.706 -1.185 2.281 1.00 65.81 225 ASN A O 1
ATOM 1699 N N . GLY A 1 226 ? -10.775 -2.702 3.651 1.00 67.12 226 GLY A N 1
ATOM 1700 C CA . GLY A 1 226 ? -10.793 -3.826 2.713 1.00 67.12 226 GLY A CA 1
ATOM 1701 C C . GLY A 1 226 ? -9.582 -3.900 1.785 1.00 67.12 226 GLY A C 1
ATOM 1702 O O . GLY A 1 226 ? -9.557 -4.746 0.894 1.00 67.12 226 GLY A O 1
ATOM 1703 N N . PHE A 1 227 ? -8.565 -3.059 1.975 1.00 78.69 227 PHE A N 1
ATOM 1704 C CA . PHE A 1 227 ? -7.378 -3.044 1.120 1.00 78.69 227 PHE A CA 1
ATOM 1705 C C . PHE A 1 227 ? -6.182 -3.703 1.804 1.00 78.69 227 PHE A C 1
ATOM 1707 O O . PHE A 1 227 ? -5.937 -3.506 2.992 1.00 78.69 227 PHE A O 1
ATOM 1714 N N . ALA A 1 228 ? -5.364 -4.438 1.048 1.00 84.25 228 ALA A N 1
ATOM 1715 C CA . ALA A 1 228 ? -4.029 -4.773 1.531 1.00 84.25 228 ALA A CA 1
ATOM 1716 C C . ALA A 1 228 ? -3.259 -3.470 1.814 1.00 84.25 228 ALA A C 1
ATOM 1718 O O . ALA A 1 228 ? -3.316 -2.530 1.023 1.00 84.25 228 ALA A O 1
ATOM 1719 N N . ALA A 1 229 ? -2.544 -3.412 2.937 1.00 86.81 229 ALA A N 1
ATOM 1720 C CA . ALA A 1 229 ? -1.774 -2.237 3.341 1.00 86.81 229 ALA A CA 1
ATOM 1721 C C . ALA A 1 229 ? -0.289 -2.573 3.444 1.00 86.81 229 ALA A C 1
ATOM 1723 O O . ALA A 1 229 ? 0.059 -3.647 3.943 1.00 86.81 229 ALA A O 1
ATOM 1724 N N . GLY A 1 230 ? 0.551 -1.637 3.016 1.00 95.50 230 GLY A N 1
ATOM 1725 C CA . GLY A 1 230 ? 2.002 -1.654 3.167 1.00 95.50 230 GLY A CA 1
ATOM 1726 C C . GLY A 1 230 ? 2.515 -0.279 3.585 1.00 95.50 230 GLY A C 1
ATOM 1727 O O . GLY A 1 230 ? 1.746 0.677 3.691 1.00 95.50 230 GLY A O 1
ATOM 1728 N N . TRP A 1 231 ? 3.819 -0.156 3.792 1.00 98.50 231 TRP A N 1
ATOM 1729 C CA . TRP A 1 231 ? 4.455 1.138 4.034 1.00 98.50 231 TRP A CA 1
ATOM 1730 C C . TRP A 1 231 ? 5.681 1.309 3.161 1.00 98.50 231 TRP A C 1
ATOM 1732 O O . TRP A 1 231 ? 6.357 0.340 2.809 1.00 98.50 231 TRP A O 1
ATOM 1742 N N . TYR A 1 232 ? 5.935 2.561 2.813 1.00 98.81 232 TYR A N 1
ATOM 1743 C CA . TYR A 1 232 ? 7.084 2.979 2.046 1.00 98.81 232 TYR A CA 1
ATOM 1744 C C . TYR A 1 232 ? 7.889 4.018 2.819 1.00 98.81 232 TYR A C 1
ATOM 1746 O O . TYR A 1 232 ? 7.336 4.848 3.543 1.00 98.81 232 TYR A O 1
ATOM 1754 N N . SER A 1 233 ? 9.211 3.920 2.697 1.00 98.69 233 SER A N 1
ATOM 1755 C CA . SER A 1 233 ? 10.163 4.902 3.208 1.00 98.69 233 SER A CA 1
ATOM 1756 C C . SER A 1 233 ? 11.564 4.602 2.657 1.00 98.69 233 SER A C 1
ATOM 1758 O O . SER A 1 233 ? 11.821 3.528 2.107 1.00 98.69 233 SER A O 1
ATOM 1760 N N . TYR A 1 234 ? 12.522 5.507 2.857 1.00 98.38 234 TYR A N 1
ATOM 1761 C CA . TYR A 1 234 ? 13.916 5.288 2.466 1.00 98.38 234 TYR A CA 1
ATOM 1762 C C . TYR A 1 234 ? 14.792 4.808 3.631 1.00 98.38 234 TYR A C 1
ATOM 1764 O O . TYR A 1 234 ? 14.568 5.138 4.797 1.00 98.38 234 TYR A O 1
ATOM 1772 N N . THR A 1 235 ? 15.857 4.061 3.317 1.00 96.94 235 THR A N 1
ATOM 1773 C CA . THR A 1 235 ? 16.710 3.359 4.306 1.00 96.94 235 THR A CA 1
ATOM 1774 C C . THR A 1 235 ? 17.124 4.216 5.512 1.00 96.94 235 THR A C 1
ATOM 1776 O O . THR A 1 235 ? 17.084 3.761 6.657 1.00 96.94 235 THR A O 1
ATOM 1779 N N . ASN A 1 236 ? 17.546 5.462 5.280 1.00 97.38 236 ASN A N 1
ATOM 1780 C CA . ASN A 1 236 ? 17.956 6.350 6.367 1.00 97.38 236 ASN A CA 1
ATOM 1781 C C . ASN A 1 236 ? 16.773 6.756 7.260 1.00 97.38 236 ASN A C 1
ATOM 1783 O O . ASN A 1 236 ? 16.924 6.755 8.482 1.00 97.38 236 ASN A O 1
ATOM 1787 N N . PHE A 1 237 ? 15.609 7.053 6.683 1.00 98.56 237 PHE A N 1
ATOM 1788 C CA . PHE A 1 237 ? 14.432 7.429 7.454 1.00 98.56 237 PHE A CA 1
ATOM 1789 C C . PHE A 1 237 ? 13.957 6.272 8.334 1.00 98.56 237 PHE A C 1
ATOM 1791 O O . PHE A 1 237 ? 13.764 6.453 9.537 1.00 98.56 237 PHE A O 1
ATOM 1798 N N . ILE A 1 238 ? 13.889 5.065 7.761 1.00 98.12 238 ILE A N 1
ATOM 1799 C CA . ILE A 1 238 ? 13.498 3.840 8.467 1.00 98.12 238 ILE A CA 1
ATOM 1800 C C . ILE A 1 238 ? 14.363 3.638 9.713 1.00 98.12 238 ILE A C 1
ATOM 1802 O O . ILE A 1 238 ? 13.850 3.533 10.827 1.00 98.12 238 ILE A O 1
ATOM 1806 N N . ASN A 1 239 ? 15.688 3.641 9.544 1.00 96.62 239 ASN A N 1
ATOM 1807 C CA . ASN A 1 239 ? 16.618 3.361 10.637 1.00 96.62 239 ASN A CA 1
ATOM 1808 C C . ASN A 1 239 ? 16.558 4.427 11.748 1.00 96.62 239 ASN A C 1
ATOM 1810 O O . ASN A 1 239 ? 16.656 4.109 12.940 1.00 96.62 239 ASN A O 1
ATOM 1814 N N . ASN A 1 240 ? 16.362 5.696 11.386 1.00 97.62 240 ASN A N 1
ATOM 1815 C CA . ASN A 1 240 ? 16.456 6.808 12.332 1.00 97.62 240 ASN A CA 1
ATOM 1816 C C . ASN A 1 240 ? 15.125 7.195 12.983 1.00 97.62 240 ASN A C 1
ATOM 1818 O O . ASN A 1 240 ? 15.132 7.581 14.151 1.00 97.62 240 ASN A O 1
ATOM 1822 N N . TYR A 1 241 ? 13.993 7.042 12.293 1.00 98.44 241 TYR A N 1
ATOM 1823 C CA . TYR A 1 241 ? 12.716 7.634 12.712 1.00 98.44 241 TYR A CA 1
ATOM 1824 C C . TYR A 1 241 ? 11.562 6.643 12.854 1.00 98.44 241 TYR A C 1
ATOM 1826 O O . TYR A 1 241 ? 10.552 7.005 13.448 1.00 98.44 241 TYR A O 1
ATOM 1834 N N . LEU A 1 242 ? 11.716 5.391 12.417 1.00 98.00 242 LEU A N 1
ATOM 1835 C CA . LEU A 1 242 ? 10.689 4.358 12.573 1.00 98.00 242 LEU A CA 1
ATOM 1836 C C . LEU A 1 242 ? 11.187 3.175 13.411 1.00 98.00 242 LEU A C 1
ATOM 1838 O O . LEU A 1 242 ? 12.391 2.929 13.540 1.00 98.00 242 LEU A O 1
ATOM 1842 N N . ASN A 1 243 ? 10.249 2.448 14.015 1.00 97.00 243 ASN A N 1
ATOM 1843 C CA . ASN A 1 243 ? 10.492 1.120 14.562 1.00 97.00 243 ASN A CA 1
ATOM 1844 C C . ASN A 1 243 ? 9.894 0.068 13.620 1.00 97.00 243 ASN A C 1
ATOM 1846 O O . ASN A 1 243 ? 8.735 -0.312 13.750 1.00 97.00 243 ASN A O 1
ATOM 1850 N N . ALA A 1 244 ? 10.700 -0.415 12.672 1.00 90.06 244 ALA A N 1
ATOM 1851 C CA . ALA A 1 244 ? 10.257 -1.383 11.668 1.00 90.06 244 ALA A CA 1
ATOM 1852 C C . ALA A 1 244 ? 9.734 -2.701 12.271 1.00 90.06 244 ALA A C 1
ATOM 1854 O O . ALA A 1 244 ? 8.892 -3.351 11.664 1.00 90.06 244 ALA A O 1
ATOM 1855 N N . ALA A 1 245 ? 10.190 -3.085 13.470 1.00 87.00 245 ALA A N 1
ATOM 1856 C CA . ALA A 1 245 ? 9.708 -4.294 14.136 1.00 87.00 245 ALA A CA 1
ATOM 1857 C C . ALA A 1 245 ? 8.228 -4.185 14.545 1.00 87.00 245 ALA A C 1
ATOM 1859 O O . ALA A 1 245 ? 7.511 -5.177 14.493 1.00 87.00 245 ALA A O 1
ATOM 1860 N N . GLU A 1 246 ? 7.755 -2.985 14.899 1.00 87.38 246 GLU A N 1
ATOM 1861 C CA . GLU A 1 246 ? 6.335 -2.732 15.199 1.00 87.38 246 GLU A CA 1
ATOM 1862 C C . GLU A 1 246 ? 5.461 -2.677 13.934 1.00 87.38 246 GLU A C 1
ATOM 1864 O O . GLU A 1 246 ? 4.237 -2.732 14.027 1.00 87.38 246 GLU A O 1
ATOM 1869 N N . LEU A 1 247 ? 6.082 -2.583 12.753 1.00 85.50 247 LEU A N 1
ATOM 1870 C CA . LEU A 1 247 ? 5.418 -2.539 11.447 1.00 85.50 247 LEU A CA 1
ATOM 1871 C C . LEU A 1 247 ? 5.613 -3.837 10.643 1.00 85.50 247 LEU A C 1
ATOM 1873 O O . LEU A 1 247 ? 5.246 -3.887 9.472 1.00 85.50 247 LEU A O 1
ATOM 1877 N N . ALA A 1 248 ? 6.189 -4.882 11.247 1.00 80.31 248 ALA A N 1
ATOM 1878 C CA . ALA A 1 248 ? 6.613 -6.102 10.552 1.00 80.31 248 ALA A CA 1
ATOM 1879 C C . ALA A 1 248 ? 5.456 -6.920 9.948 1.00 80.31 248 ALA A C 1
ATOM 1881 O O . ALA A 1 248 ? 5.684 -7.734 9.055 1.00 80.31 248 ALA A O 1
ATOM 1882 N N . ASP A 1 249 ? 4.221 -6.685 10.401 1.00 78.69 249 ASP A N 1
ATOM 1883 C CA . ASP A 1 249 ? 3.021 -7.310 9.840 1.00 78.69 249 ASP A CA 1
ATOM 1884 C C . ASP A 1 249 ? 2.626 -6.725 8.475 1.00 78.69 249 ASP A C 1
ATOM 1886 O O . ASP A 1 249 ? 1.740 -7.271 7.815 1.00 78.69 249 ASP A O 1
ATOM 1890 N N . TYR A 1 250 ? 3.243 -5.619 8.042 1.00 83.19 250 TYR A N 1
ATOM 1891 C CA . TYR A 1 250 ? 2.973 -4.959 6.764 1.00 83.19 250 TYR A CA 1
ATOM 1892 C C . TYR A 1 250 ? 4.201 -5.032 5.852 1.00 83.19 250 TYR A C 1
ATOM 1894 O O . TYR A 1 250 ? 5.319 -4.770 6.308 1.00 83.19 250 TYR A O 1
ATOM 1902 N N . PRO A 1 251 ? 4.018 -5.341 4.555 1.00 85.44 251 PRO A N 1
ATOM 1903 C CA . PRO A 1 251 ? 5.115 -5.336 3.605 1.00 85.44 251 PRO A CA 1
ATOM 1904 C C . PRO A 1 251 ? 5.741 -3.944 3.509 1.00 85.44 251 PRO A C 1
ATOM 1906 O O . PRO A 1 251 ? 5.047 -2.933 3.375 1.00 85.44 251 PRO A O 1
ATOM 1909 N N . LEU A 1 252 ? 7.070 -3.928 3.553 1.00 95.25 252 LEU A N 1
ATOM 1910 C CA . LEU A 1 252 ? 7.879 -2.735 3.357 1.00 95.25 252 LEU A CA 1
ATOM 1911 C C . LEU A 1 252 ? 8.293 -2.618 1.887 1.00 95.25 252 LEU A C 1
ATOM 1913 O O . LEU A 1 252 ? 8.901 -3.535 1.326 1.00 95.25 252 LEU A O 1
ATOM 1917 N N . TRP A 1 253 ? 8.016 -1.463 1.298 1.00 98.38 253 TRP A N 1
ATOM 1918 C CA . TRP A 1 253 ? 8.602 -0.995 0.051 1.00 98.38 253 TRP A CA 1
ATOM 1919 C C . TRP A 1 253 ? 9.700 0.020 0.386 1.00 98.38 253 TRP A C 1
ATOM 1921 O O . TRP A 1 253 ? 9.429 1.106 0.880 1.00 98.38 253 TRP A O 1
ATOM 1931 N N . VAL A 1 254 ? 10.965 -0.354 0.203 1.00 97.44 254 VAL A N 1
ATOM 1932 C CA . VAL A 1 254 ? 12.102 0.476 0.624 1.00 97.44 254 VAL A CA 1
ATOM 1933 C C . VAL A 1 254 ? 12.734 1.200 -0.556 1.00 97.44 254 VAL A C 1
ATOM 1935 O O . VAL A 1 254 ? 13.059 0.581 -1.567 1.00 97.44 254 VAL A O 1
ATOM 1938 N N . ALA A 1 255 ? 12.987 2.497 -0.401 1.00 98.12 255 ALA A N 1
ATOM 1939 C CA . ALA A 1 255 ? 13.841 3.248 -1.312 1.00 98.12 255 ALA A CA 1
ATOM 1940 C C . ALA A 1 255 ? 15.313 3.206 -0.885 1.00 98.12 255 ALA A C 1
ATOM 1942 O O . ALA A 1 255 ? 15.685 3.469 0.272 1.00 98.12 255 ALA A O 1
ATOM 1943 N N . ASP A 1 256 ? 16.171 2.883 -1.854 1.00 94.56 256 ASP A N 1
ATOM 1944 C CA . ASP A 1 256 ? 17.620 2.952 -1.714 1.00 94.56 256 ASP A CA 1
ATOM 1945 C C . ASP A 1 256 ? 18.313 3.009 -3.080 1.00 94.56 256 ASP A C 1
ATOM 1947 O O . ASP A 1 256 ? 18.407 2.005 -3.779 1.00 94.56 256 ASP A O 1
ATOM 1951 N N . TYR A 1 257 ? 18.834 4.173 -3.462 1.00 92.88 257 TYR A N 1
ATOM 1952 C CA . TYR A 1 257 ? 19.396 4.385 -4.806 1.00 92.88 257 TYR A CA 1
ATOM 1953 C C . TYR A 1 257 ? 20.891 4.066 -4.912 1.00 92.88 257 TYR A C 1
ATOM 1955 O O . TYR A 1 257 ? 21.568 4.459 -5.865 1.00 92.88 257 TYR A O 1
ATOM 1963 N N . ARG A 1 258 ? 21.450 3.397 -3.902 1.00 89.44 258 ARG A N 1
ATOM 1964 C CA . ARG A 1 258 ? 22.822 2.884 -3.951 1.00 89.44 258 ARG A CA 1
ATOM 1965 C C . ARG A 1 258 ? 22.883 1.636 -4.831 1.00 89.44 258 ARG A C 1
ATOM 1967 O O . ARG A 1 258 ? 21.884 0.972 -5.074 1.00 89.44 258 ARG A O 1
ATOM 1974 N N . ALA A 1 259 ? 24.095 1.260 -5.243 1.00 76.44 259 ALA A N 1
ATOM 1975 C CA . ALA A 1 259 ? 24.324 0.039 -6.025 1.00 76.44 259 ALA A CA 1
ATOM 1976 C C . ALA A 1 259 ? 23.863 -1.247 -5.307 1.00 76.44 259 ALA A C 1
ATOM 1978 O O . ALA A 1 259 ? 23.583 -2.254 -5.952 1.00 76.44 259 ALA A O 1
ATOM 1979 N N . SER A 1 260 ? 23.785 -1.208 -3.977 1.00 75.69 260 SER A N 1
ATOM 1980 C CA . SER A 1 260 ? 23.244 -2.270 -3.136 1.00 75.69 260 SER A CA 1
ATOM 1981 C C . SER A 1 260 ? 22.367 -1.665 -2.046 1.00 75.69 260 SER A C 1
ATOM 1983 O O . SER A 1 260 ? 22.801 -0.729 -1.364 1.00 75.69 260 SER A O 1
ATOM 1985 N N . LEU A 1 261 ? 21.185 -2.244 -1.851 1.00 80.12 261 LEU A N 1
ATOM 1986 C CA . LEU A 1 261 ? 20.264 -1.890 -0.777 1.00 80.12 261 LEU A CA 1
ATOM 1987 C C . LEU A 1 261 ? 20.933 -2.122 0.587 1.00 80.12 261 LEU A C 1
ATOM 1989 O O . LEU A 1 261 ? 21.443 -3.203 0.877 1.00 80.12 261 LEU A O 1
ATOM 1993 N N . GLY A 1 262 ? 20.971 -1.079 1.414 1.00 78.94 262 GLY A N 1
ATOM 1994 C CA . GLY A 1 262 ? 21.643 -1.065 2.714 1.00 78.94 262 GLY A CA 1
ATOM 1995 C C . GLY A 1 262 ? 20.702 -1.139 3.916 1.00 78.94 262 GLY A C 1
ATOM 1996 O O . GLY A 1 262 ? 21.171 -1.021 5.047 1.00 78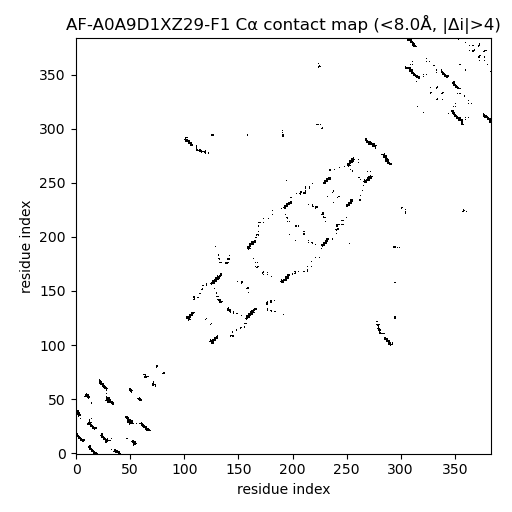.94 262 GLY A O 1
ATOM 1997 N N . TYR A 1 263 ? 19.395 -1.292 3.700 1.00 84.50 263 TYR A N 1
ATOM 1998 C CA . TYR A 1 263 ? 18.466 -1.709 4.745 1.00 84.50 263 TYR A CA 1
ATOM 1999 C C . TYR A 1 263 ? 18.607 -3.220 4.996 1.00 84.50 263 TYR A C 1
ATOM 2001 O O . TYR A 1 263 ? 18.567 -4.021 4.070 1.00 84.50 263 TYR A O 1
ATOM 2009 N N . SER A 1 264 ? 18.811 -3.624 6.248 1.00 80.69 264 SER A N 1
ATOM 2010 C CA . SER A 1 264 ? 19.099 -5.022 6.609 1.00 80.69 264 SER A CA 1
ATOM 2011 C C . SER A 1 264 ? 17.888 -5.802 7.129 1.00 80.69 264 SER A C 1
ATOM 2013 O O . SER A 1 264 ? 18.018 -6.982 7.452 1.00 80.69 264 SER A O 1
ATOM 2015 N N . GLY A 1 265 ? 16.730 -5.149 7.257 1.00 77.44 265 GLY A N 1
ATOM 2016 C CA . GLY A 1 265 ? 15.482 -5.794 7.660 1.00 77.44 265 GLY A CA 1
ATOM 2017 C C . GLY A 1 265 ? 14.762 -6.469 6.492 1.00 77.44 265 GLY A C 1
ATOM 2018 O O . GLY A 1 265 ? 15.236 -6.472 5.357 1.00 77.44 265 GLY A O 1
ATOM 2019 N N . GLN A 1 266 ? 13.591 -7.037 6.776 1.00 78.94 266 GLN A N 1
ATOM 2020 C CA . GLN A 1 266 ? 12.737 -7.633 5.748 1.00 78.94 266 GLN A CA 1
ATOM 2021 C C . GLN A 1 266 ? 12.040 -6.545 4.928 1.00 78.94 266 GLN A C 1
ATOM 2023 O O . GLN A 1 266 ? 11.522 -5.580 5.485 1.00 78.94 266 GLN A O 1
ATOM 2028 N N . TYR A 1 267 ? 12.010 -6.722 3.612 1.00 83.50 267 TYR A N 1
ATOM 2029 C CA . TYR A 1 267 ? 11.288 -5.866 2.679 1.00 83.50 267 TYR A CA 1
ATOM 2030 C C . TYR A 1 267 ? 10.694 -6.718 1.558 1.00 83.50 267 TYR A C 1
ATOM 2032 O O . TYR A 1 267 ? 11.194 -7.799 1.254 1.00 83.50 267 TYR A O 1
ATOM 2040 N N . ALA A 1 268 ? 9.603 -6.233 0.977 1.00 82.38 268 ALA A N 1
ATOM 2041 C CA . ALA A 1 268 ? 8.911 -6.869 -0.137 1.00 82.38 268 ALA A CA 1
ATOM 2042 C C . ALA A 1 268 ? 9.337 -6.260 -1.478 1.00 82.38 268 ALA A C 1
ATOM 2044 O O . ALA A 1 268 ? 9.507 -6.971 -2.466 1.00 82.38 268 ALA A O 1
ATOM 2045 N N . MET A 1 269 ? 9.538 -4.940 -1.501 1.00 92.06 269 MET A N 1
ATOM 2046 C CA . MET A 1 269 ? 9.842 -4.188 -2.715 1.00 92.06 269 MET A CA 1
ATOM 2047 C C . MET A 1 269 ? 11.020 -3.243 -2.506 1.00 92.06 269 MET A C 1
ATOM 2049 O O . MET A 1 269 ? 11.216 -2.720 -1.409 1.00 92.06 269 MET A O 1
ATOM 2053 N N . TRP A 1 270 ? 11.768 -2.989 -3.575 1.00 95.56 270 TRP A N 1
ATOM 2054 C CA . TRP A 1 270 ? 12.880 -2.045 -3.604 1.00 95.56 270 TRP A CA 1
ATOM 2055 C C . TRP A 1 270 ? 12.700 -1.023 -4.729 1.00 95.56 270 TRP A C 1
ATOM 2057 O O . TRP A 1 270 ? 12.733 -1.397 -5.903 1.00 95.56 270 TRP A O 1
ATOM 2067 N N . GLN A 1 271 ? 12.578 0.258 -4.377 1.00 98.31 271 GLN A N 1
ATOM 2068 C CA . GLN A 1 271 ? 12.757 1.366 -5.316 1.00 98.31 271 GLN A CA 1
ATOM 2069 C C . GLN A 1 271 ? 14.255 1.662 -5.449 1.00 98.31 271 GLN A C 1
ATOM 2071 O O . GLN A 1 271 ? 14.897 2.175 -4.524 1.00 98.31 271 GLN A O 1
ATOM 2076 N N . TYR A 1 272 ? 14.837 1.278 -6.583 1.00 94.12 272 TYR A N 1
ATOM 2077 C CA . TYR A 1 272 ? 16.292 1.274 -6.768 1.00 94.12 272 TYR A CA 1
ATOM 2078 C C . TYR A 1 272 ? 16.817 2.489 -7.532 1.00 94.12 272 TYR A C 1
ATOM 2080 O O . TYR A 1 272 ? 18.024 2.727 -7.561 1.00 94.12 272 TYR A O 1
ATOM 2088 N N . THR A 1 273 ? 15.936 3.271 -8.153 1.00 94.94 273 THR A N 1
ATOM 2089 C CA . THR A 1 273 ? 16.293 4.552 -8.762 1.00 94.94 273 THR A CA 1
ATOM 2090 C C . THR A 1 273 ? 15.072 5.446 -8.898 1.00 94.94 273 THR A C 1
ATOM 2092 O O . THR A 1 273 ? 13.981 4.946 -9.162 1.00 94.94 273 THR A O 1
ATOM 2095 N N . SER A 1 274 ? 15.293 6.757 -8.795 1.00 96.19 274 SER A N 1
ATOM 2096 C CA . SER A 1 274 ? 14.321 7.798 -9.145 1.00 96.19 274 SER A CA 1
ATOM 2097 C C . SER A 1 274 ? 14.609 8.505 -10.476 1.00 96.19 274 SER A C 1
ATOM 2099 O O . SER A 1 274 ? 14.029 9.533 -10.822 1.00 96.19 274 SER A O 1
ATOM 2101 N N . SER A 1 275 ? 15.581 7.992 -11.233 1.00 96.12 275 SER A N 1
ATOM 2102 C CA . SER A 1 275 ? 16.053 8.572 -12.495 1.00 96.12 275 SER A CA 1
ATOM 2103 C C . SER A 1 275 ? 15.950 7.597 -13.667 1.00 96.12 275 SER A C 1
ATOM 2105 O O . SER A 1 275 ? 16.703 7.689 -14.638 1.00 96.12 275 SER A O 1
ATOM 2107 N N . GLY A 1 276 ? 15.022 6.643 -13.576 1.00 96.06 276 GLY A N 1
ATOM 2108 C CA . GLY A 1 276 ? 14.738 5.693 -14.640 1.00 96.06 276 GLY A CA 1
ATOM 2109 C C . GLY A 1 276 ? 14.125 6.341 -15.879 1.00 96.06 276 GLY A C 1
ATOM 2110 O O . GLY A 1 276 ? 13.699 7.496 -15.871 1.00 96.06 276 GLY A O 1
ATOM 2111 N N . SER A 1 277 ? 14.065 5.566 -16.960 1.00 97.25 277 SER A N 1
ATOM 2112 C CA . SER A 1 277 ? 13.413 5.958 -18.208 1.00 97.25 277 SER A CA 1
ATOM 2113 C C . SER A 1 277 ? 12.589 4.791 -18.735 1.00 97.25 277 SER A C 1
ATOM 2115 O O . SER A 1 277 ? 13.112 3.689 -18.904 1.00 97.25 277 SER A O 1
ATOM 2117 N N . VAL A 1 278 ? 11.303 5.038 -18.984 1.00 97.94 278 VAL A N 1
ATOM 2118 C CA . VAL A 1 278 ? 10.350 4.041 -19.482 1.00 97.94 278 VAL A CA 1
ATOM 2119 C C . VAL A 1 278 ? 9.628 4.609 -20.705 1.00 97.94 278 VAL A C 1
ATOM 2121 O O . VAL A 1 278 ? 9.074 5.710 -20.627 1.00 97.94 278 VAL A O 1
ATOM 2124 N N . PRO A 1 279 ? 9.608 3.892 -21.846 1.00 97.88 279 PRO A N 1
ATOM 2125 C CA . PRO A 1 279 ? 8.813 4.281 -23.003 1.00 97.88 279 PRO A CA 1
ATOM 2126 C C . PRO A 1 279 ? 7.353 4.560 -22.630 1.00 97.88 279 PRO A C 1
ATOM 2128 O O . PRO A 1 279 ? 6.680 3.722 -22.043 1.00 97.88 279 PRO A O 1
ATOM 2131 N N . GLY A 1 280 ? 6.860 5.739 -23.008 1.00 97.31 280 GLY A N 1
ATOM 2132 C CA . GLY A 1 280 ? 5.501 6.190 -22.692 1.00 97.31 280 GLY A CA 1
ATOM 2133 C C . GLY A 1 280 ? 5.411 7.190 -21.540 1.00 97.31 280 GLY A C 1
ATOM 2134 O O . GLY A 1 280 ? 4.356 7.792 -21.360 1.00 97.31 280 GLY A O 1
ATOM 2135 N N . ILE A 1 281 ? 6.514 7.438 -20.829 1.00 98.25 281 ILE A N 1
ATOM 2136 C CA . ILE A 1 281 ? 6.617 8.480 -19.803 1.00 98.25 281 ILE A CA 1
ATOM 2137 C C . ILE A 1 281 ? 7.654 9.512 -20.243 1.00 98.25 281 ILE A C 1
ATOM 2139 O O . ILE A 1 281 ? 8.732 9.171 -20.733 1.00 98.25 281 ILE A O 1
ATOM 2143 N N . SER A 1 282 ? 7.316 10.793 -20.096 1.00 95.81 282 SER A N 1
ATOM 2144 C CA . SER A 1 282 ? 8.250 11.883 -20.373 1.00 95.81 282 SER A CA 1
ATOM 2145 C C . SER A 1 282 ? 9.048 12.226 -19.119 1.00 95.81 282 SER A C 1
ATOM 2147 O O . SER A 1 282 ? 8.469 12.538 -18.084 1.00 95.81 282 SER A O 1
ATOM 2149 N N . GLY A 1 283 ? 10.376 12.236 -19.232 1.00 95.25 283 GLY A N 1
ATOM 2150 C CA . GLY A 1 283 ? 11.264 12.540 -18.110 1.00 95.25 283 GLY A CA 1
ATOM 2151 C C . GLY A 1 283 ? 11.596 11.318 -17.253 1.00 95.25 283 GLY A C 1
ATOM 2152 O O . GLY A 1 283 ? 11.538 10.183 -17.725 1.00 95.25 283 GLY A O 1
ATOM 2153 N N . ALA A 1 284 ? 12.017 11.582 -16.017 1.00 97.06 284 ALA A N 1
ATOM 2154 C CA . ALA A 1 284 ? 12.416 10.553 -15.068 1.00 97.06 284 ALA A CA 1
ATOM 2155 C C . ALA A 1 284 ? 11.201 9.833 -14.465 1.00 97.06 284 ALA A C 1
ATOM 2157 O O . ALA A 1 284 ? 10.161 10.447 -14.208 1.00 97.06 284 ALA A O 1
ATOM 2158 N N . VAL A 1 285 ? 11.361 8.538 -14.212 1.00 98.19 285 VAL A N 1
ATOM 2159 C CA . VAL A 1 285 ? 10.388 7.714 -13.495 1.00 98.19 285 VAL A CA 1
ATOM 2160 C C . VAL A 1 285 ? 11.099 6.796 -12.513 1.00 98.19 285 VAL A C 1
ATOM 2162 O O . VAL A 1 285 ? 12.208 6.317 -12.780 1.00 98.19 285 VAL A O 1
ATOM 2165 N N . ASP A 1 286 ? 10.444 6.562 -11.388 1.00 98.50 286 ASP A N 1
ATOM 2166 C CA . ASP A 1 286 ? 10.936 5.704 -10.329 1.00 98.50 286 ASP A CA 1
ATOM 2167 C C . ASP A 1 286 ? 10.784 4.233 -10.744 1.00 98.50 286 ASP A C 1
ATOM 2169 O O . ASP A 1 286 ? 9.762 3.831 -11.311 1.00 98.50 286 ASP A O 1
ATOM 2173 N N . LEU A 1 287 ? 11.833 3.431 -10.527 1.00 97.69 287 LEU A N 1
ATOM 2174 C CA . LEU A 1 287 ? 11.859 2.018 -10.917 1.00 97.69 287 LEU A CA 1
ATOM 2175 C C . LEU A 1 287 ? 11.947 1.113 -9.697 1.00 97.69 287 LEU A C 1
ATOM 2177 O O . LEU A 1 287 ? 12.754 1.326 -8.785 1.00 97.69 287 LEU A O 1
ATOM 2181 N N . ASN A 1 288 ? 11.148 0.051 -9.743 1.00 97.69 288 ASN A N 1
ATOM 2182 C CA . ASN A 1 288 ? 10.895 -0.827 -8.619 1.00 97.69 288 ASN A CA 1
ATOM 2183 C C . ASN A 1 288 ? 11.134 -2.290 -8.967 1.00 97.69 288 ASN A C 1
ATOM 2185 O O . ASN A 1 288 ? 10.824 -2.751 -10.067 1.00 97.69 288 ASN A O 1
ATOM 2189 N N . ARG A 1 289 ? 11.631 -3.025 -7.975 1.00 91.94 289 ARG A N 1
ATOM 2190 C CA . ARG A 1 289 ? 11.738 -4.483 -7.978 1.00 91.94 289 ARG A CA 1
ATOM 2191 C C . ARG A 1 289 ? 10.845 -5.046 -6.890 1.00 91.94 289 ARG A C 1
ATOM 2193 O O . ARG A 1 289 ? 11.032 -4.721 -5.719 1.00 91.94 289 ARG A O 1
ATOM 2200 N N . ASP A 1 290 ? 9.895 -5.879 -7.277 1.00 85.56 290 ASP A N 1
ATOM 2201 C CA . ASP A 1 290 ? 9.045 -6.628 -6.361 1.00 85.56 290 ASP A CA 1
ATOM 2202 C C . ASP A 1 290 ? 9.566 -8.058 -6.204 1.00 85.56 290 ASP A C 1
ATOM 2204 O O . ASP A 1 290 ? 9.550 -8.845 -7.149 1.00 85.56 290 ASP A O 1
ATOM 2208 N N . TYR A 1 291 ? 10.027 -8.380 -4.998 1.00 80.94 291 TYR A N 1
ATOM 2209 C CA . TYR A 1 291 ? 10.525 -9.703 -4.617 1.00 80.94 291 TYR A CA 1
ATOM 2210 C C . TYR A 1 291 ? 9.433 -10.579 -3.997 1.00 80.94 291 TYR A C 1
ATOM 2212 O O . TYR A 1 291 ? 9.606 -11.789 -3.870 1.00 80.94 291 TYR A O 1
ATOM 2220 N N . HIS A 1 292 ? 8.316 -9.973 -3.593 1.00 77.00 292 HIS A N 1
ATOM 2221 C CA . HIS A 1 292 ? 7.169 -10.674 -3.032 1.00 77.00 292 HIS A CA 1
ATOM 2222 C C . HIS A 1 292 ? 6.261 -11.247 -4.124 1.00 77.00 292 HIS A C 1
ATOM 2224 O O . HIS A 1 292 ? 5.587 -12.246 -3.886 1.00 77.00 292 HIS A O 1
ATOM 2230 N N . ARG A 1 293 ? 6.277 -10.644 -5.321 1.00 79.06 293 ARG A N 1
ATOM 2231 C CA . ARG A 1 293 ? 5.455 -11.027 -6.478 1.00 79.06 293 ARG A CA 1
ATOM 2232 C C . ARG A 1 293 ? 3.964 -10.869 -6.190 1.00 79.06 293 ARG A C 1
ATOM 2234 O O . ARG A 1 293 ? 3.179 -11.796 -6.375 1.00 79.06 293 ARG A O 1
ATOM 2241 N N . PHE A 1 294 ? 3.559 -9.684 -5.732 1.00 75.81 294 PHE A N 1
ATOM 2242 C CA . PHE A 1 294 ? 2.149 -9.399 -5.434 1.00 75.81 294 PHE A CA 1
ATOM 2243 C C . PHE A 1 294 ? 1.237 -9.618 -6.651 1.00 75.81 294 PHE A C 1
ATOM 2245 O O . PHE A 1 294 ? 0.119 -10.091 -6.483 1.00 75.81 294 PHE A O 1
ATOM 2252 N N . CYS A 1 295 ? 1.724 -9.367 -7.873 1.00 70.56 295 CYS A N 1
ATOM 2253 C CA . CYS A 1 295 ? 0.969 -9.635 -9.102 1.00 70.56 295 CYS A CA 1
ATOM 2254 C C . CYS A 1 295 ? 0.675 -11.121 -9.365 1.00 70.56 295 CYS A C 1
ATOM 2256 O O . CYS A 1 295 ? -0.256 -11.420 -10.109 1.00 70.56 295 CYS A O 1
ATOM 2258 N N . ASP A 1 296 ? 1.468 -12.033 -8.793 1.00 61.38 296 ASP A N 1
ATOM 2259 C CA . ASP A 1 296 ? 1.362 -13.479 -9.020 1.00 61.38 296 ASP A CA 1
ATOM 2260 C C . ASP A 1 296 ? 0.450 -14.152 -7.978 1.00 61.38 296 ASP A C 1
ATOM 2262 O O . ASP A 1 296 ? 0.043 -15.304 -8.153 1.00 61.38 296 ASP A O 1
ATOM 2266 N N . ALA A 1 297 ? 0.108 -13.444 -6.895 1.00 51.09 297 ALA A N 1
ATOM 2267 C CA . ALA A 1 297 ? -0.905 -13.901 -5.961 1.00 51.09 297 ALA A CA 1
ATOM 2268 C C . ALA A 1 297 ? -2.247 -13.972 -6.703 1.00 51.09 297 ALA A C 1
ATOM 2270 O O . ALA A 1 297 ? -2.775 -12.961 -7.168 1.00 51.09 297 ALA A O 1
ATOM 2271 N N . THR A 1 298 ? -2.821 -15.176 -6.811 1.00 39.84 298 THR A N 1
ATOM 2272 C CA . THR A 1 298 ? -4.250 -15.319 -7.116 1.00 39.84 298 THR A CA 1
ATOM 2273 C C . THR A 1 298 ? -4.989 -14.386 -6.173 1.00 39.84 298 THR A C 1
ATOM 2275 O O . THR A 1 298 ? -4.669 -14.403 -4.988 1.00 39.84 298 THR A O 1
ATOM 2278 N N . THR A 1 299 ? -5.900 -13.563 -6.690 1.00 36.75 299 THR A N 1
ATOM 2279 C CA . THR A 1 299 ? -6.656 -12.518 -5.980 1.00 36.75 299 THR A CA 1
ATOM 2280 C C . THR A 1 299 ? -7.517 -13.068 -4.830 1.00 36.75 299 THR A C 1
ATOM 2282 O O . THR A 1 299 ? -8.738 -12.944 -4.837 1.00 36.75 299 THR A O 1
ATOM 2285 N N . GLU A 1 300 ? -6.900 -13.699 -3.841 1.00 34.34 300 GLU A N 1
ATOM 2286 C CA . GLU A 1 300 ? -7.436 -13.926 -2.518 1.00 34.34 300 GLU A CA 1
ATOM 2287 C C . GLU A 1 300 ? -7.016 -12.714 -1.701 1.00 34.34 300 GLU A C 1
ATOM 2289 O O . GLU A 1 300 ? -5.903 -12.599 -1.184 1.00 34.34 300 GLU A O 1
ATOM 2294 N N . GLN A 1 301 ? -7.936 -11.758 -1.642 1.00 37.03 301 GLN A N 1
ATOM 2295 C CA . GLN A 1 301 ? -7.975 -10.764 -0.584 1.00 37.03 301 GLN A CA 1
ATOM 2296 C C . GLN A 1 301 ? -7.734 -11.497 0.754 1.00 37.03 301 GLN A C 1
ATOM 2298 O O . GLN A 1 301 ? -8.310 -12.571 0.949 1.00 37.03 301 GLN A O 1
ATOM 2303 N N . PRO A 1 302 ? -6.859 -11.003 1.653 1.00 34.66 302 PRO A N 1
ATOM 2304 C CA . PRO A 1 302 ? -6.490 -11.748 2.851 1.00 34.66 302 PRO A CA 1
ATOM 2305 C C . PRO A 1 302 ? -7.740 -12.176 3.623 1.00 34.66 302 PRO A C 1
ATOM 2307 O O . PRO A 1 302 ? -8.516 -11.326 4.059 1.00 34.66 302 PRO A O 1
ATOM 2310 N N . ALA A 1 303 ? -7.905 -13.485 3.830 1.00 39.06 303 ALA A N 1
ATOM 2311 C CA . ALA A 1 303 ? -9.040 -14.085 4.539 1.00 39.06 303 ALA A CA 1
ATOM 2312 C C . ALA A 1 303 ? -9.227 -13.573 5.989 1.00 39.06 303 ALA A C 1
ATOM 2314 O O . ALA A 1 303 ? -10.204 -13.917 6.649 1.00 39.06 303 ALA A O 1
ATOM 2315 N N . GLU A 1 304 ? -8.311 -12.746 6.504 1.00 40.03 304 GLU A N 1
ATOM 2316 C CA . GLU A 1 304 ? -8.394 -12.137 7.835 1.00 40.03 304 GLU A CA 1
ATOM 2317 C C . GLU A 1 304 ? -9.316 -10.902 7.917 1.00 40.03 304 GLU A C 1
ATOM 2319 O O . GLU A 1 304 ? -9.714 -10.531 9.022 1.00 40.03 304 GLU A O 1
ATOM 2324 N N . LEU A 1 305 ? -9.703 -10.272 6.797 1.00 41.03 305 LEU A N 1
ATOM 2325 C CA . LEU A 1 305 ? -10.549 -9.060 6.813 1.00 41.03 305 LEU A CA 1
ATOM 2326 C C . LEU A 1 305 ? -12.062 -9.319 6.698 1.00 41.03 305 LEU A C 1
ATOM 2328 O O . LEU A 1 305 ? -12.856 -8.435 7.022 1.00 41.03 305 LEU A O 1
ATOM 2332 N N . ASP A 1 306 ? -12.459 -10.547 6.365 1.00 46.25 306 ASP A N 1
ATOM 2333 C CA . ASP A 1 306 ? -13.861 -10.973 6.228 1.00 46.25 306 ASP A CA 1
ATOM 2334 C C . ASP A 1 306 ? -14.444 -11.594 7.509 1.00 46.25 306 ASP A C 1
ATOM 2336 O O . ASP A 1 306 ? -15.404 -12.367 7.483 1.00 46.25 306 ASP A O 1
ATOM 2340 N N . THR A 1 307 ? -13.900 -11.250 8.678 1.00 52.34 307 THR A N 1
ATOM 2341 C CA . THR A 1 307 ? -14.563 -11.620 9.933 1.00 52.34 307 THR A CA 1
ATOM 2342 C C . THR A 1 307 ? -15.835 -10.790 10.098 1.00 52.34 307 THR A C 1
ATOM 2344 O O . THR A 1 307 ? -15.808 -9.554 10.124 1.00 52.34 307 THR A O 1
ATOM 2347 N N . ILE A 1 308 ? -16.974 -11.478 10.187 1.00 59.78 308 ILE A N 1
ATOM 2348 C CA . ILE A 1 308 ? -18.276 -10.848 10.393 1.00 59.78 308 ILE A CA 1
ATOM 2349 C C . ILE A 1 308 ? -18.377 -10.389 11.848 1.00 59.78 308 ILE A C 1
ATOM 2351 O O . ILE A 1 308 ? -18.118 -11.143 12.788 1.00 59.78 308 ILE A O 1
ATOM 2355 N N . GLN A 1 309 ? -18.775 -9.137 12.043 1.00 65.19 309 GLN A N 1
ATOM 2356 C CA . GLN A 1 309 ? -19.088 -8.576 13.348 1.00 65.19 309 GLN A CA 1
ATOM 2357 C C . GLN A 1 309 ? -20.589 -8.361 13.485 1.00 65.19 309 GLN A C 1
ATOM 2359 O O . GLN A 1 309 ? -21.258 -7.928 12.549 1.00 65.19 309 GLN A O 1
ATOM 2364 N N . LEU A 1 310 ? -21.112 -8.622 14.680 1.00 71.12 310 LEU A N 1
ATOM 2365 C CA . LEU A 1 310 ? -22.397 -8.102 15.116 1.00 71.12 310 LEU A CA 1
ATOM 2366 C C . LEU A 1 310 ? -22.156 -6.767 15.813 1.00 71.12 310 LEU A C 1
ATOM 2368 O O . LEU A 1 310 ? -21.588 -6.731 16.908 1.00 71.12 310 LEU A O 1
ATOM 2372 N N . VAL A 1 311 ? -22.633 -5.695 15.192 1.00 78.19 311 VAL A N 1
ATOM 2373 C CA . VAL A 1 311 ? -22.667 -4.349 15.763 1.00 78.19 311 VAL A CA 1
ATOM 2374 C C . VAL A 1 311 ? -24.044 -4.106 16.364 1.00 78.19 311 VAL A C 1
ATOM 2376 O O . VAL A 1 311 ? -25.057 -4.443 15.755 1.00 78.19 311 VAL A O 1
ATOM 2379 N N . THR A 1 312 ? -24.080 -3.535 17.566 1.00 80.06 312 THR A N 1
ATOM 2380 C CA . THR A 1 312 ? -25.305 -3.158 18.282 1.00 80.06 312 THR A CA 1
ATOM 2381 C C . THR A 1 312 ? -25.189 -1.720 18.780 1.00 80.06 312 THR A C 1
ATOM 2383 O O . THR A 1 312 ? -24.189 -1.361 19.402 1.00 80.06 312 THR A O 1
ATOM 2386 N N . LEU A 1 313 ? -26.219 -0.914 18.527 1.00 85.75 313 LEU A N 1
ATOM 2387 C CA . LEU A 1 313 ? -26.320 0.498 18.886 1.00 85.75 313 LEU A CA 1
ATOM 2388 C C . LEU A 1 313 ? -27.611 0.746 19.667 1.00 85.75 313 LEU A C 1
ATOM 2390 O O . LEU A 1 313 ? -28.696 0.596 19.107 1.00 85.75 313 LEU A O 1
ATOM 2394 N N . ALA A 1 314 ? -27.512 1.091 20.951 1.00 85.62 314 ALA A N 1
ATOM 2395 C CA . ALA A 1 314 ? -28.677 1.368 21.793 1.00 85.62 314 ALA A CA 1
ATOM 2396 C C . ALA A 1 314 ? -28.311 2.086 23.110 1.00 85.62 314 ALA A C 1
ATOM 2398 O O . ALA A 1 314 ? -27.236 1.832 23.657 1.00 85.62 314 ALA A O 1
ATOM 2399 N N . PRO A 1 315 ? -29.231 2.886 23.688 1.00 91.94 315 PRO A N 1
ATOM 2400 C CA . PRO A 1 315 ? -30.413 3.462 23.031 1.00 91.94 315 PRO A CA 1
ATOM 2401 C C . PRO A 1 315 ? -30.000 4.504 21.974 1.00 91.94 315 PRO A C 1
ATOM 2403 O O . PRO A 1 315 ? -28.886 5.005 22.051 1.00 91.94 315 PRO A O 1
ATOM 2406 N N . LEU A 1 316 ? -30.856 4.849 21.011 1.00 91.12 316 LEU A N 1
ATOM 2407 C CA . LEU A 1 316 ? -30.672 5.920 20.010 1.00 91.12 316 LEU A CA 1
ATOM 2408 C C . LEU A 1 316 ? -31.911 6.825 19.982 1.00 91.12 316 LEU A C 1
ATOM 2410 O O . LEU A 1 316 ? -33.018 6.304 19.956 1.00 91.12 316 LEU A O 1
ATOM 2414 N N . THR A 1 317 ? -31.752 8.146 19.974 1.00 95.81 317 THR A N 1
ATOM 2415 C CA . THR A 1 317 ? -32.844 9.112 19.718 1.00 95.81 317 THR A CA 1
ATOM 2416 C C . THR A 1 317 ? -33.281 9.090 18.248 1.00 95.81 317 THR A C 1
ATOM 2418 O O . THR A 1 317 ? -32.606 8.486 17.416 1.00 95.81 317 THR A O 1
ATOM 2421 N N . ASP A 1 318 ? -34.375 9.776 17.897 1.00 95.25 318 ASP A N 1
ATOM 2422 C CA . ASP A 1 318 ? -34.859 9.865 16.505 1.00 95.25 318 ASP A CA 1
ATOM 2423 C C . ASP A 1 318 ? -33.773 10.379 15.527 1.00 95.25 318 ASP A C 1
ATOM 2425 O O . ASP A 1 318 ? -33.595 9.830 14.438 1.00 95.25 318 ASP A O 1
ATOM 2429 N N . ASP A 1 319 ? -33.001 11.402 15.915 1.00 96.25 319 ASP A N 1
ATOM 2430 C CA . ASP A 1 319 ? -31.945 11.971 15.063 1.00 96.25 319 ASP A CA 1
ATOM 2431 C C . ASP A 1 319 ? -30.740 11.038 14.908 1.00 96.25 319 ASP A C 1
ATOM 2433 O O . ASP A 1 319 ? -30.195 10.884 13.813 1.00 96.25 319 ASP A O 1
ATOM 2437 N N . GLU A 1 320 ? -30.336 10.386 15.995 1.00 96.12 320 GLU A N 1
ATOM 2438 C CA . GLU A 1 320 ? -29.237 9.417 16.003 1.00 96.12 320 GLU A CA 1
ATOM 2439 C C . GLU A 1 320 ? -29.608 8.153 15.209 1.00 96.12 320 GLU A C 1
ATOM 2441 O O . GLU A 1 320 ? -28.782 7.592 14.483 1.00 96.12 320 GLU A O 1
ATOM 2446 N N . MET A 1 321 ? -30.878 7.747 15.282 1.00 95.75 321 MET A N 1
ATOM 2447 C CA . MET A 1 321 ? -31.451 6.668 14.485 1.00 95.75 321 MET A CA 1
ATOM 2448 C C . MET A 1 321 ? -31.402 7.007 12.991 1.00 95.75 321 MET A C 1
ATOM 2450 O O . MET A 1 321 ? -30.916 6.202 12.203 1.00 95.75 321 MET A O 1
ATOM 2454 N N . ARG A 1 322 ? -31.774 8.233 12.601 1.00 96.62 322 ARG A N 1
ATOM 2455 C CA . ARG A 1 322 ? -31.702 8.696 11.205 1.00 96.62 322 ARG A CA 1
ATOM 2456 C C . ARG A 1 322 ? -30.275 8.683 10.643 1.00 96.62 322 ARG A C 1
ATOM 2458 O O . ARG A 1 322 ? -30.086 8.355 9.474 1.00 96.62 322 ARG A O 1
ATOM 2465 N N . LEU A 1 323 ? -29.271 9.041 11.448 1.00 93.88 323 LEU A N 1
ATOM 2466 C CA . LEU A 1 323 ? -27.858 8.938 11.052 1.00 93.88 323 LEU A CA 1
ATOM 2467 C C . LEU A 1 323 ? -27.436 7.477 10.856 1.00 93.88 323 LEU A C 1
ATOM 2469 O O . LEU A 1 323 ? -26.753 7.148 9.887 1.00 93.88 323 LEU A O 1
ATOM 2473 N N . THR A 1 324 ? -27.879 6.606 11.762 1.00 91.00 324 THR A N 1
ATOM 2474 C CA . THR A 1 324 ? -27.590 5.170 11.723 1.00 91.00 324 THR A CA 1
ATOM 2475 C C . THR A 1 324 ? -28.229 4.501 10.500 1.00 91.00 324 THR A C 1
ATOM 2477 O O . THR A 1 324 ? -27.560 3.728 9.817 1.00 91.00 324 THR A O 1
ATOM 2480 N N . ASP A 1 325 ? -29.484 4.833 10.182 1.00 95.44 325 ASP A N 1
ATOM 2481 C CA . ASP A 1 325 ? -30.198 4.351 8.992 1.00 95.44 325 ASP A CA 1
ATOM 2482 C C . ASP A 1 325 ? -29.539 4.830 7.695 1.00 95.44 325 ASP A C 1
ATOM 2484 O O . ASP A 1 325 ? -29.393 4.056 6.751 1.00 95.44 325 ASP A O 1
ATOM 2488 N N . ALA A 1 326 ? -29.107 6.095 7.641 1.00 94.25 326 ALA A N 1
ATOM 2489 C CA . ALA A 1 326 ? -28.436 6.643 6.465 1.00 94.25 326 ALA A CA 1
ATOM 2490 C C . ALA A 1 326 ? -27.123 5.903 6.163 1.00 94.25 326 ALA A C 1
ATOM 2492 O O . ALA A 1 326 ? -26.876 5.541 5.014 1.00 94.25 326 ALA A O 1
ATOM 2493 N N . LEU A 1 327 ? -26.320 5.623 7.196 1.00 87.25 327 LEU A N 1
ATOM 2494 C CA . LEU A 1 327 ? -25.096 4.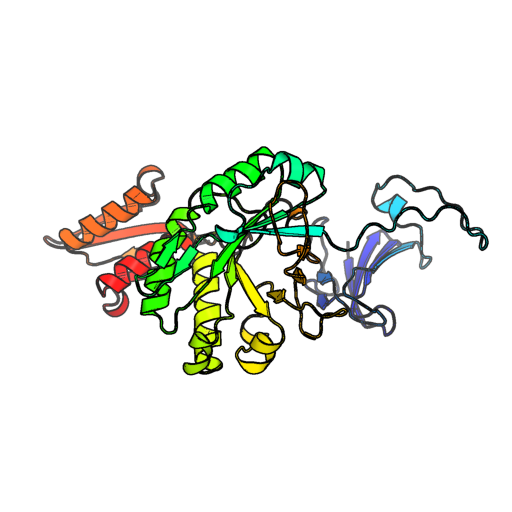837 7.045 1.00 87.25 327 LEU A CA 1
ATOM 2495 C C . LEU A 1 327 ? -25.398 3.382 6.658 1.00 87.25 327 LEU A C 1
ATOM 2497 O O . LEU A 1 327 ? -24.730 2.825 5.792 1.00 87.25 327 LEU A O 1
ATOM 2501 N N . ALA A 1 328 ? -26.422 2.765 7.256 1.00 84.94 328 ALA A N 1
ATOM 2502 C CA . ALA A 1 328 ? -26.833 1.410 6.892 1.00 84.94 328 ALA A CA 1
ATOM 2503 C C . ALA A 1 328 ? -27.257 1.316 5.418 1.00 84.94 328 ALA A C 1
ATOM 2505 O O . ALA A 1 328 ? -26.871 0.369 4.731 1.00 84.94 328 ALA A O 1
ATOM 2506 N N . ALA A 1 329 ? -28.013 2.304 4.932 1.00 88.62 329 ALA A N 1
ATOM 2507 C CA . ALA A 1 329 ? -28.455 2.393 3.545 1.00 88.62 329 ALA A CA 1
ATOM 2508 C C . ALA A 1 329 ? -27.291 2.631 2.570 1.00 88.62 329 ALA A C 1
ATOM 2510 O O . ALA A 1 329 ? -27.256 1.996 1.520 1.00 88.62 329 ALA A O 1
ATOM 2511 N N . GLU A 1 330 ? -26.311 3.476 2.918 1.00 81.75 330 GLU A N 1
ATOM 2512 C CA . GLU A 1 330 ? -25.086 3.655 2.114 1.00 81.75 330 GLU A CA 1
ATOM 2513 C C . GLU A 1 330 ? -24.352 2.322 1.902 1.00 81.75 330 GLU A C 1
ATOM 2515 O O . GLU A 1 330 ? -23.798 2.068 0.835 1.00 81.75 330 GLU A O 1
ATOM 2520 N N . LEU A 1 331 ? -24.374 1.462 2.920 1.00 72.69 331 LEU A N 1
ATOM 2521 C CA . LEU A 1 331 ? -23.693 0.170 2.931 1.00 72.69 331 LEU A CA 1
ATOM 2522 C C . LEU A 1 331 ? -24.546 -0.989 2.385 1.00 72.69 331 LEU A C 1
ATOM 2524 O O . LEU A 1 331 ? -24.101 -2.134 2.426 1.00 72.69 331 LEU A O 1
ATOM 2528 N N . GLY A 1 332 ? -25.771 -0.728 1.911 1.00 79.56 332 GLY A N 1
ATOM 2529 C CA . GLY A 1 332 ? -26.673 -1.759 1.374 1.00 79.56 332 GLY A CA 1
ATOM 2530 C C . GLY A 1 332 ? -27.134 -2.806 2.400 1.00 79.56 332 GLY A C 1
ATOM 2531 O O . GLY A 1 332 ? -27.690 -3.841 2.040 1.00 79.56 332 GLY A O 1
ATOM 2532 N N . LEU A 1 333 ? -26.925 -2.568 3.699 1.00 79.50 333 LEU A N 1
ATOM 2533 C CA . LEU A 1 333 ? -27.226 -3.549 4.748 1.00 79.50 333 LEU A CA 1
ATOM 2534 C C . LEU A 1 333 ? -28.728 -3.861 4.915 1.00 79.50 333 LEU A C 1
ATOM 2536 O O . LEU A 1 333 ? -29.046 -5.003 5.273 1.00 79.50 333 LEU A O 1
ATOM 2540 N N . PRO A 1 334 ? -29.659 -2.904 4.700 1.00 82.44 334 PRO A N 1
ATOM 2541 C CA . PRO A 1 334 ? -31.090 -3.192 4.711 1.00 82.44 334 PRO A CA 1
ATOM 2542 C C . PRO A 1 334 ? -31.516 -4.142 3.588 1.00 82.44 334 PRO A C 1
ATOM 2544 O O . PRO A 1 334 ? -32.307 -5.051 3.842 1.00 82.44 334 PRO A O 1
ATOM 2547 N N . ASP A 1 335 ? -30.967 -3.969 2.383 1.00 72.56 335 ASP A N 1
ATOM 2548 C CA . ASP A 1 335 ? -31.352 -4.737 1.191 1.00 72.56 335 ASP A CA 1
ATOM 2549 C C . ASP A 1 335 ? -30.984 -6.222 1.331 1.00 72.56 335 ASP A C 1
ATOM 2551 O O . ASP A 1 335 ? -31.736 -7.103 0.913 1.00 72.56 335 ASP A O 1
ATOM 2555 N N . ASP A 1 336 ? -29.888 -6.500 2.038 1.00 65.44 336 ASP A N 1
ATOM 2556 C CA . ASP A 1 336 ? -29.424 -7.856 2.341 1.00 65.44 336 ASP A CA 1
ATOM 2557 C C . ASP A 1 336 ? -30.065 -8.456 3.609 1.00 65.44 336 ASP A C 1
ATOM 2559 O O . ASP A 1 336 ? -29.724 -9.565 4.029 1.00 65.44 336 ASP A O 1
ATOM 2563 N N . GLY A 1 337 ? -30.956 -7.719 4.285 1.00 74.00 337 GLY A N 1
ATOM 2564 C CA . GLY A 1 337 ? -31.604 -8.144 5.532 1.00 74.00 337 GLY A CA 1
ATOM 2565 C C . GLY A 1 337 ? -30.662 -8.257 6.739 1.00 74.00 337 GLY A C 1
ATOM 2566 O O . GLY A 1 337 ? -31.037 -8.826 7.771 1.00 74.00 337 GLY A O 1
ATOM 2567 N N . ARG A 1 338 ? -29.443 -7.721 6.620 1.00 76.94 338 ARG A N 1
ATOM 2568 C CA . ARG A 1 338 ? -28.383 -7.780 7.637 1.00 76.94 338 ARG A CA 1
ATOM 2569 C C . ARG A 1 338 ? -28.496 -6.680 8.684 1.00 76.94 338 ARG A C 1
ATOM 2571 O O . ARG A 1 338 ? -27.859 -6.798 9.726 1.00 76.94 338 ARG A O 1
ATOM 2578 N N . TYR A 1 339 ? -29.303 -5.651 8.429 1.00 84.88 339 TYR A N 1
ATOM 2579 C CA . TYR A 1 339 ? -29.583 -4.543 9.340 1.00 84.88 339 TYR A CA 1
ATOM 2580 C C . TYR A 1 339 ? -31.013 -4.591 9.876 1.00 84.88 339 TYR A C 1
ATOM 2582 O O . TYR A 1 339 ? -31.969 -4.803 9.128 1.00 84.88 339 TYR A O 1
ATOM 2590 N N . LYS A 1 340 ? -31.167 -4.381 11.185 1.00 79.44 340 LYS A N 1
ATOM 2591 C CA . LYS A 1 340 ? -32.465 -4.272 11.851 1.00 79.44 340 LYS A CA 1
ATOM 2592 C C . LYS A 1 340 ? -32.454 -3.141 12.858 1.00 79.44 340 LYS A C 1
ATOM 2594 O O . LYS A 1 340 ? -31.521 -3.016 13.645 1.00 79.44 340 LYS A O 1
ATOM 2599 N N . ALA A 1 341 ? -33.555 -2.407 12.898 1.00 86.75 341 ALA A N 1
ATOM 2600 C CA . ALA A 1 341 ? -33.809 -1.392 13.898 1.00 86.75 341 ALA A CA 1
ATOM 2601 C C . ALA A 1 341 ? -35.183 -1.595 14.524 1.00 86.75 341 ALA A C 1
ATOM 2603 O O . ALA A 1 341 ? -36.138 -1.982 13.846 1.00 86.75 341 ALA A O 1
ATOM 2604 N N . VAL A 1 342 ? -35.279 -1.358 15.828 1.00 82.88 342 VAL A N 1
ATOM 2605 C CA . VAL A 1 342 ? -36.526 -1.486 16.582 1.00 82.88 342 VAL A CA 1
ATOM 2606 C C . VAL A 1 342 ? -36.676 -0.292 17.507 1.00 82.88 342 VAL A C 1
ATOM 2608 O O . VAL A 1 342 ? -35.701 0.181 18.090 1.00 82.88 342 VAL A O 1
ATOM 2611 N N . ARG A 1 343 ? -37.911 0.169 17.685 1.00 88.81 343 ARG A N 1
ATOM 2612 C CA . ARG A 1 343 ? -38.233 1.141 18.727 1.00 88.81 343 ARG A CA 1
ATOM 2613 C C . ARG A 1 343 ? -38.287 0.417 20.074 1.00 88.81 343 ARG A C 1
ATOM 2615 O O . ARG A 1 343 ? -38.951 -0.615 20.169 1.00 88.81 343 ARG A O 1
ATOM 2622 N N . VAL A 1 344 ? -37.558 0.909 21.075 1.00 81.25 344 VAL A N 1
ATOM 2623 C CA . VAL A 1 344 ? -37.439 0.260 22.397 1.00 81.25 344 VAL A CA 1
ATOM 2624 C C . VAL A 1 344 ? -38.264 0.952 23.482 1.00 81.25 344 VAL A C 1
ATOM 2626 O O . VAL A 1 344 ? -38.691 0.286 24.420 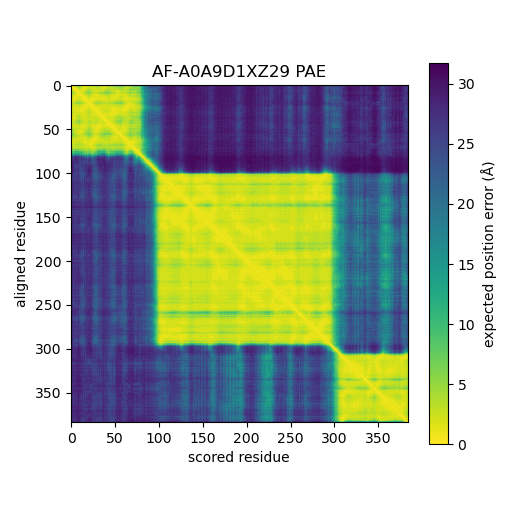1.00 81.25 344 VAL A O 1
ATOM 2629 N N . ASP A 1 345 ? -38.542 2.249 23.331 1.00 87.50 345 ASP A N 1
ATOM 2630 C CA . ASP A 1 345 ? -39.486 3.016 24.152 1.00 87.50 345 ASP A CA 1
ATOM 2631 C C . ASP A 1 345 ? -40.074 4.201 23.354 1.00 87.50 345 ASP A C 1
ATOM 2633 O O . ASP A 1 345 ? -39.874 4.301 22.142 1.00 87.50 345 ASP A O 1
ATOM 2637 N N . ASP A 1 346 ? -40.823 5.097 24.004 1.00 87.69 346 ASP A N 1
ATOM 2638 C CA . ASP A 1 346 ? -41.496 6.228 23.345 1.00 87.69 346 ASP A CA 1
ATOM 2639 C C . ASP A 1 346 ? -40.540 7.210 22.642 1.00 87.69 346 ASP A C 1
ATOM 2641 O O . ASP A 1 346 ? -40.970 7.949 21.749 1.00 87.69 346 ASP A O 1
ATOM 2645 N N . THR A 1 347 ? -39.259 7.213 23.020 1.00 89.00 347 THR A N 1
ATOM 2646 C CA . THR A 1 347 ? -38.247 8.180 22.571 1.00 89.00 347 THR A CA 1
ATOM 2647 C C . THR A 1 347 ? -36.957 7.553 22.033 1.00 89.00 347 THR A C 1
ATOM 2649 O O . THR A 1 347 ? -36.122 8.288 21.508 1.00 89.00 347 THR A O 1
ATOM 2652 N N . HIS A 1 348 ? -36.778 6.230 22.129 1.00 91.81 348 HIS A N 1
ATOM 2653 C CA . HIS A 1 348 ? -35.524 5.567 21.764 1.00 91.81 348 HIS A CA 1
ATOM 2654 C C . HIS A 1 348 ? -35.673 4.329 20.875 1.00 91.81 348 HIS A C 1
ATOM 2656 O O . HIS A 1 348 ? -36.683 3.620 20.878 1.00 91.81 348 HIS A O 1
ATOM 2662 N N . PHE A 1 349 ? -34.582 4.023 20.172 1.00 93.81 349 PHE A N 1
ATOM 2663 C CA . PHE A 1 349 ? -34.397 2.877 19.290 1.00 93.81 349 PHE A CA 1
ATOM 2664 C C . PHE A 1 349 ? -33.183 2.039 19.690 1.00 93.81 349 PHE A C 1
ATOM 2666 O O . PHE A 1 349 ? -32.284 2.493 20.399 1.00 93.81 349 PHE A O 1
ATOM 2673 N N . ALA A 1 350 ? -33.156 0.810 19.187 1.00 83.50 350 ALA A N 1
ATOM 2674 C CA . ALA A 1 350 ? -31.975 -0.030 19.121 1.00 83.50 350 ALA A CA 1
ATOM 2675 C C . ALA A 1 350 ? -31.774 -0.501 17.678 1.00 83.50 350 ALA A C 1
ATOM 2677 O O . ALA A 1 350 ? -32.728 -0.942 17.036 1.00 83.50 350 ALA A O 1
ATOM 2678 N N . ALA A 1 351 ? -30.537 -0.446 17.193 1.00 86.06 351 ALA A N 1
ATOM 2679 C CA . ALA A 1 351 ? -30.141 -0.961 15.890 1.00 86.06 351 ALA A CA 1
ATOM 2680 C C . ALA A 1 351 ? -29.099 -2.072 16.047 1.00 86.06 351 ALA A C 1
ATOM 2682 O O . ALA A 1 351 ? -28.243 -2.024 16.932 1.00 86.06 351 ALA A O 1
ATOM 2683 N N . ALA A 1 352 ? -29.168 -3.083 15.189 1.00 81.75 352 ALA A N 1
ATOM 2684 C CA . ALA A 1 352 ? -28.195 -4.159 15.133 1.00 81.75 352 ALA A CA 1
ATOM 2685 C C . ALA A 1 352 ? -27.937 -4.575 13.689 1.00 81.75 352 ALA A C 1
ATOM 2687 O O . ALA A 1 352 ? -28.869 -4.645 12.884 1.00 81.75 352 ALA A O 1
ATOM 2688 N N . ALA A 1 353 ? -26.686 -4.898 13.373 1.00 78.19 353 ALA A N 1
ATOM 2689 C CA . ALA A 1 353 ? -26.343 -5.423 12.065 1.00 78.19 353 ALA A CA 1
ATOM 2690 C C . ALA A 1 353 ? -25.148 -6.371 12.077 1.00 78.19 353 ALA A C 1
ATOM 2692 O O . ALA A 1 353 ? -24.188 -6.175 12.823 1.00 78.19 353 ALA A O 1
ATOM 2693 N N . THR A 1 354 ? -25.220 -7.398 11.230 1.00 74.00 354 THR A N 1
ATOM 2694 C CA . THR A 1 354 ? -24.086 -8.274 10.919 1.00 74.00 354 THR A CA 1
ATOM 2695 C C . THR A 1 354 ? -23.373 -7.753 9.685 1.00 74.00 354 THR A C 1
ATOM 2697 O O . THR A 1 354 ? -23.974 -7.670 8.613 1.00 74.00 354 THR A O 1
ATOM 2700 N N . MET A 1 355 ? -22.104 -7.407 9.813 1.00 71.25 355 MET A N 1
ATOM 2701 C CA . MET A 1 355 ? -21.378 -6.716 8.755 1.00 71.25 355 MET A CA 1
ATOM 2702 C C . MET A 1 355 ? -19.903 -7.094 8.757 1.00 71.25 355 MET A C 1
ATOM 2704 O O . MET A 1 355 ? -19.422 -7.708 9.709 1.00 71.25 355 MET A O 1
ATOM 2708 N N . THR A 1 356 ? -19.196 -6.762 7.681 1.00 63.75 356 THR A N 1
ATOM 2709 C CA . THR A 1 356 ? -17.746 -6.972 7.623 1.00 63.75 356 THR A CA 1
ATOM 2710 C C . THR A 1 356 ? -17.053 -6.121 8.686 1.00 63.75 356 THR A C 1
ATOM 2712 O O . THR A 1 356 ? -17.609 -5.134 9.178 1.00 63.75 356 THR A O 1
ATOM 2715 N N . THR A 1 357 ? -15.817 -6.465 9.037 1.00 55.09 357 THR A N 1
ATOM 2716 C CA . THR A 1 357 ? -15.031 -5.635 9.961 1.00 55.09 357 THR A CA 1
ATOM 2717 C C . THR A 1 357 ? -14.866 -4.198 9.448 1.00 55.09 357 THR A C 1
ATOM 2719 O O . THR A 1 357 ? -14.872 -3.264 10.250 1.00 55.09 357 THR A O 1
ATOM 2722 N N . GLY A 1 358 ? -14.810 -3.991 8.129 1.00 51.41 358 GLY A N 1
ATOM 2723 C CA . GLY A 1 358 ? -14.741 -2.652 7.546 1.00 51.41 358 GLY A CA 1
ATOM 2724 C C . GLY A 1 358 ? -16.013 -1.831 7.692 1.00 51.41 358 GLY A C 1
ATOM 2725 O O . GLY A 1 358 ? -15.957 -0.670 8.101 1.00 51.41 358 GLY A O 1
ATOM 2726 N N . ASP A 1 359 ? -17.168 -2.442 7.447 1.00 70.12 359 ASP A N 1
ATOM 2727 C CA . ASP A 1 359 ? -18.459 -1.795 7.680 1.00 70.12 359 ASP A CA 1
ATOM 2728 C C . ASP A 1 359 ? -18.645 -1.467 9.171 1.00 70.12 359 ASP A C 1
ATOM 2730 O O . ASP A 1 359 ? -19.082 -0.368 9.516 1.00 70.12 359 ASP A O 1
ATOM 2734 N N . ALA A 1 360 ? -18.230 -2.374 10.067 1.00 67.44 360 ALA A N 1
ATOM 2735 C CA . ALA A 1 360 ? -18.308 -2.175 11.517 1.00 67.44 360 ALA A CA 1
ATOM 2736 C C . ALA A 1 360 ? -17.512 -0.945 11.966 1.00 67.44 360 ALA A C 1
ATOM 2738 O O . ALA A 1 360 ? -17.986 -0.167 12.794 1.00 67.44 360 ALA A O 1
ATOM 2739 N N . MET A 1 361 ? -16.343 -0.706 11.370 1.00 55.00 361 MET A N 1
ATOM 2740 C CA . MET A 1 361 ? -15.538 0.477 11.671 1.00 55.00 361 MET A CA 1
ATOM 2741 C C . MET A 1 361 ? -16.201 1.786 11.228 1.00 55.00 361 MET A C 1
ATOM 2743 O O . MET A 1 361 ? -16.009 2.803 11.891 1.00 55.00 361 MET A O 1
ATOM 2747 N N . ARG A 1 362 ? -17.040 1.788 10.184 1.00 66.19 362 ARG A N 1
ATOM 2748 C CA . ARG A 1 362 ? -17.822 2.984 9.819 1.00 66.19 362 ARG A CA 1
ATOM 2749 C C . ARG A 1 362 ? -18.898 3.298 10.851 1.00 66.19 362 ARG A C 1
ATOM 2751 O O . ARG A 1 362 ? -19.095 4.462 11.198 1.00 66.19 362 ARG A O 1
ATOM 2758 N N . PHE A 1 363 ? -19.551 2.270 11.393 1.00 80.56 363 PHE A N 1
ATOM 2759 C CA . PHE A 1 363 ? -20.472 2.455 12.514 1.00 80.56 363 PHE A CA 1
ATOM 2760 C C . PHE A 1 363 ? -19.738 2.884 13.789 1.00 80.56 363 PHE A C 1
ATOM 2762 O O . PHE A 1 363 ? -20.270 3.709 14.531 1.00 80.56 363 PHE A O 1
ATOM 2769 N N . LEU A 1 364 ? -18.513 2.399 14.030 1.00 67.12 364 LEU A N 1
ATOM 2770 C CA . LEU A 1 364 ? -17.675 2.887 15.128 1.00 67.12 364 LEU A CA 1
ATOM 2771 C C . LEU A 1 364 ? -17.281 4.357 14.936 1.00 67.12 364 LEU A C 1
ATOM 2773 O O . LEU A 1 364 ? -17.347 5.117 15.894 1.00 67.12 364 LEU A O 1
ATOM 2777 N N . ALA A 1 365 ? -16.904 4.778 13.727 1.00 59.06 365 ALA A N 1
ATOM 2778 C CA . ALA A 1 365 ? -16.551 6.168 13.439 1.00 59.06 365 ALA A CA 1
ATOM 2779 C C . ALA A 1 365 ? -17.745 7.108 13.674 1.00 59.06 365 ALA A C 1
ATOM 2781 O O . ALA A 1 365 ? -17.610 8.127 14.355 1.00 59.06 365 ALA A O 1
ATOM 2782 N N . LEU A 1 366 ? -18.937 6.718 13.206 1.00 81.75 366 LEU A N 1
ATOM 2783 C CA . LEU A 1 366 ? -20.179 7.423 13.525 1.00 81.75 366 LEU A CA 1
ATOM 2784 C C . LEU A 1 366 ? -20.411 7.464 15.044 1.00 81.75 366 LEU A C 1
ATOM 2786 O O . LEU A 1 366 ? -20.675 8.527 15.602 1.00 81.75 366 LEU A O 1
ATOM 2790 N N . ALA A 1 367 ? -20.245 6.332 15.734 1.00 71.62 367 ALA A N 1
ATOM 2791 C CA . ALA A 1 367 ? -20.385 6.260 17.184 1.00 71.62 367 ALA A CA 1
ATOM 2792 C C . ALA A 1 367 ? -19.395 7.172 17.923 1.00 71.62 367 ALA A C 1
ATOM 2794 O O . ALA A 1 367 ? -19.791 7.834 18.876 1.00 71.62 367 ALA A O 1
ATOM 2795 N N . GLN A 1 368 ? -18.143 7.259 17.477 1.00 63.06 368 GLN A N 1
ATOM 2796 C CA . GLN A 1 368 ? -17.120 8.131 18.058 1.00 63.06 368 GLN A CA 1
ATOM 2797 C C . GLN A 1 368 ? -17.431 9.611 17.833 1.00 63.06 368 GLN A C 1
ATOM 2799 O O . GLN A 1 368 ? -17.303 10.409 18.764 1.00 63.06 368 GLN A O 1
ATOM 2804 N N . GLN A 1 369 ? -17.898 9.979 16.636 1.00 75.88 369 GLN A N 1
ATOM 2805 C CA . GLN A 1 369 ? -18.314 11.348 16.322 1.00 75.88 369 GLN A CA 1
ATOM 2806 C C . GLN A 1 369 ? -19.462 11.812 17.229 1.00 75.88 369 GLN A C 1
ATOM 2808 O O . GLN A 1 369 ? -19.491 12.963 17.662 1.00 75.88 369 GLN A O 1
ATOM 2813 N N . GLN A 1 370 ? -20.391 10.907 17.534 1.00 90.69 370 GLN A N 1
ATOM 2814 C CA . GLN A 1 370 ? -21.550 11.178 18.386 1.00 90.69 370 GLN A CA 1
ATOM 2815 C C . GLN A 1 370 ? -21.281 10.896 19.881 1.00 90.69 370 GLN A C 1
ATOM 2817 O O . GLN A 1 370 ? -22.127 11.152 20.738 1.00 90.69 370 GLN A O 1
ATOM 2822 N N . GLY A 1 371 ? -20.096 10.377 20.222 1.00 77.50 371 GLY A N 1
ATOM 2823 C CA . GLY A 1 371 ? -19.693 10.011 21.583 1.00 77.50 371 GLY A CA 1
ATOM 2824 C C . GLY A 1 371 ? -20.408 8.785 22.171 1.00 77.50 371 GLY A C 1
ATOM 2825 O O . GLY A 1 371 ? -20.394 8.596 23.389 1.00 77.50 371 GLY A O 1
ATOM 2826 N N . TRP A 1 372 ? -21.050 7.960 21.344 1.00 86.00 372 TRP A N 1
ATOM 2827 C CA . TRP A 1 372 ? -21.783 6.756 21.747 1.00 86.00 372 TRP A CA 1
ATOM 2828 C C . TRP A 1 372 ? -20.870 5.649 22.278 1.00 86.00 372 TRP A C 1
ATOM 2830 O O . TRP A 1 372 ? -21.263 4.907 23.177 1.00 86.00 372 TRP A O 1
ATOM 2840 N N . ASP A 1 373 ? -19.648 5.547 21.761 1.00 62.88 373 ASP A N 1
ATOM 2841 C CA . ASP A 1 373 ? -18.622 4.609 22.223 1.00 62.88 373 ASP A CA 1
ATOM 2842 C C . ASP A 1 373 ? -18.282 4.842 23.705 1.00 62.88 373 ASP A C 1
ATOM 2844 O O . ASP A 1 373 ? -18.326 3.921 24.521 1.00 62.88 373 ASP A O 1
ATOM 2848 N N . LYS A 1 374 ? -18.060 6.105 24.087 1.00 69.88 374 LYS A N 1
ATOM 2849 C CA . LYS A 1 374 ? -17.755 6.509 25.469 1.00 69.88 374 LYS A CA 1
ATOM 2850 C C . LYS A 1 374 ? -18.949 6.352 26.403 1.00 69.88 374 LYS A C 1
ATOM 2852 O O . LYS A 1 374 ? -18.772 6.184 27.606 1.00 69.88 374 LYS A O 1
ATOM 2857 N N . GLN A 1 375 ? -20.158 6.416 25.853 1.00 81.50 375 GLN A N 1
ATOM 2858 C CA . GLN A 1 375 ? -21.408 6.217 26.583 1.00 81.50 375 GLN A CA 1
ATOM 2859 C C . GLN A 1 375 ? -21.783 4.731 26.717 1.00 81.50 375 GLN A C 1
ATOM 2861 O O . GLN A 1 375 ? -22.803 4.424 27.329 1.00 81.50 375 GLN A O 1
ATOM 2866 N N . GLY A 1 376 ? -20.995 3.810 26.145 1.00 77.81 376 GLY A N 1
ATOM 2867 C CA . GLY A 1 376 ? -21.311 2.380 26.140 1.00 77.81 376 GLY A CA 1
ATOM 2868 C C . GLY A 1 376 ? -22.556 2.047 25.317 1.00 77.81 376 GLY A C 1
ATOM 2869 O O . GLY A 1 376 ? -23.244 1.076 25.605 1.00 77.81 376 GLY A O 1
ATOM 2870 N N . ARG A 1 377 ? -22.885 2.874 24.320 1.00 85.25 377 ARG A N 1
ATOM 2871 C CA . ARG A 1 377 ? -24.060 2.713 23.449 1.00 85.25 377 ARG A CA 1
ATOM 2872 C C . ARG A 1 377 ? -23.727 1.995 22.146 1.00 85.25 377 ARG A C 1
ATOM 2874 O O . ARG A 1 377 ? -24.641 1.572 21.451 1.00 85.25 377 ARG A O 1
ATOM 2881 N N . TYR A 1 378 ? -22.440 1.830 21.838 1.00 87.44 378 TYR A N 1
ATOM 2882 C CA . TYR A 1 378 ? -21.927 1.040 20.721 1.00 87.44 378 TYR A CA 1
ATOM 2883 C C . TYR A 1 378 ? -21.241 -0.225 21.238 1.00 87.44 378 TYR A C 1
ATOM 2885 O O . TYR A 1 378 ? -20.357 -0.154 22.091 1.00 87.44 378 TYR A O 1
ATOM 2893 N N . HIS A 1 379 ? -21.613 -1.373 20.683 1.00 64.31 379 HIS A N 1
ATOM 2894 C CA . HIS A 1 379 ? -20.972 -2.652 20.958 1.00 64.31 379 HIS A CA 1
ATOM 2895 C C . HIS A 1 379 ? -20.706 -3.389 19.657 1.00 64.31 379 HIS A C 1
ATOM 2897 O O . HIS A 1 379 ? -21.592 -3.495 18.813 1.00 64.31 379 HIS A O 1
ATOM 2903 N N . ALA A 1 380 ? -19.517 -3.968 19.537 1.00 69.81 380 ALA A N 1
ATOM 2904 C CA . ALA A 1 380 ? -19.169 -4.843 18.434 1.00 69.81 380 ALA A CA 1
ATOM 2905 C C . ALA A 1 380 ? -18.554 -6.134 18.971 1.00 69.81 380 ALA A C 1
ATOM 2907 O O . ALA A 1 380 ? -17.800 -6.125 19.946 1.00 69.81 380 ALA A O 1
ATOM 2908 N N . ARG A 1 381 ? -18.903 -7.255 18.346 1.00 60.56 381 ARG A N 1
ATOM 2909 C CA . ARG A 1 381 ? -18.290 -8.556 18.619 1.00 60.56 381 ARG A CA 1
ATOM 2910 C C . ARG A 1 381 ? -18.214 -9.369 17.342 1.00 60.56 381 ARG A C 1
ATOM 2912 O O . ARG A 1 381 ? -19.126 -9.297 16.522 1.00 60.56 381 ARG A O 1
ATOM 2919 N N . PHE A 1 382 ? -17.187 -10.193 17.215 1.00 57.53 382 PHE A N 1
ATOM 2920 C CA . PHE A 1 382 ? -17.113 -11.171 16.136 1.00 57.53 382 PHE A CA 1
ATOM 2921 C C . PHE A 1 382 ? -18.227 -12.215 16.274 1.00 57.53 382 PHE A C 1
ATOM 2923 O O . PHE A 1 382 ? -18.555 -12.646 17.385 1.00 57.53 382 PHE A O 1
ATOM 2930 N N . VAL A 1 383 ? -18.833 -12.583 15.148 1.00 47.75 383 VAL A N 1
ATOM 2931 C CA . VAL A 1 383 ? -19.848 -13.632 15.044 1.00 47.75 383 VAL A CA 1
ATOM 2932 C C . VAL A 1 383 ? -19.485 -14.549 13.879 1.00 47.75 383 VAL A C 1
ATOM 2934 O O . VAL A 1 383 ? -19.344 -14.098 12.746 1.00 47.75 383 VAL A O 1
ATOM 2937 N N . GLY A 1 384 ? -19.292 -15.829 14.186 1.00 50.91 384 GLY A N 1
ATOM 2938 C CA . GLY A 1 384 ? -18.733 -16.828 13.274 1.00 50.91 384 GLY A CA 1
ATOM 2939 C C . GLY A 1 384 ? -18.100 -17.945 14.073 1.00 50.91 384 GLY A C 1
ATOM 2940 O O . GLY A 1 384 ? -16.905 -17.799 14.403 1.00 50.91 384 GLY A O 1
#

Secondary structure (DSSP, 8-state):
-EEEEEEETTTEEEEEEEEETTEEEEEEEESEE-S-TT-B--TT---EE-B--SS-SS-B-EEEEEETTEEE-GGGTTT---------S------PPPPPSSEEEEEE-GGG-S--HHHHHHTT--EEEEEEEEEETTEEEE-TTHHHHHHHHHHTT-EEEEEEE----SHHHHHHHHHHHHHHHTT---SS-EEEE---GGGGGG-HHHHHHHHHHHHHHHHHTT--EEEEEEHHHHHHH--GGGGTTS-EEEE--SSS----S--SEEEEEEEE--TTS-S-EEEEEESS-GGGS-S---TTS--EEEEEEEEE-HHHHHHHHHHHHHTTTTTTT-EEEEE-SSS-EEEEEEEEHHHHHHHHHHHHHTTTTTTT-EEEEE--

Nearest PDB structures (foldseek):
  6ue4-assembly1_A  TM=9.437E-01  e=3.177E-05  Vibrio cholerae O1 biovar El Tor str. N16961
  6ue4-assembly1_B  TM=9.453E-01  e=3.579E-05  Vibrio cholerae O1 biovar El Tor str. N16961
  2gu1-assembly1_A  TM=9.433E-01  e=5.762E-05  Vibrio cholerae
  8c0j-assembly1_B  TM=9.457E-01  e=9.846E-05  Citrobacter rodentium
  6jn7-assembly2_B  TM=7.668E-01  e=1.177E-04  Campylobacter jejuni

Sequence (384 aa):
IEVSTGWNSGRGTLIKVQTAPGVIEFYQHCAAVYVKVGQQVPQGTVLGRAGATGNVTGAHLHFEVQVNGTPVEPSAWLGLPNAGGTYDGNDTLDKPAEAEDYVHGIDVSKYQGSVDWAKVAASGVKFAILRAGSSTNSGPYVDPTFEDNYKGCRENGIAVGAYIFTYATNDAEQDAELDAFMPALRGKTFEYPVFVDVEDKSLTGIGKAALTRLAKRYMDVIRQNGFAAGWYSYTNFINNYLNAAELADYPLWVADYRASLGYSGQYAMWQYTSSGSVPGISGAVDLNRDYHRFCDATTEQPAELDTIQLVTLAPLTDDEMRLTDALAAELGLPDDGRYKAVRVDDTHFAAAATMTTGDAMRFLALAQQQGWDKQGRYHARFVG

Organism: NCBI:txid2838610

Mean predicted aligned error: 16.71 Å

Solvent-accessible surface area (backbone atoms only — not comparable to full-atom values): 20984 Å² total; per-residue (Å²): 72,40,28,41,68,50,77,41,77,62,47,8,32,30,42,36,37,34,73,47,96,54,30,37,39,36,42,20,12,26,68,44,75,71,61,54,70,70,38,74,55,64,92,90,59,79,54,56,38,65,14,52,31,42,68,54,96,56,69,43,69,52,75,47,34,25,53,76,84,40,80,50,77,50,47,76,77,70,76,43,82,77,80,85,68,84,90,64,100,78,79,95,78,81,81,71,81,74,78,69,84,47,44,47,27,36,47,52,43,61,88,42,59,75,69,40,38,66,41,33,39,72,67,63,43,46,34,37,34,31,30,44,22,39,60,54,100,91,44,54,43,57,35,89,40,32,65,63,51,50,50,38,29,60,78,49,73,27,34,33,25,30,28,35,45,56,75,51,76,47,71,68,50,40,48,51,39,47,67,53,33,53,66,76,52,61,96,63,84,58,53,36,40,42,24,42,33,59,70,55,74,80,46,58,78,65,35,39,68,55,41,35,51,50,55,47,51,54,35,52,52,40,34,39,72,76,38,58,35,21,36,30,34,34,47,69,51,44,73,73,41,41,53,62,79,84,42,63,94,34,51,30,35,36,35,36,70,54,101,61,73,82,61,87,71,87,65,33,29,37,36,48,36,70,74,33,78,52,58,41,47,65,67,60,34,35,33,32,37,29,62,68,42,48,75,73,52,72,92,68,71,66,82,80,54,70,48,34,24,41,36,38,39,39,79,28,42,70,69,57,42,53,54,50,50,52,54,36,55,76,69,47,29,54,84,72,66,35,42,49,73,45,78,74,56,101,66,30,26,36,38,39,31,60,35,40,45,36,58,48,49,54,55,48,51,54,26,54,77,73,45,29,50,86,68,66,23,50,46,76,43,81,53,135

Radius of gyration: 25.26 Å; Cα contacts (8 Å, |Δi|>4): 755; chains: 1; bounding box: 73×70×51 Å

InterPro domains:
  IPR002053 Glycoside hydrolase, family 25 [PF01183] (106-281)
  IPR002053 Glycoside hydrolase, family 25 [PS51904] (102-309)
  IPR011055 Duplicated hybrid motif [G3DSA:2.70.70.10] (2-79)
  IPR011055 Duplicated hybrid motif [SSF51261] (4-78)
  IPR016047 M23ase, beta-sheet core domain [PF01551] (3-74)
  IPR017853 Glycoside hydrolase superfamily [SSF51445] (103-291)
  IPR018077 Glycoside hydrolase, family 25 subgroup [SM00641] (103-213)